Protein 4G1I (pdb70)

CATH classification: 3.30.70.1780 (+2 more: 3.30.300.170, 3.30.70.1770)

Structure (mmCIF, N/CA/C/O backbone):
data_4G1I
#
_entry.id   4G1I
#
_cell.length_a   264.432
_cell.length_b   33.380
_cell.length_c   48.530
_cell.angle_alpha   90.00
_cell.angle_beta   91.60
_cell.angle_gamma   90.00
#
_symmetry.space_group_name_H-M   'C 1 2 1'
#
loop_
_entity.id
_entity.type
_entity.pdbx_description
1 polymer 'Protein prgH'
2 non-polymer 'PENTAETHYLENE GLYCOL'
3 non-polymer 'PHOSPHATE ION'
4 water water
#
loop_
_atom_site.group_PDB
_atom_site.id
_atom_site.type_symbol
_atom_site.label_atom_id
_atom_site.label_alt_id
_atom_site.label_comp_id
_atom_site.label_asym_id
_atom_site.label_entity_id
_atom_site.label_seq_id
_atom_site.pdbx_PDB_ins_code
_atom_site.Cartn_x
_atom_site.Cartn_y
_atom_site.Cartn_z
_atom_site.occupancy
_atom_site.B_iso_or_equiv
_atom_site.auth_seq_id
_atom_site.auth_comp_id
_atom_site.auth_asym_id
_atom_site.auth_atom_id
_atom_site.pdbx_PDB_model_num
ATOM 1 N N . GLU A 1 7 ? -49.847 -6.027 32.848 1.00 42.47 172 GLU A N 1
ATOM 2 C CA . GLU A 1 7 ? -50.553 -4.786 32.493 1.00 56.33 172 GLU A CA 1
ATOM 3 C C . GLU A 1 7 ? -49.853 -3.635 33.213 1.00 51.50 172 GLU A C 1
ATOM 4 O O . GLU A 1 7 ? -49.035 -2.930 32.621 1.00 49.32 172 GLU A O 1
ATOM 10 N N . LEU A 1 8 ? -50.118 -3.488 34.506 1.00 81.91 173 LEU A N 1
ATOM 11 C CA . LEU A 1 8 ? -49.147 -2.827 35.364 1.00 72.60 173 LEU A CA 1
ATOM 12 C C . LEU A 1 8 ? -47.895 -3.726 35.431 1.00 64.44 173 LEU A C 1
ATOM 13 O O . LEU A 1 8 ? -46.797 -3.216 35.599 1.00 58.42 173 LEU A O 1
ATOM 18 N N . ASP A 1 9 ? -48.060 -5.051 35.266 1.00 59.88 174 ASP A N 1
ATOM 19 C CA . ASP A 1 9 ? -46.910 -5.979 35.190 1.00 55.93 174 ASP A CA 1
ATOM 20 C C . ASP A 1 9 ? -45.930 -5.539 34.077 1.00 63.48 174 ASP A C 1
ATOM 21 O O . ASP A 1 9 ? -44.726 -5.389 34.308 1.00 62.84 174 ASP A O 1
ATOM 26 N N . SER A 1 10 ? -46.461 -5.338 32.868 1.00 56.94 175 SER A N 1
ATOM 27 C CA . SER A 1 10 ? -45.652 -4.964 31.700 1.00 55.00 175 SER A CA 1
ATOM 28 C C . SER A 1 10 ? -44.986 -3.613 31.930 1.00 56.22 175 SER A C 1
ATOM 29 O O . SER A 1 10 ? -43.787 -3.445 31.662 1.00 53.47 175 SER A O 1
ATOM 32 N N . LEU A 1 11 ? -45.769 -2.663 32.445 1.00 53.03 176 LEU A N 1
ATOM 33 C CA . LEU A 1 11 ? -45.247 -1.378 32.914 1.00 58.91 176 LEU A CA 1
ATOM 34 C C . LEU A 1 11 ? -43.944 -1.507 33.720 1.00 62.97 176 LEU A C 1
ATOM 35 O O . LEU A 1 11 ? -42.949 -0.839 33.417 1.00 62.07 176 LEU A O 1
ATOM 40 N N . LEU A 1 12 ? -43.947 -2.380 34.732 1.00 66.37 177 LEU A N 1
ATOM 41 C CA . LEU A 1 12 ? -42.775 -2.554 35.594 1.00 66.56 177 LEU A CA 1
ATOM 42 C C . LEU A 1 12 ? -41.587 -3.075 34.799 1.00 58.23 177 LEU A C 1
ATOM 43 O O . LEU A 1 12 ? -40.450 -2.726 35.091 1.00 58.98 177 LEU A O 1
ATOM 48 N N . GLY A 1 13 ? -41.868 -3.908 33.795 1.00 56.51 178 GLY A N 1
ATOM 49 C CA . GLY A 1 13 ? -40.845 -4.430 32.894 1.00 56.96 178 GLY A CA 1
ATOM 50 C C . GLY A 1 13 ? -39.897 -3.377 32.344 1.00 53.25 178 GLY A C 1
ATOM 51 O O . GLY A 1 13 ? -38.686 -3.595 32.262 1.00 50.83 178 GLY A O 1
ATOM 52 N N . GLN A 1 14 ? -40.440 -2.216 31.984 1.00 51.67 179 GLN A N 1
ATOM 53 C CA . GLN A 1 14 ? -39.641 -1.156 31.386 1.00 46.37 179 GLN A CA 1
ATOM 54 C C . GLN A 1 14 ? -38.863 -0.323 32.411 1.00 45.91 179 GLN A C 1
ATOM 60 N N . ARG A 1 18 ? -41.706 6.758 29.305 1.00 37.81 183 ARG A N 1
ATOM 61 C CA . ARG A 1 18 ? -41.788 7.095 27.882 1.00 39.60 183 ARG A CA 1
ATOM 62 C C . ARG A 1 18 ? -42.675 6.113 27.127 1.00 44.05 183 ARG A C 1
ATOM 63 O O . ARG A 1 18 ? -42.695 6.131 25.887 1.00 44.22 183 ARG A O 1
ATOM 71 N N . PHE A 1 19 ? -43.374 5.241 27.852 1.00 40.43 184 PHE A N 1
ATOM 72 C CA . PHE A 1 19 ? -44.208 4.215 27.179 1.00 44.52 184 PHE A CA 1
ATOM 73 C C . PHE A 1 19 ? -45.601 4.340 27.707 1.00 49.01 184 PHE A C 1
ATOM 74 O O . PHE A 1 19 ? -45.800 4.891 28.782 1.00 47.04 184 PHE A O 1
ATOM 82 N N . GLN A 1 20 ? -46.582 3.830 26.967 1.00 37.95 185 GLN A N 1
ATOM 83 C CA . GLN A 1 20 ? -47.914 3.683 27.539 1.00 34.03 185 GLN A CA 1
ATOM 84 C C . GLN A 1 20 ? -48.362 2.291 27.208 1.00 37.64 185 GLN A C 1
ATOM 85 O O . GLN A 1 20 ? -48.422 1.938 26.039 1.00 36.52 185 GLN A O 1
ATOM 91 N N . VAL A 1 21 ? -48.684 1.493 28.220 1.00 36.56 186 VAL A N 1
ATOM 92 C CA . VAL A 1 21 ? -49.138 0.128 27.970 1.00 42.41 186 VAL A CA 1
ATOM 93 C C . VAL A 1 21 ? -50.644 0.104 27.901 1.00 43.33 186 VAL A C 1
ATOM 94 O O . VAL A 1 21 ? -51.317 0.612 28.807 1.00 42.97 186 VAL A O 1
ATOM 98 N N . LEU A 1 22 ? -51.191 -0.465 26.825 1.00 38.30 187 LEU A N 1
ATOM 99 C CA . LEU A 1 22 ? -52.618 -0.312 26.581 1.00 41.65 187 LEU A CA 1
ATOM 100 C C . LEU A 1 22 ? -53.187 -1.671 26.356 1.00 46.97 187 LEU A C 1
ATOM 101 O O . LEU A 1 22 ? -52.585 -2.463 25.629 1.00 44.48 187 LEU A O 1
ATOM 106 N N . PRO A 1 23 ? -54.351 -1.937 26.974 1.00 55.99 188 PRO A N 1
ATOM 107 C CA . PRO A 1 23 ? -55.068 -3.202 26.827 1.00 57.44 188 PRO A CA 1
ATOM 108 C C . PRO A 1 23 ? -55.769 -3.193 25.480 1.00 50.35 188 PRO A C 1
ATOM 109 O O . PRO A 1 23 ? -56.355 -2.167 25.091 1.00 49.25 188 PRO A O 1
ATOM 113 N N . GLY A 1 24 ? -55.697 -4.311 24.774 1.00 48.08 189 GLY A N 1
ATOM 114 C CA . GLY A 1 24 ? -56.423 -4.447 23.524 1.00 44.64 189 GLY A CA 1
ATOM 115 C C . GLY A 1 24 ? -57.609 -5.394 23.637 1.00 51.04 189 GLY A C 1
ATOM 116 O O . GLY A 1 24 ? -57.569 -6.397 24.377 1.00 46.15 189 GLY A O 1
ATOM 117 N N . ARG A 1 25 ? -58.657 -5.074 22.885 1.00 47.95 190 ARG A N 1
ATOM 118 C CA . ARG A 1 25 ? -59.830 -5.926 22.742 1.00 50.94 190 ARG A CA 1
ATOM 119 C C . ARG A 1 25 ? -59.539 -7.324 22.193 1.00 56.56 190 ARG A C 1
ATOM 120 O O . ARG A 1 25 ? -60.416 -8.184 22.230 1.00 58.96 190 ARG A O 1
ATOM 128 N N . ASP A 1 26 ? -58.337 -7.536 21.659 1.00 56.51 191 ASP A N 1
ATOM 129 C CA . ASP A 1 26 ? -57.931 -8.849 21.161 1.00 53.94 191 ASP A CA 1
ATOM 130 C C . ASP A 1 26 ? -57.162 -9.609 22.241 1.00 58.85 191 ASP A C 1
ATOM 131 O O . ASP A 1 26 ? -56.422 -10.549 21.947 1.00 60.16 191 ASP A O 1
ATOM 136 N N . LYS A 1 27 ? -57.305 -9.156 23.485 1.00 60.32 192 LYS A N 1
ATOM 137 C CA . LYS A 1 27 ? -56.511 -9.665 24.600 1.00 66.78 192 LYS A CA 1
ATOM 138 C C . LYS A 1 27 ? -54.980 -9.483 24.489 1.00 69.40 192 LYS A C 1
ATOM 139 O O . LYS A 1 27 ? -54.239 -10.061 25.290 1.00 77.54 192 LYS A O 1
ATOM 145 N N . MET A 1 28 ? -54.496 -8.701 23.520 1.00 55.10 193 MET A N 1
ATOM 146 C CA . MET A 1 28 ? -53.066 -8.367 23.490 1.00 51.80 193 MET A CA 1
ATOM 147 C C . MET A 1 28 ? -52.781 -7.150 24.371 1.00 47.09 193 MET A C 1
ATOM 148 O O . MET A 1 28 ? -53.685 -6.374 24.710 1.00 50.43 193 MET A O 1
ATOM 153 N N . LEU A 1 29 ? -51.527 -7.015 24.773 1.00 49.37 194 LEU A N 1
ATOM 154 C CA . LEU A 1 29 ? -51.067 -5.796 25.434 1.00 50.58 194 LEU A CA 1
ATOM 155 C C . LEU A 1 29 ? -50.272 -5.025 24.406 1.00 45.77 194 LEU A C 1
ATOM 156 O O . LEU A 1 29 ? -49.377 -5.585 23.752 1.00 43.24 194 LEU A O 1
ATOM 161 N N . TYR A 1 30 ? -50.586 -3.737 24.280 1.00 43.80 195 TYR A N 1
ATOM 162 C CA . TYR A 1 30 ? -49.959 -2.894 23.293 1.00 37.52 195 TYR A CA 1
ATOM 163 C C . TYR A 1 30 ? -49.076 -1.886 24.007 1.00 41.77 195 TYR A C 1
ATOM 164 O O . TYR A 1 30 ? -49.552 -1.129 24.844 1.00 40.84 195 TYR A O 1
ATOM 173 N N . VAL A 1 31 ? -47.798 -1.896 23.672 1.00 36.40 196 VAL A N 1
ATOM 174 C CA . VAL A 1 31 ? -46.869 -0.944 24.263 1.00 37.87 196 VAL A CA 1
ATOM 175 C C . VAL A 1 31 ? -46.627 0.206 23.267 1.00 34.34 196 VAL A C 1
ATOM 176 O O . VAL A 1 31 ? -45.954 0.008 22.272 1.00 31.01 196 VAL A O 1
ATOM 180 N N . ALA A 1 32 ? -47.130 1.404 23.549 1.00 34.80 197 ALA A N 1
ATOM 181 C CA . ALA A 1 32 ? -46.906 2.555 22.643 1.00 31.45 197 ALA A CA 1
ATOM 182 C C . ALA A 1 32 ? -45.596 3.264 22.955 1.00 37.88 197 ALA A C 1
ATOM 183 O O . ALA A 1 32 ? -45.410 3.750 24.074 1.00 32.65 197 ALA A O 1
ATOM 185 N N . ALA A 1 33 ? -44.684 3.316 21.981 1.00 32.92 198 ALA A N 1
ATOM 186 C CA . ALA A 1 33 ? -43.397 3.977 22.174 1.00 34.59 198 ALA A CA 1
ATOM 187 C C . ALA A 1 33 ? -43.384 5.270 21.338 1.00 36.00 198 ALA A C 1
ATOM 188 O O . ALA A 1 33 ? -44.166 5.439 20.375 1.00 33.24 198 ALA A O 1
ATOM 190 N N . GLN A 1 34 ? -42.482 6.163 21.675 1.00 38.12 199 GLN A N 1
ATOM 191 C CA . GLN A 1 34 ? -42.462 7.483 21.085 1.00 37.84 199 GLN A CA 1
ATOM 192 C C . GLN A 1 34 ? -41.595 7.554 19.837 1.00 43.29 199 GLN A C 1
ATOM 193 O O . GLN A 1 34 ? -41.634 8.550 19.092 1.00 38.93 199 GLN A O 1
ATOM 199 N N . ASN A 1 35 ? -40.766 6.538 19.628 1.00 36.78 200 ASN A N 1
ATOM 200 C CA . ASN A 1 35 ? -39.820 6.578 18.512 1.00 36.71 200 ASN A CA 1
ATOM 201 C C . ASN A 1 35 ? -39.162 5.221 18.252 1.00 40.60 200 ASN A C 1
ATOM 202 O O . ASN A 1 35 ? -39.369 4.250 18.996 1.00 38.80 200 ASN A O 1
ATOM 207 N N . GLU A 1 36 ? -38.332 5.183 17.214 1.00 44.17 201 GLU A N 1
ATOM 208 C CA . GLU A 1 36 ? -37.710 3.940 16.775 1.00 45.66 201 GLU A CA 1
ATOM 209 C C . GLU A 1 36 ? -36.786 3.315 17.812 1.00 41.02 201 GLU A C 1
ATOM 210 O O . GLU A 1 36 ? -36.874 2.135 18.085 1.00 39.52 201 GLU A O 1
ATOM 216 N N . ARG A 1 37 ? -35.884 4.108 18.375 1.00 45.57 202 ARG A N 1
ATOM 217 C CA . ARG A 1 37 ? -34.917 3.588 19.340 1.00 39.82 202 ARG A CA 1
ATOM 218 C C . ARG A 1 37 ? -35.631 2.892 20.478 1.00 50.66 202 ARG A C 1
ATOM 219 O O . ARG A 1 37 ? -35.236 1.787 20.875 1.00 49.37 202 ARG A O 1
ATOM 227 N N . ASP A 1 38 ? -36.695 3.512 20.998 1.00 44.98 203 ASP A N 1
ATOM 228 C CA . ASP A 1 38 ? -37.414 2.917 22.130 1.00 42.06 203 ASP A CA 1
ATOM 229 C C . ASP A 1 38 ? -38.194 1.693 21.740 1.00 38.78 203 ASP A C 1
ATOM 230 O O . ASP A 1 38 ? -38.398 0.790 22.575 1.00 41.08 203 ASP A O 1
ATOM 235 N N . THR A 1 39 ? -38.694 1.687 20.499 1.00 40.67 204 THR A N 1
ATOM 236 C CA . THR A 1 39 ? -39.472 0.552 19.999 1.00 36.38 204 THR A CA 1
ATOM 237 C C . THR A 1 39 ? -38.601 -0.693 19.958 1.00 38.81 204 THR A C 1
ATOM 238 O O . THR A 1 39 ? -38.996 -1.731 20.452 1.00 40.28 204 THR A O 1
ATOM 242 N N . LEU A 1 40 ? -37.414 -0.572 19.368 1.00 45.34 205 LEU A N 1
ATOM 243 C CA . LEU A 1 40 ? -36.455 -1.688 19.285 1.00 42.27 205 LEU A CA 1
ATOM 244 C C . LEU A 1 40 ? -36.011 -2.129 20.684 1.00 40.42 205 LEU A C 1
ATOM 245 O O . LEU A 1 40 ? -35.921 -3.337 20.985 1.00 40.43 205 LEU A O 1
ATOM 250 N N . TRP A 1 41 ? -35.759 -1.159 21.555 1.00 38.54 206 TRP A N 1
ATOM 251 C CA . TRP A 1 41 ? -35.348 -1.490 22.918 1.00 48.18 206 TRP A CA 1
ATOM 252 C C . TRP A 1 41 ? -36.419 -2.316 23.633 1.00 46.76 206 TRP A C 1
ATOM 253 O O . TRP A 1 41 ? -36.111 -3.351 24.233 1.00 44.07 206 TRP A O 1
ATOM 264 N N . ALA A 1 42 ? -37.680 -1.887 23.547 1.00 40.63 207 ALA A N 1
ATOM 265 C CA . ALA A 1 42 ? -38.736 -2.578 24.280 1.00 43.44 207 ALA A CA 1
ATOM 266 C C . ALA A 1 42 ? -38.958 -3.936 23.674 1.00 46.73 207 ALA A C 1
ATOM 267 O O . ALA A 1 42 ? -39.313 -4.911 24.372 1.00 46.67 207 ALA A O 1
ATOM 269 N N . ARG A 1 43 ? -38.766 -4.011 22.362 1.00 35.38 208 ARG A N 1
ATOM 270 C CA . ARG A 1 43 ? -38.852 -5.335 21.715 1.00 38.65 208 ARG A CA 1
ATOM 271 C C . ARG A 1 43 ? -37.748 -6.304 22.205 1.00 44.12 208 ARG A C 1
ATOM 272 O O . ARG A 1 43 ? -38.049 -7.470 22.491 1.00 50.66 208 ARG A O 1
ATOM 280 N N . GLN A 1 44 ? -36.506 -5.826 22.233 1.00 47.34 209 GLN A N 1
ATOM 281 C CA . GLN A 1 44 ? -35.350 -6.558 22.788 1.00 44.56 209 GLN A CA 1
ATOM 282 C C . GLN A 1 44 ? -35.694 -7.055 24.182 1.00 49.29 209 GLN A C 1
ATOM 283 O O . GLN A 1 44 ? -35.630 -8.267 24.457 1.00 45.21 209 GLN A O 1
ATOM 289 N N . VAL A 1 45 ? -36.065 -6.122 25.063 1.00 42.78 210 VAL A N 1
ATOM 290 C CA . VAL A 1 45 ? -36.502 -6.467 26.423 1.00 46.59 210 VAL A CA 1
ATOM 291 C C . VAL A 1 45 ? -37.634 -7.499 26.536 1.00 43.68 210 VAL A C 1
ATOM 292 O O . VAL A 1 45 ? -37.484 -8.514 27.244 1.00 41.04 210 VAL A O 1
ATOM 296 N N . LEU A 1 46 ? -38.749 -7.281 25.841 1.00 44.10 211 LEU A N 1
ATOM 297 C CA . LEU A 1 46 ? -39.887 -8.208 25.925 1.00 43.53 211 LEU A CA 1
ATOM 298 C C . LEU A 1 46 ? -39.559 -9.606 25.401 1.00 46.42 211 LEU A C 1
ATOM 299 O O . LEU A 1 46 ? -40.192 -10.580 25.787 1.00 44.96 211 LEU A O 1
ATOM 304 N N . ALA A 1 47 ? -38.607 -9.678 24.478 1.00 40.44 212 ALA A N 1
ATOM 305 C CA . ALA A 1 47 ? -38.290 -10.958 23.800 1.00 41.93 212 ALA A CA 1
ATOM 306 C C . ALA A 1 47 ? -37.463 -11.861 24.713 1.00 43.66 212 ALA A C 1
ATOM 307 O O . ALA A 1 47 ? -37.313 -13.058 24.456 1.00 42.46 212 ALA A O 1
ATOM 309 N N . ARG A 1 48 ? -36.886 -11.266 25.749 1.00 47.82 213 ARG A N 1
ATOM 310 C CA . ARG A 1 48 ? -35.971 -11.998 26.646 1.00 48.31 213 ARG A CA 1
ATOM 311 C C . ARG A 1 48 ? -36.723 -12.685 27.771 1.00 52.48 213 ARG A C 1
ATOM 312 O O . ARG A 1 48 ? -36.117 -13.38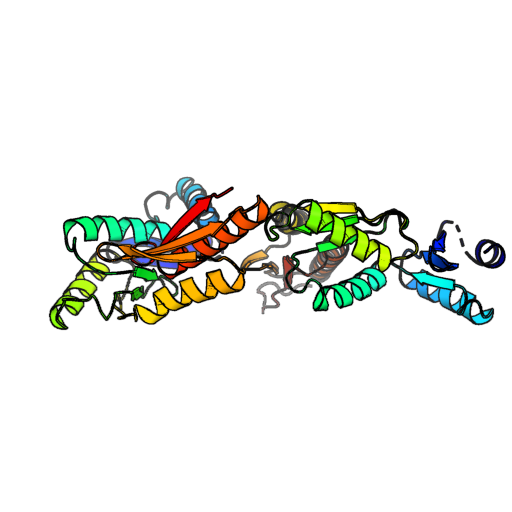5 28.575 1.00 54.36 213 ARG A O 1
ATOM 320 N N . GLY A 1 49 ? -38.029 -12.463 27.850 1.00 46.03 214 GLY A N 1
ATOM 321 C CA . GLY A 1 49 ? -38.813 -12.930 28.972 1.00 47.69 214 GLY A CA 1
ATOM 322 C C . GLY A 1 49 ? -40.160 -13.498 28.570 1.00 48.40 214 GLY A C 1
ATOM 323 O O . GLY A 1 49 ? -40.396 -13.769 27.392 1.00 49.34 214 GLY A O 1
ATOM 324 N N . ASP A 1 50 ? -41.056 -13.623 29.552 1.00 56.31 215 ASP A N 1
ATOM 325 C CA . ASP A 1 50 ? -42.335 -14.334 29.428 1.00 55.35 215 ASP A CA 1
ATOM 326 C C . ASP A 1 50 ? -43.484 -13.565 28.778 1.00 56.59 215 ASP A C 1
ATOM 327 O O . ASP A 1 50 ? -44.556 -14.138 28.493 1.00 54.12 215 ASP A O 1
ATOM 332 N N . TYR A 1 51 ? -43.276 -12.272 28.564 1.00 49.90 216 TYR A N 1
ATOM 333 C CA . TYR A 1 51 ? -44.270 -11.447 27.881 1.00 62.05 216 TYR A CA 1
ATOM 334 C C . TYR A 1 51 ? -44.021 -11.477 26.366 1.00 66.38 216 TYR A C 1
ATOM 335 O O . TYR A 1 51 ? -44.810 -10.931 25.588 1.00 73.11 216 TYR A O 1
ATOM 344 N N . ASP A 1 52 ? -42.942 -12.170 25.972 1.00 64.11 217 ASP A N 1
ATOM 345 C CA . ASP A 1 52 ? -42.410 -12.178 24.598 1.00 57.46 217 ASP A CA 1
ATOM 346 C C . ASP A 1 52 ? -43.408 -12.432 23.494 1.00 64.65 217 ASP A C 1
ATOM 347 O O . ASP A 1 52 ? -43.096 -12.213 22.326 1.00 67.60 217 ASP A O 1
ATOM 352 N N . LYS A 1 53 ? -44.595 -12.892 23.868 1.00 71.48 218 LYS A N 1
ATOM 353 C CA . LYS A 1 53 ? -45.665 -13.110 22.914 1.00 81.54 218 LYS A CA 1
ATOM 354 C C . LYS A 1 53 ? -46.994 -12.696 23.521 1.00 76.42 218 LYS A C 1
ATOM 355 O O . LYS A 1 53 ? -48.061 -13.064 23.032 1.00 73.38 218 LYS A O 1
ATOM 361 N N . ASN A 1 54 ? -46.926 -11.919 24.596 1.00 69.10 219 ASN A N 1
ATOM 362 C CA . ASN A 1 54 ? -48.138 -11.325 25.137 1.00 62.38 219 ASN A CA 1
ATOM 363 C C . ASN A 1 54 ? -48.258 -9.850 24.755 1.00 48.80 219 ASN A C 1
ATOM 364 O O . ASN A 1 54 ? -49.315 -9.243 24.908 1.00 45.94 219 ASN A O 1
ATOM 369 N N . ALA A 1 55 ? -47.167 -9.275 24.274 1.00 40.98 220 ALA A N 1
ATOM 370 C CA . ALA A 1 55 ? -47.188 -7.836 24.033 1.00 44.09 220 ALA A CA 1
ATOM 371 C C . ALA A 1 55 ? -46.754 -7.508 22.616 1.00 47.87 220 ALA A C 1
ATOM 372 O O . ALA A 1 55 ? -46.031 -8.273 22.003 1.00 46.68 220 ALA A O 1
ATOM 374 N N . ARG A 1 56 ? -47.197 -6.365 22.089 1.00 42.49 221 ARG A N 1
ATOM 375 C CA . ARG A 1 56 ? -46.729 -5.921 20.779 1.00 42.16 221 ARG A CA 1
ATOM 376 C C . ARG A 1 56 ? -46.339 -4.450 20.956 1.00 35.89 221 ARG A C 1
ATOM 377 O O . ARG A 1 56 ? -47.077 -3.732 21.575 1.00 37.17 221 ARG A O 1
ATOM 385 N N . VAL A 1 57 ? -45.181 -4.056 20.445 1.00 36.73 222 VAL A N 1
ATOM 386 C CA . VAL A 1 57 ? -44.730 -2.681 20.641 1.00 34.02 222 VAL A CA 1
ATOM 387 C C . VAL A 1 57 ? -45.159 -1.930 19.367 1.00 38.14 222 VAL A C 1
ATOM 388 O O . VAL A 1 57 ? -44.934 -2.414 18.226 1.00 33.26 222 VAL A O 1
ATOM 392 N N . ILE A 1 58 ? -45.812 -0.789 19.557 1.00 30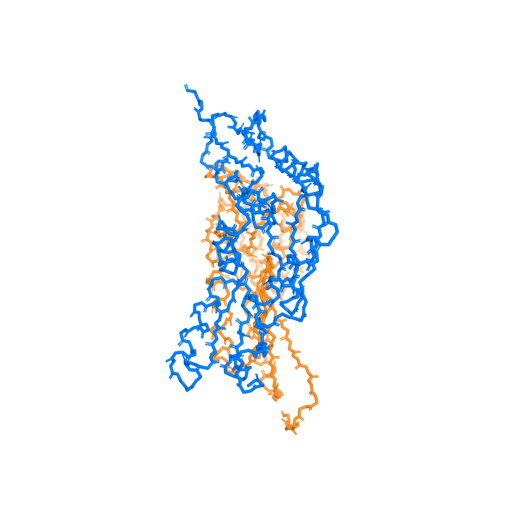.94 223 ILE A N 1
ATOM 393 C CA . ILE A 1 58 ? -46.262 -0.013 18.372 1.00 29.71 223 ILE A CA 1
ATOM 394 C C . ILE A 1 58 ? -45.706 1.389 18.447 1.00 30.42 223 ILE A C 1
ATOM 395 O O . ILE A 1 58 ? -45.330 1.844 19.522 1.00 30.55 223 ILE A O 1
ATOM 400 N N . ASN A 1 59 ? -45.642 2.065 17.306 1.00 26.53 224 ASN A N 1
ATOM 401 C CA . ASN A 1 59 ? -45.330 3.507 17.330 1.00 30.04 224 ASN A CA 1
ATOM 402 C C . ASN A 1 59 ? -46.055 4.120 16.152 1.00 28.67 224 ASN A C 1
ATOM 403 O O . ASN A 1 59 ? -46.642 3.400 15.323 1.00 27.42 224 ASN A O 1
ATOM 408 N N . GLU A 1 60 ? -46.039 5.445 16.089 1.00 25.87 225 GLU A N 1
ATOM 409 C CA . GLU A 1 60 ? -46.870 6.155 15.110 1.00 23.68 225 GLU A CA 1
ATOM 410 C C . GLU A 1 60 ? -46.418 5.846 13.682 1.00 23.72 225 GLU A C 1
ATOM 411 O O . GLU A 1 60 ? -47.238 5.798 12.763 1.00 23.48 225 GLU A O 1
ATOM 417 N N . ASN A 1 61 ? -45.116 5.658 13.474 1.00 22.61 226 ASN A N 1
ATOM 418 C CA . ASN A 1 61 ? -44.632 5.458 12.118 1.00 22.25 226 ASN A CA 1
ATOM 419 C C . ASN A 1 61 ? -45.109 4.098 11.610 1.00 23.75 226 ASN A C 1
ATOM 420 O O . ASN A 1 61 ? -45.632 3.985 10.488 1.00 22.93 226 ASN A O 1
ATOM 425 N N . GLU A 1 62 ? -44.929 3.054 12.430 1.00 24.09 227 GLU A N 1
ATOM 426 C CA . GLU A 1 62 ? -45.362 1.718 11.998 1.00 22.33 227 GLU A CA 1
ATOM 427 C C . GLU A 1 62 ? -46.872 1.622 11.832 1.00 27.82 227 GLU A C 1
ATOM 428 O O . GLU A 1 62 ? -47.379 0.909 10.942 1.00 20.79 227 GLU A O 1
ATOM 434 N N . GLU A 1 63 ? -47.621 2.249 12.733 1.00 22.64 228 GLU A N 1
ATOM 435 C CA . GLU A 1 63 ? -49.062 2.055 12.658 1.00 25.51 228 GLU A CA 1
ATOM 436 C C . GLU A 1 63 ? -49.615 2.792 11.421 1.00 26.14 228 GLU A C 1
ATOM 437 O O . GLU A 1 63 ? -50.518 2.285 10.722 1.00 21.22 228 GLU A O 1
ATOM 443 N N . ASN A 1 64 ? -49.072 3.981 11.143 1.00 20.99 229 ASN A N 1
ATOM 444 C CA . ASN A 1 64 ? -49.431 4.633 9.862 1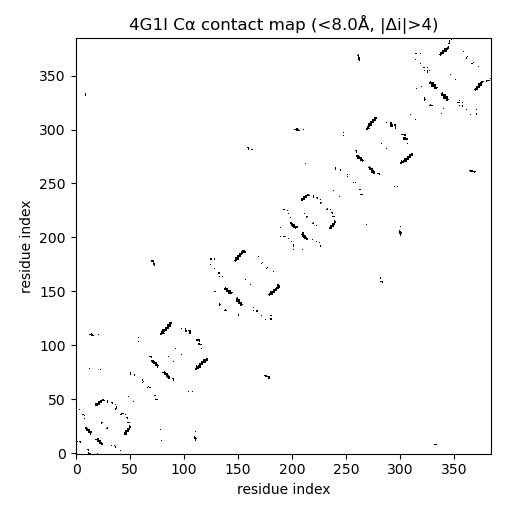.00 22.30 229 ASN A CA 1
ATOM 445 C C . ASN A 1 64 ? -49.164 3.748 8.653 1.00 21.57 229 ASN A C 1
ATOM 446 O O . ASN A 1 64 ? -49.992 3.692 7.748 1.00 21.31 229 ASN A O 1
ATOM 451 N N . LYS A 1 65 ? -47.991 3.112 8.619 1.00 22.17 230 LYS A N 1
ATOM 452 C CA . LYS A 1 65 ? -47.656 2.187 7.519 1.00 23.75 230 LYS A CA 1
ATOM 453 C C . LYS A 1 65 ? -48.671 1.065 7.430 1.00 21.79 230 LYS A C 1
ATOM 454 O O . LYS A 1 65 ? -49.113 0.731 6.318 1.00 21.29 230 LYS A O 1
ATOM 460 N N . ARG A 1 66 ? -49.079 0.526 8.595 1.00 20.86 231 ARG A N 1
ATOM 461 C CA . ARG A 1 66 ? -49.975 -0.682 8.622 1.00 20.76 231 ARG A CA 1
ATOM 462 C C . ARG A 1 66 ? -51.358 -0.298 8.127 1.00 22.90 231 ARG A C 1
ATOM 463 O O . ARG A 1 66 ? -51.922 -0.980 7.264 1.00 20.27 231 ARG A O 1
ATOM 471 N N . ILE A 1 67 ? -51.848 0.876 8.569 1.00 21.60 232 ILE A N 1
ATOM 472 C CA . ILE A 1 67 ? -53.199 1.316 8.204 1.00 19.32 232 ILE A CA 1
ATOM 473 C C . ILE A 1 67 ? -53.135 1.726 6.735 1.00 22.30 232 ILE A C 1
ATOM 474 O O . ILE A 1 67 ? -54.092 1.483 5.997 1.00 18.96 232 ILE A O 1
ATOM 479 N N . SER A 1 68 ? -52.040 2.393 6.304 1.00 19.69 233 SER A N 1
ATOM 480 C CA . SER A 1 68 ? -51.951 2.792 4.874 1.00 20.60 233 SER A CA 1
ATOM 481 C C . SER A 1 68 ? -52.012 1.598 3.964 1.00 21.20 233 SER A C 1
ATOM 482 O O . SER A 1 68 ? -52.614 1.648 2.914 1.00 19.69 233 SER A O 1
ATOM 485 N N . ILE A 1 69 ? -51.406 0.487 4.348 1.00 17.84 234 ILE A N 1
ATOM 486 C CA . ILE A 1 69 ? -51.531 -0.707 3.490 1.00 15.91 234 ILE A CA 1
ATOM 487 C C . ILE A 1 69 ? -52.967 -1.201 3.378 1.00 20.34 234 ILE A C 1
ATOM 488 O O . ILE A 1 69 ? -53.427 -1.594 2.312 1.00 20.32 234 ILE A O 1
ATOM 493 N N . TRP A 1 70 ? -53.688 -1.188 4.489 1.00 21.48 235 TRP A N 1
ATOM 494 C CA . TRP A 1 70 ? -55.087 -1.601 4.461 1.00 21.60 235 TRP A CA 1
ATOM 495 C C . TRP A 1 70 ? -55.905 -0.630 3.551 1.00 21.14 235 TRP A C 1
ATOM 496 O O . TRP A 1 70 ? -56.673 -1.000 2.650 1.00 21.36 235 TRP A O 1
ATOM 507 N N . LEU A 1 71 ? -55.700 0.649 3.744 1.00 18.01 236 LEU A N 1
ATOM 508 C CA . LEU A 1 71 ? -56.458 1.592 2.946 1.00 17.83 236 LEU A CA 1
ATOM 509 C C . LEU A 1 71 ? -56.118 1.537 1.464 1.00 20.38 236 LEU A C 1
ATOM 510 O O . LEU A 1 71 ? -56.988 1.868 0.617 1.00 21.97 236 LEU A O 1
ATOM 515 N N . ASP A 1 72 ? -54.888 1.166 1.137 1.00 18.50 237 ASP A N 1
ATOM 516 C CA . ASP A 1 72 ? -54.438 1.035 -0.286 1.00 21.67 237 ASP A CA 1
ATOM 517 C C . ASP A 1 72 ? -55.405 0.130 -1.039 1.00 26.35 237 ASP A C 1
ATOM 518 O O . ASP A 1 72 ? -55.629 0.296 -2.231 1.00 24.61 237 ASP A O 1
ATOM 523 N N . THR A 1 73 ? -55.882 -0.920 -0.362 1.00 22.16 238 THR A N 1
ATOM 524 C CA . THR A 1 73 ? -56.846 -1.847 -1.013 1.00 20.47 238 THR A CA 1
ATOM 525 C C . THR A 1 73 ? -58.314 -1.431 -0.790 1.00 21.32 238 THR A C 1
ATOM 526 O O . THR A 1 73 ? -59.110 -1.460 -1.733 1.00 23.47 238 THR A O 1
ATOM 530 N N . TYR A 1 74 ? -58.700 -1.007 0.412 1.00 17.81 239 TYR A N 1
ATOM 531 C CA . TYR A 1 74 ? -60.136 -0.878 0.700 1.00 19.06 239 TYR A CA 1
ATOM 532 C C . TYR A 1 74 ? -60.675 0.509 0.444 1.00 25.98 239 TYR A C 1
ATOM 533 O O . TYR A 1 74 ? -61.877 0.664 0.243 1.00 24.13 239 TYR A O 1
ATOM 542 N N . TYR A 1 75 ? -59.799 1.506 0.540 1.00 22.35 240 TYR A N 1
ATOM 543 C CA . TYR A 1 75 ? -60.194 2.924 0.227 1.00 19.41 240 TYR A CA 1
ATOM 544 C C . TYR A 1 75 ? -59.112 3.534 -0.636 1.00 19.61 240 TYR A C 1
ATOM 545 O O . TYR A 1 75 ? -58.384 4.444 -0.182 1.00 22.47 240 TYR A O 1
ATOM 554 N N . PRO A 1 76 ? -58.900 3.000 -1.835 1.00 19.73 241 PRO A N 1
ATOM 555 C CA . PRO A 1 76 ? -57.709 3.287 -2.659 1.00 19.91 241 PRO A CA 1
ATOM 556 C C . PRO A 1 76 ? -57.657 4.731 -3.180 1.00 30.56 241 PRO A C 1
ATOM 557 O O . PRO A 1 76 ? -56.607 5.169 -3.639 1.00 30.89 241 PRO A O 1
ATOM 561 N N . GLN A 1 77 ? -58.780 5.415 -3.172 1.00 24.96 242 GLN A N 1
ATOM 562 C CA . GLN A 1 77 ? -58.778 6.797 -3.688 1.00 28.60 242 GLN A CA 1
ATOM 563 C C . GLN A 1 77 ? -58.877 7.813 -2.574 1.00 30.55 242 GLN A C 1
ATOM 564 O O . GLN A 1 77 ? -59.073 9.002 -2.853 1.00 27.49 242 GLN A O 1
ATOM 570 N N . LEU A 1 78 ? -58.759 7.375 -1.322 1.00 22.15 243 LEU A N 1
ATOM 571 C CA . LEU A 1 78 ? -58.965 8.247 -0.169 1.00 23.19 243 LEU A CA 1
ATOM 572 C C . LEU A 1 78 ? -57.886 9.333 -0.088 1.00 23.45 243 LEU A C 1
ATOM 573 O O . LEU A 1 78 ? -56.681 9.048 -0.201 1.00 25.91 243 LEU A O 1
ATOM 578 N N . ALA A 1 79 ? -58.317 10.593 0.090 1.00 22.21 244 ALA A N 1
ATOM 579 C CA . ALA A 1 79 ? -57.382 11.701 0.197 1.00 19.30 244 ALA A CA 1
ATOM 580 C C . ALA A 1 79 ? -57.159 11.954 1.676 1.00 22.22 244 ALA A C 1
ATOM 581 O O . ALA A 1 79 ? -57.978 12.589 2.329 1.00 23.73 244 ALA A O 1
ATOM 583 N N . TYR A 1 80 ? -56.049 11.466 2.215 1.00 20.95 245 TYR A N 1
ATOM 584 C CA . TYR A 1 80 ? -55.797 11.611 3.639 1.00 26.37 245 TYR A CA 1
ATOM 585 C C . TYR A 1 80 ? -54.379 12.079 3.865 1.00 21.03 245 TYR A C 1
ATOM 586 O O . TYR A 1 80 ? -53.533 12.059 2.931 1.00 20.91 245 TYR A O 1
ATOM 595 N N . TYR A 1 81 ? -54.103 12.448 5.103 1.00 17.49 246 TYR A N 1
ATOM 596 C CA . TYR A 1 81 ? -52.775 12.891 5.444 1.00 15.29 246 TYR A CA 1
ATOM 597 C C . TYR A 1 81 ? -52.065 11.803 6.284 1.00 19.69 246 TYR A C 1
ATOM 598 O O . TYR A 1 81 ? -51.194 11.106 5.775 1.00 20.32 246 TYR A O 1
ATOM 607 N N . ARG A 1 82 ? -52.485 11.649 7.521 1.00 18.77 247 ARG A N 1
ATOM 608 C CA . ARG A 1 82 ? -51.708 10.846 8.464 1.00 23.42 247 ARG A CA 1
ATOM 609 C C . ARG A 1 82 ? -52.565 10.606 9.688 1.00 23.61 247 ARG A C 1
ATOM 610 O O . ARG A 1 82 ? -53.438 11.397 9.962 1.00 23.50 247 ARG A O 1
ATOM 618 N N . ILE A 1 83 ? -52.260 9.557 10.474 1.00 19.79 248 ILE A N 1
ATOM 619 C CA . ILE A 1 83 ? -52.950 9.370 11.732 1.00 16.60 248 ILE A CA 1
ATOM 620 C C . ILE A 1 83 ? -52.001 9.763 12.832 1.00 19.89 248 ILE A C 1
ATOM 621 O O . ILE A 1 83 ? -50.821 9.456 12.765 1.00 24.26 248 ILE A O 1
ATOM 626 N N . HIS A 1 84 ? -52.509 10.459 13.839 1.00 21.86 249 HIS A N 1
ATOM 627 C CA . HIS A 1 84 ? -51.696 10.961 14.941 1.00 21.52 249 HIS A CA 1
ATOM 628 C C . HIS A 1 84 ? -52.076 10.284 16.249 1.00 25.05 249 HIS A C 1
ATOM 629 O O . HIS A 1 84 ? -53.246 10.028 16.500 1.00 27.32 249 HIS A O 1
ATOM 636 N N . PHE A 1 85 ? -51.075 9.965 17.053 1.00 27.57 250 PHE A N 1
ATOM 637 C CA . PHE A 1 85 ? -51.253 9.110 18.231 1.00 24.73 250 PHE A CA 1
ATOM 638 C C . PHE A 1 85 ? -50.898 9.774 19.559 1.00 32.85 250 PHE A C 1
ATOM 639 O O . PHE A 1 85 ? -50.613 9.076 20.532 1.00 38.51 250 PHE A O 1
ATOM 647 N N . ASP A 1 86 ? -50.921 11.110 19.586 1.00 33.27 251 ASP A N 1
ATOM 648 C CA . ASP A 1 86 ? -50.727 11.874 20.815 1.00 43.25 251 ASP A CA 1
ATOM 649 C C . ASP A 1 86 ? -51.438 11.229 22.006 1.00 45.19 251 ASP A C 1
ATOM 650 O O . ASP A 1 86 ? -50.846 11.018 23.068 1.00 37.91 251 ASP A O 1
ATOM 655 N N . GLU A 1 87 ? -52.707 10.903 21.830 1.00 42.08 252 GLU A N 1
ATOM 656 C CA . GLU A 1 87 ? -53.353 10.017 22.771 1.00 41.30 252 GLU A CA 1
ATOM 657 C C . GLU A 1 87 ? -53.631 8.673 22.078 1.00 36.62 252 GLU A C 1
ATOM 658 O O . GLU A 1 87 ? -54.591 8.561 21.323 1.00 33.35 252 GLU A O 1
ATOM 664 N N . PRO A 1 88 ? -52.783 7.659 22.348 1.00 38.22 253 PRO A N 1
ATOM 665 C CA . PRO A 1 88 ? -52.869 6.375 21.631 1.00 35.36 253 PRO A CA 1
ATOM 666 C C . PRO A 1 88 ? -54.185 5.671 21.844 1.00 33.61 253 PRO A C 1
ATOM 667 O O . PRO A 1 88 ? -54.580 4.951 20.940 1.00 33.61 253 PRO A O 1
ATOM 671 N N . ARG A 1 89 ? -54.876 5.884 22.963 1.00 32.37 254 ARG A N 1
ATOM 672 C CA . ARG A 1 89 ? -56.280 5.378 23.077 1.00 35.88 254 ARG A CA 1
ATOM 673 C C . ARG A 1 89 ? -57.273 6.060 22.162 1.00 32.53 254 ARG A C 1
ATOM 674 O O . ARG A 1 89 ? -58.386 5.561 21.975 1.00 37.96 254 ARG A O 1
ATOM 682 N N . LYS A 1 90 ? -56.923 7.240 21.651 1.00 34.04 255 LYS A N 1
ATOM 683 C CA . LYS A 1 90 ? -57.842 7.994 20.806 1.00 35.31 255 LYS A CA 1
ATOM 684 C C . LYS A 1 90 ? -57.103 8.606 19.604 1.00 27.87 255 LYS A C 1
ATOM 685 O O . LYS A 1 90 ? -56.944 9.870 19.499 1.00 30.61 255 LYS A O 1
ATOM 691 N N . PRO A 1 91 ? -56.647 7.736 18.692 1.00 29.58 256 PRO A N 1
ATOM 692 C CA . PRO A 1 91 ? -55.938 8.202 17.500 1.00 30.18 256 PRO A CA 1
ATOM 693 C C . PRO A 1 91 ? -56.838 9.182 16.734 1.00 28.94 256 PRO A C 1
ATOM 694 O O . PRO A 1 91 ? -58.086 9.080 16.762 1.00 28.62 256 PRO A O 1
ATOM 698 N N . VAL A 1 92 ? -56.206 10.168 16.103 1.00 25.10 257 VAL A N 1
ATOM 699 C CA . VAL A 1 92 ? -56.910 11.145 15.248 1.00 24.24 257 VAL A CA 1
ATOM 700 C C . VAL A 1 92 ? -56.429 11.017 13.807 1.00 26.68 257 VAL A C 1
ATOM 701 O O . VAL A 1 92 ? -55.214 11.086 13.548 1.00 22.23 257 VAL A O 1
ATOM 705 N N . PHE A 1 93 ? -57.364 10.751 12.903 1.00 22.46 258 PHE A N 1
ATOM 706 C CA . PHE A 1 93 ? -57.047 10.487 11.512 1.00 21.65 258 PHE A CA 1
ATOM 707 C C . PHE A 1 93 ? -57.306 11.787 10.759 1.00 25.43 258 PHE A C 1
ATOM 708 O O . PHE A 1 93 ? -58.439 12.217 10.703 1.00 24.42 258 PHE A O 1
ATOM 716 N N . TRP A 1 94 ? -56.267 12.397 10.191 1.00 23.15 259 TRP A N 1
ATOM 717 C CA . TRP A 1 94 ? -56.460 13.595 9.377 1.00 22.24 259 TRP A CA 1
ATOM 718 C C . TRP A 1 94 ? -56.793 13.274 7.939 1.00 20.69 259 TRP A C 1
ATOM 719 O O . TRP A 1 94 ? -55.985 12.671 7.253 1.00 20.66 259 TRP A O 1
ATOM 730 N N . LEU A 1 95 ? -57.963 13.744 7.483 1.00 19.47 260 LEU A N 1
ATOM 731 C CA A LEU A 1 95 ? -58.438 13.566 6.123 0.37 22.47 260 LEU A CA 1
ATOM 732 C CA B LEU A 1 95 ? -58.411 13.563 6.130 0.63 21.00 260 LEU A CA 1
ATOM 733 C C . LEU A 1 95 ? -58.478 14.962 5.530 1.00 25.35 260 LEU A C 1
ATOM 734 O O . LEU A 1 95 ? -58.539 15.915 6.255 1.00 28.10 260 LEU A O 1
ATOM 743 N N . SER A 1 96 ? -58.473 15.041 4.212 1.00 21.12 261 SER A N 1
ATOM 744 C CA . SER A 1 96 ? -58.589 16.322 3.503 1.00 20.65 261 SER A CA 1
ATOM 745 C C . SER A 1 96 ? -60.028 16.759 3.454 1.00 25.56 261 SER A C 1
ATOM 746 O O . SER A 1 96 ? -60.881 15.991 3.042 1.00 24.87 261 SER A O 1
ATOM 749 N N . ARG A 1 97 ? -60.327 17.986 3.887 1.00 23.82 262 ARG A N 1
ATOM 750 C CA . ARG A 1 97 ? -61.673 18.530 3.745 1.00 27.64 262 ARG A CA 1
ATOM 751 C C . ARG A 1 97 ? -62.019 18.695 2.277 1.00 28.13 262 ARG A C 1
ATOM 752 O O . ARG A 1 97 ? -63.096 18.268 1.826 1.00 28.47 262 ARG A O 1
ATOM 760 N N . GLN A 1 98 ? -61.134 19.344 1.506 1.00 24.45 263 GLN A N 1
ATOM 761 C CA . GLN A 1 98 ? -61.454 19.665 0.097 1.00 27.88 263 GLN A CA 1
ATOM 762 C C . GLN A 1 98 ? -61.599 18.437 -0.770 1.00 32.59 263 GLN A C 1
ATOM 763 O O . GLN A 1 98 ? -62.406 18.403 -1.699 1.00 26.67 263 GLN A O 1
ATOM 769 N N . ARG A 1 99 ? -60.742 17.444 -0.538 1.00 26.46 264 ARG A N 1
ATOM 770 C CA . ARG A 1 99 ? -60.727 16.291 -1.433 1.00 28.86 264 ARG A CA 1
ATOM 771 C C . ARG A 1 99 ? -61.478 15.062 -0.903 1.00 29.15 264 ARG A C 1
ATOM 772 O O . ARG A 1 99 ? -61.459 14.042 -1.558 1.00 25.56 264 ARG A O 1
ATOM 780 N N . ASN A 1 100 ? -62.096 15.171 0.270 1.00 29.97 265 ASN A N 1
ATOM 781 C CA . ASN A 1 100 ? -63.078 14.187 0.771 1.00 36.13 265 ASN A CA 1
ATOM 782 C C . ASN A 1 100 ? -64.297 14.040 -0.176 1.00 37.38 265 ASN A C 1
ATOM 783 O O . ASN A 1 100 ? -64.901 15.022 -0.615 1.00 31.79 265 ASN A O 1
ATOM 788 N N . THR A 1 101 ? -64.679 12.796 -0.457 1.00 28.35 266 THR A N 1
ATOM 789 C CA . THR A 1 101 ? -65.809 12.549 -1.330 1.00 26.87 266 THR A CA 1
ATOM 790 C C . THR A 1 101 ? -66.885 11.795 -0.537 1.00 33.03 266 THR A C 1
ATOM 791 O O . THR A 1 101 ? -67.871 11.369 -1.109 1.00 29.81 266 THR A O 1
ATOM 795 N N . MET A 1 102 ? -66.631 11.560 0.749 1.00 34.88 267 MET A N 1
ATOM 796 C CA . MET A 1 102 ? -67.499 10.747 1.596 1.00 33.87 267 MET A CA 1
ATOM 797 C C . MET A 1 102 ? -68.582 11.529 2.321 1.00 40.23 267 MET A C 1
ATOM 798 O O . MET A 1 102 ? -68.346 12.633 2.818 1.00 35.81 267 MET A O 1
ATOM 803 N N . SER A 1 103 ? -69.750 10.912 2.449 1.00 32.18 268 SER A N 1
ATOM 804 C CA . SER A 1 103 ? -70.851 11.485 3.223 1.00 31.25 268 SER A CA 1
ATOM 805 C C . SER A 1 103 ? -70.537 11.317 4.679 1.00 34.93 268 SER A C 1
ATOM 806 O O . SER A 1 103 ? -69.611 10.614 5.046 1.00 28.04 268 SER A O 1
ATOM 809 N N . LYS A 1 104 ? -71.338 11.935 5.537 1.00 36.99 269 LYS A N 1
ATOM 810 C CA . LYS A 1 104 ? -71.120 11.814 6.981 1.00 39.01 269 LYS A CA 1
ATOM 811 C C . LYS A 1 104 ? -71.178 10.350 7.440 1.00 30.50 269 LYS A C 1
ATOM 812 O O . LYS A 1 104 ? -70.431 9.918 8.306 1.00 33.41 269 LYS A O 1
ATOM 818 N N . LYS A 1 105 ? -72.105 9.601 6.856 1.00 33.82 270 LYS A N 1
ATOM 819 C CA . LYS A 1 105 ? -72.293 8.200 7.199 1.00 32.99 270 LYS A CA 1
ATOM 820 C C . LYS A 1 105 ? -71.064 7.383 6.755 1.00 25.98 270 LYS A C 1
ATOM 821 O O . LYS A 1 105 ? -70.613 6.487 7.465 1.00 29.02 270 LYS A O 1
ATOM 827 N N . GLU A 1 106 ? -70.545 7.649 5.562 1.00 27.83 271 GLU A N 1
ATOM 828 C CA . GLU A 1 106 ? -69.331 6.952 5.151 1.00 27.63 271 GLU A CA 1
ATOM 829 C C . GLU A 1 106 ? -68.151 7.229 6.091 1.00 26.48 271 GLU A C 1
ATOM 830 O O . GLU A 1 106 ? -67.364 6.337 6.361 1.00 25.54 271 GLU A O 1
ATOM 836 N N . LEU A 1 107 ? -67.980 8.468 6.523 1.00 26.55 272 LEU A N 1
ATOM 837 C CA . LEU A 1 107 ? -66.880 8.782 7.466 1.00 22.60 272 LEU A CA 1
ATOM 838 C C . LEU A 1 107 ? -67.084 8.048 8.779 1.00 24.96 272 LEU A C 1
ATOM 839 O O . LEU A 1 107 ? -66.137 7.576 9.387 1.00 24.38 272 LEU A O 1
ATOM 844 N N . GLU A 1 108 ? -68.330 7.879 9.205 1.00 27.86 273 GLU A N 1
ATOM 845 C CA . GLU A 1 108 ? -68.583 7.160 10.454 1.00 28.08 273 GLU A CA 1
ATOM 846 C C . GLU A 1 108 ? -68.198 5.685 10.276 1.00 28.97 273 GLU A C 1
ATOM 847 O O . GLU A 1 108 ? -67.629 5.070 11.186 1.00 30.03 273 GLU A O 1
ATOM 853 N N . VAL A 1 109 ? -68.500 5.120 9.109 1.00 25.65 274 VAL A N 1
ATOM 854 C CA . VAL A 1 109 ? -68.170 3.733 8.836 1.00 22.39 274 VAL A CA 1
ATOM 855 C C . VAL A 1 109 ? -66.650 3.582 8.829 1.00 26.20 274 VAL A C 1
ATOM 856 O O . VAL A 1 109 ? -66.121 2.700 9.465 1.00 26.44 274 VAL A O 1
ATOM 860 N N . LEU A 1 110 ? -65.973 4.488 8.147 1.00 24.57 275 LEU A N 1
ATOM 861 C CA . LEU A 1 110 ? -64.515 4.514 8.159 1.00 26.02 275 LEU A CA 1
ATOM 862 C C . LEU A 1 110 ? -63.941 4.543 9.566 1.00 26.40 275 LEU A C 1
ATOM 863 O O . LEU A 1 110 ? -63.027 3.777 9.870 1.00 25.62 275 LEU A O 1
ATOM 868 N N . SER A 1 111 ? -64.456 5.410 10.436 1.00 26.64 276 SER A N 1
ATOM 869 C CA . SER A 1 111 ? -63.970 5.492 11.815 1.00 23.87 276 SER A CA 1
ATOM 870 C C . SER A 1 111 ? -64.127 4.163 12.519 1.00 27.58 276 SER A C 1
ATOM 871 O O . SER A 1 111 ? -63.248 3.717 13.283 1.00 25.73 276 SER A O 1
ATOM 874 N N . GLN A 1 112 ? -65.236 3.477 12.245 1.00 28.27 277 GLN A N 1
ATOM 875 C CA . GLN A 1 112 ? -65.448 2.187 12.898 1.00 26.51 277 GLN A CA 1
ATOM 876 C C . GLN A 1 112 ? -64.521 1.129 12.350 1.00 28.28 277 GLN A C 1
ATOM 877 O O . GLN A 1 112 ? -64.069 0.251 13.086 1.00 28.60 277 GLN A O 1
ATOM 883 N N . LYS A 1 113 ? -64.250 1.138 11.051 1.00 26.08 278 LYS A N 1
ATOM 884 C CA . LYS A 1 113 ? -63.296 0.164 10.554 1.00 26.14 278 LYS A CA 1
ATOM 885 C C . LYS A 1 113 ? -61.917 0.407 11.130 1.00 29.35 278 LYS A C 1
ATOM 886 O O . LYS A 1 113 ? -61.196 -0.531 11.408 1.00 26.05 278 LYS A O 1
ATOM 892 N N . LEU A 1 114 ? -61.532 1.682 11.273 1.00 24.96 279 LEU A N 1
ATOM 893 C CA . LEU A 1 114 ? -60.193 1.993 11.809 1.00 22.57 279 LEU A CA 1
ATOM 894 C C . LEU A 1 114 ? -60.082 1.534 13.264 1.00 24.41 279 LEU A C 1
ATOM 895 O O . LEU A 1 114 ? -59.071 0.966 13.704 1.00 25.21 279 LEU A O 1
ATOM 900 N N . ARG A 1 115 ? -61.151 1.751 14.004 1.00 24.51 280 ARG A N 1
ATOM 901 C CA . ARG A 1 115 ? -61.196 1.300 15.377 1.00 26.28 280 ARG A CA 1
ATOM 902 C C . ARG A 1 115 ? -61.074 -0.200 15.454 1.00 31.11 280 ARG A C 1
ATOM 903 O O . ARG A 1 115 ? -60.343 -0.726 16.276 1.00 30.70 280 ARG A O 1
ATOM 911 N N . ALA A 1 116 ? -61.774 -0.915 14.574 1.00 33.81 281 ALA A N 1
ATOM 912 C CA . ALA A 1 116 ? -61.577 -2.356 14.546 1.00 33.19 281 ALA A CA 1
ATOM 913 C C . ALA A 1 116 ? -60.160 -2.766 14.211 1.00 32.24 281 ALA A C 1
ATOM 914 O O . ALA A 1 116 ? -59.683 -3.809 14.680 1.00 32.51 281 ALA A O 1
ATOM 916 N N . LEU A 1 117 ? -59.469 -1.992 13.392 1.00 27.01 282 LEU A N 1
ATOM 917 C CA . LEU A 1 117 ? -58.068 -2.293 13.074 1.00 26.82 282 LEU A CA 1
ATOM 918 C C . LEU A 1 117 ? -57.050 -1.980 14.198 1.00 26.59 282 LEU A C 1
ATOM 919 O O . LEU A 1 117 ? -55.889 -2.411 14.115 1.00 29.29 282 LEU A O 1
ATOM 924 N N . MET A 1 118 ? -57.477 -1.264 15.230 1.00 27.17 283 MET A N 1
ATOM 925 C CA . MET A 1 118 ? -56.547 -0.815 16.289 1.00 26.39 283 MET A CA 1
ATOM 926 C C . MET A 1 118 ? -57.208 -1.195 17.580 1.00 26.71 283 MET A C 1
ATOM 927 O O . MET A 1 118 ? -57.943 -0.419 18.140 1.00 34.72 283 MET A O 1
ATOM 932 N N . PRO A 1 119 ? -56.986 -2.434 18.025 1.00 30.21 284 PRO A N 1
ATOM 933 C CA . PRO A 1 119 ? -57.729 -2.999 19.155 1.00 34.16 284 PRO A CA 1
ATOM 934 C C . PRO A 1 119 ? -57.522 -2.237 20.458 1.00 36.67 284 PRO A C 1
ATOM 935 O O . PRO A 1 119 ? -58.391 -2.374 21.331 1.00 38.36 284 PRO A O 1
ATOM 939 N N . TYR A 1 120 ? -56.450 -1.434 20.569 1.00 27.12 285 TYR A N 1
ATOM 940 C CA . TYR A 1 120 ? -56.158 -0.628 21.763 1.00 31.82 285 TYR A CA 1
ATOM 941 C C . TYR A 1 120 ? -56.866 0.709 21.748 1.00 35.20 285 TYR A C 1
ATOM 942 O O . TYR A 1 120 ? -56.823 1.475 22.724 1.00 35.71 285 TYR A O 1
ATOM 951 N N . ALA A 1 121 ? -57.501 1.036 20.627 1.00 33.59 286 ALA A N 1
ATOM 952 C CA . ALA A 1 121 ? -58.142 2.343 20.526 1.00 29.69 286 ALA A CA 1
ATOM 953 C C . ALA A 1 121 ? -59.616 2.369 20.948 1.00 33.78 286 ALA A C 1
ATOM 954 O O . ALA A 1 121 ? -60.415 1.599 20.420 1.00 36.16 286 ALA A O 1
ATOM 956 N N . ASP A 1 122 ? -59.978 3.283 21.859 1.00 31.53 287 ASP A N 1
ATOM 957 C CA . ASP A 1 122 ? -61.385 3.445 22.247 1.00 34.89 287 ASP A CA 1
ATOM 958 C C . ASP A 1 122 ? -62.205 3.998 21.112 1.00 41.82 287 ASP A C 1
ATOM 959 O O . ASP A 1 122 ? -63.358 3.611 20.916 1.00 40.15 287 ASP A O 1
ATOM 964 N N . SER A 1 123 ? -61.625 4.936 20.370 1.00 39.27 288 SER A N 1
ATOM 965 C CA . SER A 1 123 ? -62.347 5.534 19.255 1.00 41.40 288 SER A CA 1
ATOM 966 C C . SER A 1 123 ? -61.331 6.085 18.288 1.00 31.21 288 SER A C 1
ATOM 967 O O . SER A 1 123 ? -60.158 6.248 18.641 1.00 30.87 288 SER A O 1
ATOM 970 N N . VAL A 1 124 ? -61.755 6.322 17.054 1.00 30.81 289 VAL A N 1
ATOM 971 C CA . VAL A 1 124 ? -60.830 6.947 16.101 1.00 30.75 289 VAL A CA 1
ATOM 972 C C . VAL A 1 124 ? -61.578 8.146 15.554 1.00 30.63 289 VAL A C 1
ATOM 973 O O . VAL A 1 124 ? -62.605 8.037 14.892 1.00 32.04 289 VAL A O 1
ATOM 977 N N . ASN A 1 125 ? -61.068 9.321 15.862 1.00 27.94 290 ASN A N 1
ATOM 978 C CA . ASN A 1 125 ? -61.724 10.547 15.449 1.00 31.27 290 ASN A CA 1
ATOM 979 C C . ASN A 1 125 ? -61.198 10.925 14.056 1.00 27.68 290 ASN A C 1
ATOM 980 O O . ASN A 1 125 ? -60.000 10.804 13.779 1.00 37.06 290 ASN A O 1
ATOM 985 N N . ILE A 1 126 ? -62.091 11.303 13.151 1.00 26.68 291 ILE A N 1
ATOM 986 C CA . ILE A 1 126 ? -61.655 11.698 11.838 1.00 24.62 291 ILE A CA 1
ATOM 987 C C . ILE A 1 126 ? -61.749 13.235 11.808 1.00 31.16 291 ILE A C 1
ATOM 988 O O . ILE A 1 126 ? -62.817 13.784 12.055 1.00 29.94 291 ILE A O 1
ATOM 993 N N . THR A 1 127 ? -60.656 13.915 11.491 1.00 27.78 292 THR A N 1
ATOM 994 C CA . THR A 1 127 ? -60.675 15.384 11.455 1.00 27.75 292 THR A CA 1
ATOM 995 C C . THR A 1 127 ? -60.456 15.847 10.040 1.00 28.52 292 THR A C 1
ATOM 996 O O . THR A 1 127 ? -59.499 15.426 9.407 1.00 28.43 292 THR A O 1
ATOM 1000 N N . LEU A 1 128 ? -61.282 16.774 9.545 1.00 25.20 293 LEU A N 1
ATOM 1001 C CA . LEU A 1 128 ? -61.151 17.196 8.152 1.00 25.90 293 LEU A CA 1
ATOM 1002 C C . LEU A 1 128 ? -60.193 18.366 8.141 1.00 31.54 293 LEU A C 1
ATOM 1003 O O . LEU A 1 128 ? -60.529 19.425 8.656 1.00 29.98 293 LEU A O 1
ATOM 1008 N N . MET A 1 129 ? -59.013 18.182 7.548 1.00 26.83 294 MET A N 1
ATOM 1009 C CA . MET A 1 129 ? -57.995 19.238 7.542 1.00 23.06 294 MET A CA 1
ATOM 1010 C C . MET A 1 129 ? -58.026 20.050 6.255 1.00 21.75 294 MET A C 1
ATOM 1011 O O . MET A 1 129 ? -58.380 19.557 5.176 1.00 23.44 294 MET A O 1
ATOM 1016 N N . ASP A 1 130 ? -57.592 21.299 6.370 1.00 20.75 295 ASP A N 1
ATOM 1017 C CA . ASP A 1 130 ? -57.686 22.216 5.234 1.00 20.65 295 ASP A CA 1
ATOM 1018 C C . ASP A 1 130 ? -56.400 22.109 4.418 1.00 18.32 295 ASP A C 1
ATOM 1019 O O . ASP A 1 130 ? -55.312 22.286 4.974 1.00 21.70 295 ASP A O 1
ATOM 1024 N N . ASP A 1 131 ? -56.531 21.829 3.119 1.00 20.95 296 ASP A N 1
ATOM 1025 C CA . ASP A 1 131 ? -55.391 21.689 2.205 1.00 20.84 296 ASP A CA 1
ATOM 1026 C C . ASP A 1 131 ? -54.563 22.980 2.197 1.00 20.16 296 ASP A C 1
ATOM 1027 O O . ASP A 1 131 ? -53.351 22.962 1.905 1.00 20.00 296 ASP A O 1
ATOM 1032 N N . VAL A 1 132 ? -55.245 24.099 2.422 1.00 18.97 297 VAL A N 1
ATOM 1033 C CA . VAL A 1 132 ? -54.577 25.406 2.398 1.00 21.76 297 VAL A CA 1
ATOM 1034 C C . VAL A 1 132 ? -53.560 25.492 3.528 1.00 20.04 297 VAL A C 1
ATOM 1035 O O . VAL A 1 132 ? -52.456 26.041 3.354 1.00 22.40 297 VAL A O 1
ATOM 1039 N N . THR A 1 133 ? -53.891 24.909 4.672 1.00 21.51 298 THR A N 1
ATOM 1040 C CA . THR A 1 133 ? -52.952 24.841 5.765 1.00 22.39 298 THR A CA 1
ATOM 1041 C C . THR A 1 133 ? -51.767 23.936 5.435 1.00 21.27 298 THR A C 1
ATOM 1042 O O . THR A 1 133 ? -50.602 24.267 5.738 1.00 19.72 298 THR A O 1
ATOM 1046 N N . ALA A 1 134 ? -52.052 22.744 4.911 1.00 20.22 299 ALA A N 1
ATOM 1047 C CA . ALA A 1 134 ? -50.946 21.843 4.586 1.00 21.58 299 ALA A CA 1
ATOM 1048 C C . ALA A 1 134 ? -49.975 22.452 3.588 1.00 20.05 299 ALA A C 1
ATOM 1049 O O . ALA A 1 134 ? -48.752 22.369 3.758 1.00 20.47 299 ALA A O 1
ATOM 1051 N N . ALA A 1 135 ? -50.507 23.066 2.521 1.00 21.20 300 ALA A N 1
ATOM 1052 C CA . ALA A 1 135 ? -49.613 23.624 1.534 1.00 20.98 300 ALA A CA 1
ATOM 1053 C C . ALA A 1 135 ? -48.983 24.876 2.098 1.00 20.12 300 ALA A C 1
ATOM 1054 O O . ALA A 1 135 ? -47.818 25.156 1.799 1.00 22.15 300 ALA A O 1
ATOM 1056 N N . GLY A 1 136 ? -49.725 25.636 2.908 1.00 21.13 301 GLY A N 1
ATOM 1057 C CA . GLY A 1 136 ? -49.176 26.880 3.476 1.00 19.78 301 GLY A CA 1
ATOM 1058 C C . GLY A 1 136 ? -48.014 26.643 4.442 1.00 20.23 301 GLY A C 1
ATOM 1059 O O . GLY A 1 136 ? -47.040 27.425 4.512 1.00 22.46 301 GLY A O 1
ATOM 1060 N N . GLN A 1 137 ? -48.072 25.537 5.193 1.00 20.27 302 GLN A N 1
ATOM 1061 C CA . GLN A 1 137 ? -46.919 25.201 6.027 1.00 18.38 302 GLN A CA 1
ATOM 1062 C C . GLN A 1 137 ? -45.704 24.796 5.208 1.00 22.44 302 GLN A C 1
ATOM 1063 O O . GLN A 1 137 ? -44.591 25.053 5.649 1.00 24.74 302 GLN A O 1
ATOM 1069 N N . ALA A 1 138 ? -45.886 24.161 4.050 1.00 17.63 303 ALA A N 1
ATOM 1070 C CA . ALA A 1 138 ? -44.764 23.908 3.145 1.00 21.69 303 ALA A CA 1
ATOM 1071 C C . ALA A 1 138 ? -44.133 25.189 2.599 1.00 25.85 303 ALA A C 1
ATOM 1072 O O . ALA A 1 138 ? -42.913 25.374 2.659 1.00 27.05 303 ALA A O 1
ATOM 1074 N N . GLU A 1 139 ? -44.982 26.050 2.043 1.00 20.98 304 GLU A N 1
ATOM 1075 C CA . GLU A 1 139 ? -44.592 27.378 1.568 1.00 26.77 304 GLU A CA 1
ATOM 1076 C C . GLU A 1 139 ? -43.853 28.136 2.657 1.00 28.84 304 GLU A C 1
ATOM 1077 O O . GLU A 1 139 ? -42.707 28.567 2.478 1.00 24.95 304 GLU A O 1
ATOM 1083 N N . ALA A 1 140 ? -44.441 28.230 3.834 1.00 23.98 305 ALA A N 1
ATOM 1084 C CA . ALA A 1 140 ? -43.766 28.968 4.887 1.00 29.46 305 ALA A CA 1
ATOM 1085 C C . ALA A 1 140 ? -42.451 28.374 5.323 1.00 30.85 305 ALA A C 1
ATOM 1086 O O . ALA A 1 140 ? -41.500 29.104 5.619 1.00 30.10 305 ALA A O 1
ATOM 1088 N N . GLY A 1 141 ? -42.354 27.055 5.378 1.00 25.03 306 GLY A N 1
ATOM 1089 C CA . GLY A 1 141 ? -41.119 26.490 5.848 1.00 28.13 306 GLY A CA 1
ATOM 1090 C C . GLY A 1 141 ? -40.007 26.712 4.860 1.00 28.58 306 GLY A C 1
ATOM 1091 O O . GLY A 1 141 ? -38.835 26.885 5.239 1.00 33.29 306 GLY A O 1
ATOM 1092 N N . LEU A 1 142 ? -40.348 26.701 3.586 1.00 22.18 307 LEU A N 1
ATOM 1093 C CA . LEU A 1 142 ? -39.299 26.829 2.595 1.00 24.69 307 LEU A CA 1
ATOM 1094 C C . LEU A 1 142 ? -38.858 28.290 2.589 1.00 33.36 307 LEU A C 1
ATOM 1095 O O . LEU A 1 142 ? -37.674 28.600 2.464 1.00 32.82 307 LEU A O 1
ATOM 1100 N N . LYS A 1 143 ? -39.828 29.191 2.683 1.00 31.55 308 LYS A N 1
ATOM 1101 C CA . LYS A 1 143 ? -39.462 30.622 2.672 1.00 29.64 308 LYS A CA 1
ATOM 1102 C C . LYS A 1 143 ? -38.594 30.947 3.851 1.00 34.73 308 LYS A C 1
ATOM 1103 O O . LYS A 1 143 ? -37.681 31.795 3.751 1.00 36.39 308 LYS A O 1
ATOM 1109 N N . GLN A 1 144 ? -38.848 30.289 4.971 1.00 35.33 309 GLN A N 1
ATOM 1110 C CA . GLN A 1 144 ? -38.070 30.530 6.173 1.00 36.00 309 GLN A CA 1
ATOM 1111 C C . GLN A 1 144 ? -36.591 30.231 5.938 1.00 46.08 309 GLN A C 1
ATOM 1112 O O . GLN A 1 144 ? -35.722 30.840 6.584 1.00 43.21 309 GLN A O 1
ATOM 1118 N N . GLN A 1 145 ? -36.289 29.336 4.995 1.00 40.81 310 GLN A N 1
ATOM 1119 C CA . GLN A 1 145 ? -34.877 29.098 4.617 1.00 39.78 310 GLN A CA 1
ATOM 1120 C C . GLN A 1 145 ? -34.378 29.775 3.334 1.00 43.57 310 GLN A C 1
ATOM 1121 O O . GLN A 1 145 ? -33.366 29.367 2.773 1.00 47.09 310 GLN A O 1
ATOM 1127 N N . ALA A 1 146 ? -35.070 30.803 2.862 1.00 41.41 311 ALA A N 1
ATOM 1128 C CA . ALA A 1 146 ? -34.715 31.449 1.594 1.00 49.96 311 ALA A CA 1
ATOM 1129 C C . ALA A 1 146 ? -34.561 30.450 0.462 1.00 51.25 311 ALA A C 1
ATOM 1130 O O . ALA A 1 146 ? -33.752 30.644 -0.444 1.00 59.17 311 ALA A O 1
ATOM 1132 N N . LEU A 1 147 ? -35.338 29.378 0.507 1.00 44.26 312 LEU A N 1
ATOM 1133 C CA . LEU A 1 147 ? -35.288 28.415 -0.559 1.00 40.49 312 LEU A CA 1
ATOM 1134 C C . LEU A 1 147 ? -36.266 28.830 -1.599 1.00 45.96 312 LEU A C 1
ATOM 1135 O O . LEU A 1 147 ? -37.470 28.861 -1.364 1.00 43.51 312 LEU A O 1
ATOM 1140 N N . PRO A 1 148 ? -35.744 29.171 -2.768 1.00 47.09 313 PRO A N 1
ATOM 1141 C CA . PRO A 1 148 ? -36.614 29.470 -3.887 1.00 52.02 313 PRO A CA 1
ATOM 1142 C C . PRO A 1 148 ? -37.219 28.167 -4.296 1.00 45.64 313 PRO A C 1
ATOM 1143 O O . PRO A 1 148 ? -36.602 27.114 -4.082 1.00 42.57 313 PRO A O 1
ATOM 1147 N N . TYR A 1 149 ? -38.410 28.220 -4.865 1.00 41.48 314 TYR A N 1
ATOM 1148 C CA . TYR A 1 149 ? -39.024 26.998 -5.293 1.00 36.13 314 TYR A CA 1
ATOM 1149 C C . TYR A 1 149 ? -40.061 27.324 -6.306 1.00 40.03 314 TYR A C 1
ATOM 1150 O O . TYR A 1 149 ? -40.487 28.464 -6.395 1.00 46.02 314 TYR A O 1
ATOM 1159 N N . SER A 1 150 ? -40.449 26.350 -7.106 1.00 40.63 315 SER A N 1
ATOM 1160 C CA . SER A 1 150 ? -41.640 26.490 -7.885 1.00 44.02 315 SER A CA 1
ATOM 1161 C C . SER A 1 150 ? -42.589 25.432 -7.384 1.00 40.73 315 SER A C 1
ATOM 1162 O O . SER A 1 150 ? -42.212 24.282 -7.131 1.00 41.84 315 SER A O 1
ATOM 1165 N N . ARG A 1 151 ? -43.829 25.831 -7.218 1.00 37.74 316 ARG A N 1
ATOM 1166 C CA . ARG A 1 151 ? -44.863 24.895 -6.875 1.00 37.05 316 ARG A CA 1
ATOM 1167 C C . ARG A 1 151 ? -45.403 24.393 -8.179 1.00 42.28 316 ARG A C 1
ATOM 1168 O O . ARG A 1 151 ? -45.748 25.183 -9.086 1.00 43.51 316 ARG A O 1
ATOM 1176 N N . ARG A 1 152 ? -45.464 23.078 -8.286 1.00 36.65 317 ARG A N 1
ATOM 1177 C CA . ARG A 1 152 ? -45.971 22.377 -9.470 1.00 45.47 317 ARG A CA 1
ATOM 1178 C C . ARG A 1 152 ? -47.041 21.381 -9.097 1.00 50.84 317 ARG A C 1
ATOM 1179 O O . ARG A 1 152 ? -46.763 20.413 -8.407 1.00 49.60 317 ARG A O 1
ATOM 1187 N N . ASN A 1 153 ? -48.272 21.611 -9.528 1.00 49.06 318 ASN A N 1
ATOM 1188 C CA . ASN A 1 153 ? -49.328 20.670 -9.184 1.00 50.31 318 ASN A CA 1
ATOM 1189 C C . ASN A 1 153 ? -49.080 19.390 -9.932 1.00 59.35 318 ASN A C 1
ATOM 1190 O O . ASN A 1 153 ? -48.506 19.423 -11.001 1.00 63.34 318 ASN A O 1
ATOM 1195 N N . HIS A 1 154 ? -49.442 18.262 -9.332 1.00 63.90 319 HIS A N 1
ATOM 1196 C CA . HIS A 1 154 ? -49.456 16.979 -10.026 1.00 66.07 319 HIS A CA 1
ATOM 1197 C C . HIS A 1 154 ? -50.804 16.324 -9.756 1.00 73.38 319 HIS A C 1
ATOM 1198 O O . HIS A 1 154 ? -51.676 16.949 -9.147 1.00 79.91 319 HIS A O 1
ATOM 1205 N N . LYS A 1 155 ? -51.015 15.108 -10.243 1.00 76.41 320 LYS A N 1
ATOM 1206 C CA . LYS A 1 155 ? -52.327 14.487 -10.091 1.00 78.59 320 LYS A CA 1
ATOM 1207 C C . LYS A 1 155 ? -52.592 14.219 -8.621 1.00 72.17 320 LYS A C 1
ATOM 1208 O O . LYS A 1 155 ? -51.937 13.368 -8.020 1.00 68.58 320 LYS A O 1
ATOM 1214 N N . GLY A 1 156 ? -53.538 14.964 -8.047 1.00 64.77 321 GLY A N 1
ATOM 1215 C CA . GLY A 1 156 ? -53.913 14.801 -6.648 1.00 61.15 321 GLY A CA 1
ATOM 1216 C C . GLY A 1 156 ? -52.830 15.192 -5.645 1.00 50.15 321 GLY A C 1
ATOM 1217 O O . GLY A 1 156 ? -52.826 14.724 -4.489 1.00 44.70 321 GLY A O 1
ATOM 1218 N N . GLY A 1 157 ? -51.913 16.057 -6.083 1.00 44.46 322 GLY A N 1
ATOM 1219 C CA . GLY A 1 157 ? -50.835 16.506 -5.232 1.00 40.53 322 GLY A CA 1
ATOM 1220 C C . GLY A 1 157 ? -50.197 17.781 -5.691 1.00 41.77 322 GLY A C 1
ATOM 1221 O O . GLY A 1 157 ? -50.541 18.359 -6.732 1.00 34.43 322 GLY A O 1
ATOM 1222 N N . VAL A 1 158 ? -49.264 18.252 -4.875 1.00 30.87 323 VAL A N 1
ATOM 1223 C CA . VAL A 1 158 ? -48.511 19.428 -5.198 1.00 29.11 323 VAL A CA 1
ATOM 1224 C C . VAL A 1 158 ? -47.073 19.056 -4.887 1.00 31.54 323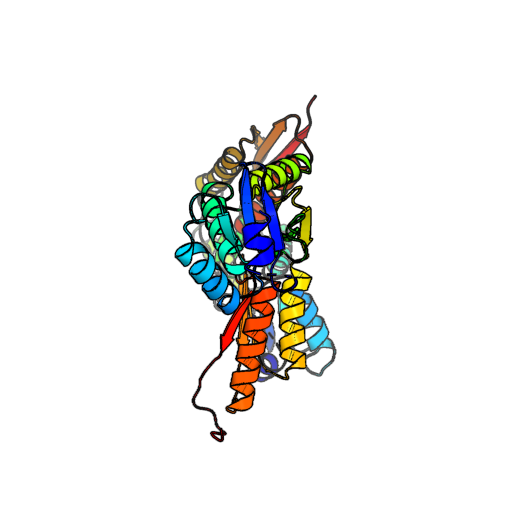 VAL A C 1
ATOM 1225 O O . VAL A 1 158 ? -46.815 18.434 -3.856 1.00 28.00 323 VAL A O 1
ATOM 1229 N N . THR A 1 159 ? -46.145 19.440 -5.759 1.00 28.71 324 THR A N 1
ATOM 1230 C CA . THR A 1 159 ? -44.723 19.295 -5.482 1.00 34.31 324 THR A CA 1
ATOM 1231 C C . THR A 1 159 ? -44.133 20.659 -5.357 1.00 34.31 324 THR A C 1
ATOM 1232 O O . THR A 1 159 ? -44.304 21.505 -6.271 1.00 35.41 324 THR A O 1
ATOM 1236 N N . PHE A 1 160 ? -43.465 20.922 -4.231 1.00 25.09 325 PHE A N 1
ATOM 1237 C CA . PHE A 1 160 ? -42.692 22.155 -4.088 1.00 28.55 325 PHE A CA 1
ATOM 1238 C C . PHE A 1 160 ? -41.319 21.778 -4.570 1.00 32.73 325 PHE A C 1
ATOM 1239 O O . PHE A 1 160 ? -40.634 21.002 -3.911 1.00 31.07 325 PHE A O 1
ATOM 1247 N N . VAL A 1 161 ? -40.904 22.329 -5.708 1.00 32.24 326 VAL A N 1
ATOM 1248 C CA . VAL A 1 161 ? -39.564 22.046 -6.241 1.00 30.17 326 VAL A CA 1
ATOM 1249 C C . VAL A 1 161 ? -38.584 23.116 -5.854 1.00 36.27 326 VAL A C 1
ATOM 1250 O O . VAL A 1 161 ? -38.654 24.253 -6.359 1.00 36.18 326 VAL A O 1
ATOM 1254 N N . ILE A 1 162 ? -37.661 22.766 -4.945 1.00 31.78 327 ILE A N 1
ATOM 1255 C CA . ILE A 1 162 ? -36.650 23.664 -4.491 1.00 32.81 327 ILE A CA 1
ATOM 1256 C C . ILE A 1 162 ? -35.658 23.756 -5.633 1.00 41.31 327 ILE A C 1
ATOM 1257 O O . ILE A 1 162 ? -35.402 22.763 -6.319 1.00 42.56 327 ILE A O 1
ATOM 1262 N N . GLN A 1 163 ? -35.113 24.949 -5.846 1.00 39.29 328 GLN A N 1
ATOM 1263 C CA . GLN A 1 163 ? -34.336 25.220 -7.043 1.00 47.45 328 GLN A CA 1
ATOM 1264 C C . GLN A 1 163 ? -33.108 25.981 -6.682 1.00 52.95 328 GLN A C 1
ATOM 1265 O O . GLN A 1 163 ? -33.183 26.945 -5.943 1.00 48.37 328 GLN A O 1
ATOM 1271 N N . GLY A 1 164 ? -31.961 25.574 -7.205 1.00 48.69 329 GLY A N 1
ATOM 1272 C CA . GLY A 1 164 ? -30.806 26.434 -7.056 1.00 47.19 329 GLY A CA 1
ATOM 1273 C C . GLY A 1 164 ? -29.538 25.644 -6.978 1.00 41.46 329 GLY A C 1
ATOM 1274 O O . GLY A 1 164 ? -29.561 24.402 -7.028 1.00 42.48 329 GLY A O 1
ATOM 1275 N N . ALA A 1 165 ? -28.426 26.351 -6.828 1.00 41.48 330 ALA A N 1
ATOM 1276 C CA . ALA A 1 165 ? -27.129 25.699 -6.786 1.00 45.34 330 ALA A CA 1
ATOM 1277 C C . ALA A 1 165 ? -26.805 25.473 -5.320 1.00 58.86 330 ALA A C 1
ATOM 1278 O O . ALA A 1 165 ? -25.890 26.092 -4.764 1.00 73.59 330 ALA A O 1
ATOM 1280 N N . LEU A 1 166 ? -27.569 24.585 -4.691 1.00 48.14 331 LEU A N 1
ATOM 1281 C CA . LEU A 1 166 ? -27.471 24.385 -3.242 1.00 47.44 331 LEU A CA 1
ATOM 1282 C C . LEU A 1 166 ? -26.126 23.771 -2.825 1.00 46.09 331 LEU A C 1
ATOM 1283 O O . LEU A 1 166 ? -25.612 22.857 -3.471 1.00 49.43 331 LEU A O 1
ATOM 1288 N N . ASP A 1 167 ? -25.566 24.241 -1.719 1.00 33.40 332 ASP A N 1
ATOM 1289 C CA . ASP A 1 167 ? -24.367 23.583 -1.216 1.00 40.35 332 ASP A CA 1
ATOM 1290 C C . ASP A 1 167 ? -24.733 22.489 -0.228 1.00 34.76 332 ASP A C 1
ATOM 1291 O O . ASP A 1 167 ? -25.910 22.207 0.005 1.00 32.97 332 ASP A O 1
ATOM 1296 N N . ASP A 1 168 ? -23.717 21.909 0.389 1.00 31.62 333 ASP A N 1
ATOM 1297 C CA . ASP A 1 168 ? -23.890 20.785 1.295 1.00 36.03 333 ASP A CA 1
ATOM 1298 C C . ASP A 1 168 ? -24.912 21.081 2.393 1.00 35.50 333 ASP A C 1
ATOM 1299 O O . ASP A 1 168 ? -25.907 20.329 2.577 1.00 31.65 333 ASP A O 1
ATOM 1304 N N . VAL A 1 169 ? -24.658 22.167 3.127 1.00 33.58 334 VAL A N 1
ATOM 1305 C CA . VAL A 1 169 ? -25.467 22.476 4.308 1.00 38.58 334 VAL A CA 1
ATOM 1306 C C . VAL A 1 169 ? -26.920 22.827 3.944 1.00 35.98 334 VAL A C 1
ATOM 1307 O O . VAL A 1 169 ? -27.854 22.459 4.657 1.00 31.31 334 VAL A O 1
ATOM 1311 N N . GLU A 1 170 ? -27.108 23.510 2.823 1.00 32.32 335 GLU A N 1
ATOM 1312 C CA . GLU A 1 170 ? -28.433 23.924 2.385 1.00 31.04 335 GLU A CA 1
ATOM 1313 C C . GLU A 1 170 ? -29.310 22.760 2.013 1.00 30.27 335 GLU A C 1
ATOM 1314 O O . GLU A 1 170 ? -30.528 22.760 2.300 1.00 28.87 335 GLU A O 1
ATOM 1320 N N . ILE A 1 171 ? -28.719 21.775 1.349 1.00 29.43 336 ILE A N 1
ATOM 1321 C CA . ILE A 1 171 ? -29.410 20.511 1.084 1.00 35.22 336 ILE A CA 1
ATOM 1322 C C . ILE A 1 171 ? -29.809 19.784 2.357 1.00 29.79 336 ILE A C 1
ATOM 1323 O O . ILE A 1 171 ? -30.933 19.254 2.482 1.00 27.07 336 ILE A O 1
ATOM 1328 N N . LEU A 1 172 ? -28.896 19.720 3.320 1.00 26.05 337 LEU A N 1
ATOM 1329 C CA . LEU A 1 172 ? -29.233 19.015 4.561 1.00 26.33 337 LEU A CA 1
ATOM 1330 C C . LEU A 1 172 ? -30.351 19.772 5.301 1.00 29.52 337 LEU A C 1
ATOM 1331 O O . LEU A 1 172 ? -31.297 19.148 5.819 1.00 27.90 337 LEU A O 1
ATOM 1336 N N . ARG A 1 173 ? -30.265 21.102 5.352 1.00 29.32 338 ARG A N 1
ATOM 1337 C CA . ARG A 1 173 ? -31.298 21.865 6.014 1.00 30.52 338 ARG A CA 1
ATOM 1338 C C . ARG A 1 173 ? -32.622 21.677 5.280 1.00 31.17 338 ARG A C 1
ATOM 1339 O O . ARG A 1 173 ? -33.643 21.509 5.927 1.00 28.69 338 ARG A O 1
ATOM 1347 N N . ALA A 1 174 ? -32.607 21.680 3.948 1.00 31.37 339 ALA A N 1
ATOM 1348 C CA . ALA A 1 174 ? -33.858 21.473 3.174 1.00 28.78 339 ALA A CA 1
ATOM 1349 C C . ALA A 1 174 ? -34.438 20.117 3.500 1.00 28.93 339 ALA A C 1
ATOM 1350 O O . ALA A 1 174 ? -35.633 19.987 3.781 1.00 30.89 339 ALA A O 1
ATOM 1352 N N . ARG A 1 175 ? -33.605 19.081 3.487 1.00 26.53 340 ARG A N 1
ATOM 1353 C CA . ARG A 1 175 ? -34.125 17.756 3.694 1.00 26.83 340 ARG A CA 1
ATOM 1354 C C . ARG A 1 175 ? -34.606 17.537 5.146 1.00 25.10 340 ARG A C 1
ATOM 1355 O O . ARG A 1 175 ? -35.513 16.745 5.408 1.00 28.33 340 ARG A O 1
ATOM 1363 N N . GLN A 1 176 ? -33.955 18.179 6.100 1.00 26.24 341 GLN A N 1
ATOM 1364 C CA . GLN A 1 176 ? -34.374 18.117 7.493 1.00 23.36 341 GLN A CA 1
ATOM 1365 C C . GLN A 1 176 ? -35.737 18.788 7.684 1.00 25.18 341 GLN A C 1
ATOM 1366 O O . GLN A 1 176 ? -36.562 18.314 8.485 1.00 21.68 341 GLN A O 1
ATOM 1372 N N . PHE A 1 177 ? -35.949 19.927 7.019 1.00 22.30 342 PHE A N 1
ATOM 1373 C CA . PHE A 1 177 ? -37.283 20.550 7.027 1.00 21.79 342 PHE A CA 1
ATOM 137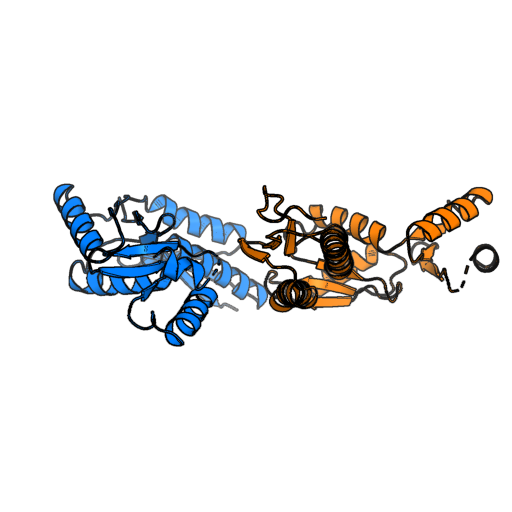4 C C . PHE A 1 177 ? -38.334 19.580 6.433 1.00 23.70 342 PHE A C 1
ATOM 1375 O O . PHE A 1 177 ? -39.436 19.386 6.991 1.00 23.17 342 PHE A O 1
ATOM 1383 N N . VAL A 1 178 ? -38.000 18.941 5.319 1.00 19.51 343 VAL A N 1
ATOM 1384 C CA . VAL A 1 178 ? -38.975 18.104 4.628 1.00 18.56 343 VAL A CA 1
ATOM 1385 C C . VAL A 1 178 ? -39.307 16.955 5.546 1.00 19.28 343 VAL A C 1
ATOM 1386 O O . VAL A 1 178 ? -40.461 16.531 5.708 1.00 21.63 343 VAL A O 1
ATOM 1390 N N . ASP A 1 179 ? -38.297 16.403 6.197 1.00 20.86 344 ASP A N 1
ATOM 1391 C CA . ASP A 1 179 ? -38.609 15.258 7.049 1.00 23.24 344 ASP A CA 1
ATOM 1392 C C . ASP A 1 179 ? -39.531 15.679 8.202 1.00 23.93 344 ASP A C 1
ATOM 1393 O O . ASP A 1 179 ? -40.407 14.917 8.613 1.00 22.82 344 ASP A O 1
ATOM 1398 N N . SER A 1 180 ? -39.295 16.849 8.760 1.00 24.53 345 SER A N 1
ATOM 1399 C CA . SER A 1 180 ? -40.129 17.349 9.849 1.00 21.58 345 SER A CA 1
ATOM 1400 C C . SER A 1 180 ? -41.556 17.648 9.339 1.00 21.01 345 SER A C 1
ATOM 1401 O O . SER A 1 180 ? -42.567 17.419 10.043 1.00 20.07 345 SER A O 1
ATOM 1404 N N . TYR A 1 181 ? -41.641 18.155 8.110 1.00 20.14 346 TYR A N 1
ATOM 1405 C CA . TYR A 1 181 ? -42.953 18.368 7.492 1.00 19.46 346 TYR A CA 1
ATOM 1406 C C . TYR A 1 181 ? -43.769 17.051 7.383 1.00 19.96 346 TYR A C 1
ATOM 1407 O O . TYR A 1 181 ? -44.957 16.971 7.751 1.00 18.92 346 TYR A O 1
ATOM 1416 N N . TYR A 1 182 ? -43.145 16.017 6.837 1.00 20.45 347 TYR A N 1
ATOM 1417 C CA . TYR A 1 182 ? -43.809 14.733 6.649 1.00 23.03 347 TYR A CA 1
ATOM 1418 C C . TYR A 1 182 ? -44.155 14.064 7.977 1.00 25.01 347 TYR A C 1
ATOM 1419 O O . TYR A 1 182 ? -45.095 13.274 8.043 1.00 24.30 347 TYR A O 1
ATOM 1428 N N . ARG A 1 183 ? -43.388 14.307 9.032 1.00 21.22 348 ARG A N 1
ATOM 1429 C CA . ARG A 1 183 ? -43.804 13.773 10.357 1.00 23.83 348 ARG A CA 1
ATOM 1430 C C . ARG A 1 183 ? -45.185 14.322 10.781 1.00 27.78 348 ARG A C 1
ATOM 1431 O O . ARG A 1 183 ? -46.015 13.632 11.381 1.00 25.81 348 ARG A O 1
ATOM 1439 N N . THR A 1 184 ? -45.478 15.578 10.430 1.00 24.70 349 THR A N 1
ATOM 1440 C CA . THR A 1 184 ? -46.793 16.115 10.730 1.00 22.38 349 THR A CA 1
ATOM 1441 C C . THR A 1 184 ? -47.859 15.774 9.721 1.00 20.24 349 THR A C 1
ATOM 1442 O O . THR A 1 184 ? -48.957 15.348 10.098 1.00 22.09 349 THR A O 1
ATOM 1446 N N . TRP A 1 185 ? -47.558 15.894 8.424 1.00 17.74 350 TRP A N 1
ATOM 1447 C CA . TRP A 1 185 ? -48.632 15.833 7.426 1.00 18.93 350 TRP A CA 1
ATOM 1448 C C . TRP A 1 185 ? -48.662 14.562 6.632 1.00 20.86 350 TRP A C 1
ATOM 1449 O O . TRP A 1 185 ? -49.611 14.323 5.885 1.00 18.67 350 TRP A O 1
ATOM 1460 N N . GLY A 1 186 ? -47.572 13.799 6.702 1.00 20.99 351 GLY A N 1
ATOM 1461 C CA . GLY A 1 186 ? -47.430 12.614 5.853 1.00 23.93 351 GLY A CA 1
ATOM 1462 C C . GLY A 1 186 ? -46.963 13.091 4.483 1.00 20.79 351 GLY A C 1
ATOM 1463 O O . GLY A 1 186 ? -46.882 14.320 4.253 1.00 22.86 351 GLY A O 1
ATOM 1464 N N . GLY A 1 187 ? -46.757 12.175 3.529 1.00 21.27 352 GLY A N 1
ATOM 1465 C CA . GLY A 1 187 ? -46.232 12.569 2.213 1.00 19.86 352 GLY A CA 1
ATOM 1466 C C . GLY A 1 187 ? -47.187 12.370 1.035 1.00 22.19 352 GLY A C 1
ATOM 1467 O O . GLY A 1 187 ? -46.740 12.227 -0.085 1.00 25.44 352 GLY A O 1
ATOM 1468 N N . ARG A 1 188 ? -48.483 12.383 1.290 1.00 20.95 353 ARG A N 1
ATOM 1469 C CA . ARG A 1 188 ? -49.464 12.017 0.269 1.00 23.64 353 ARG A CA 1
ATOM 1470 C C . ARG A 1 188 ? -50.082 13.188 -0.468 1.00 25.44 353 ARG A C 1
ATOM 1471 O O . ARG A 1 188 ? -50.817 12.978 -1.396 1.00 24.42 353 ARG A O 1
ATOM 1479 N N . TYR A 1 189 ? -49.811 14.421 -0.059 1.00 21.26 354 TYR A N 1
ATOM 1480 C CA . TYR A 1 189 ? -50.444 15.553 -0.750 1.00 23.29 354 TYR A CA 1
ATOM 1481 C C . TYR A 1 189 ? -49.281 16.422 -1.188 1.00 23.92 354 TYR A C 1
ATOM 1482 O O . TYR A 1 189 ? -48.842 16.349 -2.343 1.00 23.92 354 TYR A O 1
ATOM 1491 N N . VAL A 1 190 ? -48.732 17.238 -0.291 1.00 20.67 355 VAL A N 1
ATOM 1492 C CA . VAL A 1 190 ? -47.506 17.961 -0.666 1.00 21.01 355 VAL A CA 1
ATOM 1493 C C . VAL A 1 190 ? -46.308 17.036 -0.705 1.00 21.87 355 VAL A C 1
ATOM 1494 O O . VAL A 1 190 ? -46.076 16.287 0.245 1.00 23.03 355 VAL A O 1
ATOM 1498 N N . GLN A 1 191 ? -45.503 17.120 -1.783 1.00 22.89 356 GLN A N 1
ATOM 1499 C CA . GLN A 1 191 ? -44.228 16.429 -1.844 1.00 22.67 356 GLN A CA 1
ATOM 1500 C C . GLN A 1 191 ? -43.174 17.415 -2.232 1.00 25.89 356 GLN A C 1
ATOM 1501 O O . GLN A 1 191 ? -43.491 18.589 -2.491 1.00 26.00 356 GLN A O 1
ATOM 1507 N N . PHE A 1 192 ? -41.895 17.013 -2.113 1.00 20.02 357 PHE A N 1
ATOM 1508 C CA . PHE A 1 192 ? -40.819 17.961 -2.343 1.00 20.22 357 PHE A CA 1
ATOM 1509 C C . PHE A 1 192 ? -39.785 17.373 -3.289 1.00 25.23 357 PHE A C 1
ATOM 1510 O O . PHE A 1 192 ? -39.610 16.149 -3.379 1.00 25.19 357 PHE A O 1
ATOM 1518 N N . ALA A 1 193 ? -39.057 18.261 -3.950 1.00 26.45 358 ALA A N 1
ATOM 1519 C CA . ALA A 1 193 ? -37.932 17.851 -4.790 1.00 32.10 358 ALA A CA 1
ATOM 1520 C C . ALA A 1 193 ? -36.923 18.950 -4.835 1.00 32.42 358 ALA A C 1
ATOM 1521 O O . ALA A 1 193 ? -37.263 20.114 -4.589 1.00 30.27 358 ALA A O 1
ATOM 1523 N N . ILE A 1 194 ? -35.664 18.590 -5.120 1.00 30.26 359 ILE A N 1
ATOM 1524 C CA . ILE A 1 194 ? -34.602 19.602 -5.271 1.00 28.47 359 ILE A CA 1
ATOM 1525 C C . ILE A 1 194 ? -34.072 19.542 -6.695 1.00 35.24 359 ILE A C 1
ATOM 1526 O O . ILE A 1 194 ? -33.651 18.482 -7.147 1.00 32.27 359 ILE A O 1
ATOM 1531 N N . GLU A 1 195 ? -34.140 20.652 -7.420 1.00 30.94 360 GLU A N 1
ATOM 1532 C CA . GLU A 1 195 ? -33.525 20.697 -8.739 1.00 34.64 360 GLU A CA 1
ATOM 1533 C C . GLU A 1 195 ? -32.154 21.356 -8.581 1.00 35.13 360 GLU A C 1
ATOM 1534 O O . GLU A 1 195 ? -32.047 22.496 -8.180 1.00 37.48 360 GLU A O 1
ATOM 1540 N N . LEU A 1 196 ? -31.104 20.610 -8.889 1.00 28.53 361 LEU A N 1
ATOM 1541 C CA . LEU A 1 196 ? -29.734 21.108 -8.799 1.00 27.78 361 LEU A CA 1
ATOM 1542 C C . LEU A 1 196 ? -29.309 21.779 -10.103 1.00 34.79 361 LEU A C 1
ATOM 1543 O O . LEU A 1 196 ? -29.357 21.190 -11.191 1.00 35.23 361 LEU A O 1
ATOM 1548 N N . LYS A 1 197 ? -28.910 23.038 -9.989 1.00 37.91 362 LYS A N 1
ATOM 1549 C CA . LYS A 1 197 ? -28.585 23.846 -11.139 1.00 39.71 362 LYS A CA 1
ATOM 1550 C C . LYS A 1 197 ? -27.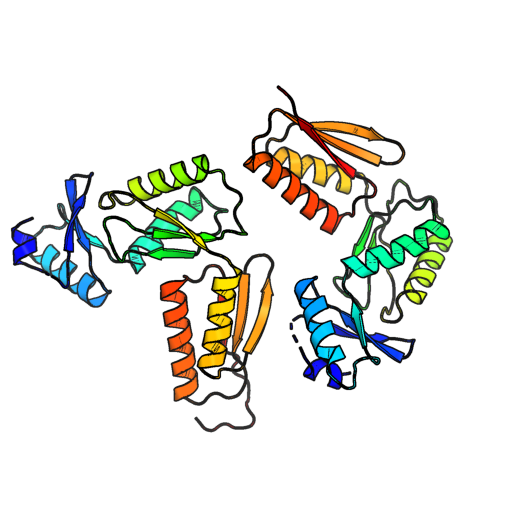118 24.280 -11.071 1.00 39.62 362 LYS A C 1
ATOM 1551 O O . LYS A 1 197 ? -26.512 24.265 -9.990 1.00 43.68 362 LYS A O 1
ATOM 1557 N N . ASP A 1 198 ? -26.584 24.608 -12.247 1.00 37.31 363 ASP A N 1
ATOM 1558 C CA . ASP A 1 198 ? -25.384 25.408 -12.488 1.00 53.13 363 ASP A CA 1
ATOM 1559 C C . ASP A 1 198 ? -24.236 24.651 -13.125 1.00 53.48 363 ASP A C 1
ATOM 1560 O O . ASP A 1 198 ? -23.758 25.059 -14.189 1.00 60.55 363 ASP A O 1
ATOM 1565 N N . GLU B 1 7 ? 2.731 44.236 33.948 1.00 64.24 172 GLU B N 1
ATOM 1566 C CA . GLU B 1 7 ? 2.841 42.855 33.487 1.00 75.37 172 GLU B CA 1
ATOM 1567 C C . GLU B 1 7 ? 3.752 42.117 34.444 1.00 75.04 172 GLU B C 1
ATOM 1568 O O . GLU B 1 7 ? 3.487 40.987 34.868 1.00 78.76 172 GLU B O 1
ATOM 1574 N N . LEU B 1 8 ? 4.850 42.783 34.760 1.00 74.29 173 LEU B N 1
ATOM 1575 C CA . LEU B 1 8 ? 5.834 42.286 35.701 1.00 75.40 173 LEU B CA 1
ATOM 1576 C C . LEU B 1 8 ? 5.352 42.459 37.147 1.00 64.43 173 LEU B C 1
ATOM 1577 O O . LEU B 1 8 ? 5.491 41.549 37.968 1.00 57.68 173 LEU B O 1
ATOM 1582 N N . ASP B 1 9 ? 4.792 43.629 37.442 1.00 67.05 174 ASP B N 1
ATOM 1583 C CA . ASP B 1 9 ? 4.119 43.888 38.711 1.00 68.61 174 ASP B CA 1
ATOM 1584 C C . ASP B 1 9 ? 3.184 42.732 39.066 1.00 63.84 174 ASP B C 1
ATOM 1585 O O . ASP B 1 9 ? 3.337 42.087 40.109 1.00 58.11 174 ASP B O 1
ATOM 1590 N N . SER B 1 10 ? 2.218 42.451 38.189 1.00 62.07 175 SER B N 1
ATOM 1591 C CA . SER B 1 10 ? 1.190 41.461 38.530 1.00 60.95 175 SER B CA 1
ATOM 1592 C C . SER B 1 10 ? 1.788 40.075 38.599 1.00 54.96 175 SER B C 1
ATOM 1593 O O . SER B 1 10 ? 1.357 39.252 39.414 1.00 54.94 175 SER B O 1
ATOM 1596 N N . LEU B 1 11 ? 2.792 39.825 37.755 1.00 59.88 176 LEU B N 1
ATOM 1597 C CA . LEU B 1 11 ? 3.535 38.563 37.827 1.00 71.33 176 LEU B CA 1
ATOM 1598 C C . LEU B 1 11 ? 4.347 38.402 39.129 1.00 72.12 176 LEU B C 1
ATOM 1599 O O . LEU B 1 11 ? 4.668 37.286 39.511 1.00 74.27 176 LEU B O 1
ATOM 1604 N N . LEU B 1 12 ? 4.702 39.498 39.800 1.00 68.00 177 LEU B N 1
ATOM 1605 C CA . LEU B 1 12 ? 5.251 39.363 41.155 1.00 71.13 177 LEU B CA 1
ATOM 1606 C C . LEU B 1 12 ? 4.113 39.298 42.179 1.00 67.02 177 LEU B C 1
ATOM 1607 O O . LEU B 1 12 ? 4.142 38.498 43.124 1.00 61.49 177 LEU B O 1
ATOM 1612 N N . GLY B 1 13 ? 3.091 40.121 41.947 1.00 65.87 178 GLY B N 1
ATOM 1613 C CA . GLY B 1 13 ? 1.952 40.236 42.841 1.00 64.77 178 GLY B CA 1
ATOM 1614 C C . GLY B 1 13 ? 1.148 38.965 43.024 1.00 60.40 178 GLY B C 1
ATOM 1615 O O . GLY B 1 13 ? 0.752 38.637 44.139 1.00 60.87 178 GLY B O 1
ATOM 1616 N N . GLN B 1 14 ? 0.906 38.254 41.930 1.00 59.40 179 GLN B N 1
ATOM 1617 C CA . GLN B 1 14 ? 0.095 37.040 41.959 1.00 69.83 179 GLN B CA 1
ATOM 1618 C C . GLN B 1 14 ? 0.713 35.992 42.906 1.00 76.10 179 GLN B C 1
ATOM 1619 O O . GLN B 1 14 ? 0.402 34.795 42.858 1.00 80.33 179 GLN B O 1
ATOM 1625 N N . GLU B 1 17 ? 1.503 29.998 39.520 1.00 86.40 182 GLU B N 1
ATOM 1626 C CA . GLU B 1 17 ? 0.938 28.885 38.763 1.00 83.11 182 GLU B CA 1
ATOM 1627 C C . GLU B 1 17 ? -0.557 28.721 39.065 1.00 73.25 182 GLU B C 1
ATOM 1628 O O . GLU B 1 17 ? -1.295 28.099 38.302 1.00 78.06 182 GLU B O 1
ATOM 1634 N N . ARG B 1 18 ? -0.991 29.303 40.180 1.00 86.61 183 ARG B N 1
ATOM 1635 C CA . ARG B 1 18 ? -2.408 29.478 40.483 1.00 74.89 183 ARG B CA 1
ATOM 1636 C C . ARG B 1 18 ? -3.041 30.387 39.429 1.00 64.92 183 ARG B C 1
ATOM 1637 O O . ARG B 1 18 ? -4.214 30.235 39.090 1.00 66.19 183 ARG B O 1
ATOM 1645 N N . PHE B 1 19 ? -2.259 31.348 38.939 1.00 53.41 184 PHE B N 1
ATOM 1646 C CA . PHE B 1 19 ? -2.736 32.361 38.007 1.00 50.37 184 PHE B CA 1
ATOM 1647 C C . PHE B 1 19 ? -1.875 32.379 36.750 1.00 52.15 184 PHE B C 1
ATOM 1648 O O . PHE B 1 19 ? -0.705 32.018 36.805 1.00 48.80 184 PHE B O 1
ATOM 1656 N N . GLN B 1 20 ? -2.445 32.805 35.623 1.00 42.76 185 GLN B N 1
ATOM 1657 C CA . GLN B 1 20 ? -1.650 33.054 34.433 1.00 41.59 185 GLN B CA 1
ATOM 1658 C C . GLN B 1 20 ? -1.926 34.479 33.975 1.00 47.78 185 GLN B C 1
ATOM 1659 O O . GLN B 1 20 ? -3.086 34.883 33.892 1.00 51.51 185 GLN B O 1
ATOM 1665 N N . VAL B 1 21 ? -0.871 35.241 33.699 1.00 38.21 186 VAL B N 1
ATOM 1666 C CA . VAL B 1 21 ? -1.012 36.587 33.185 1.00 42.51 186 VAL B CA 1
ATOM 1667 C C . VAL B 1 21 ? -0.812 36.601 31.673 1.00 49.14 186 VAL B C 1
ATOM 1668 O O . VAL B 1 21 ? 0.309 36.397 31.203 1.00 52.96 186 VAL B O 1
ATOM 1672 N N . LEU B 1 22 ? -1.893 36.858 30.924 1.00 40.63 187 LEU B N 1
ATOM 1673 C CA . LEU B 1 22 ? -1.949 36.684 29.463 1.00 35.64 187 LEU B CA 1
ATOM 1674 C C . LEU B 1 22 ? -2.269 38.008 28.769 1.00 40.66 187 LEU B C 1
ATOM 1675 O O . LEU B 1 22 ? -3.393 38.493 28.866 1.00 40.46 187 LEU B O 1
ATOM 1680 N N . PRO B 1 23 ? -1.292 38.612 28.065 1.00 36.75 188 PRO B N 1
ATOM 1681 C CA . PRO B 1 23 ? -1.661 39.863 27.364 1.00 38.05 188 PRO B CA 1
ATOM 1682 C C . PRO B 1 23 ? -2.558 39.514 26.200 1.00 36.24 188 PRO B C 1
ATOM 1683 O O . PRO B 1 23 ? -2.303 38.487 25.565 1.00 34.69 188 PRO B O 1
ATOM 1687 N N . GLY B 1 24 ? -3.562 40.344 25.934 1.00 33.69 189 GLY B N 1
ATOM 1688 C CA . GLY B 1 24 ? -4.520 40.128 24.856 1.00 33.27 189 GLY B CA 1
ATOM 1689 C C . GLY B 1 24 ? -4.352 41.069 23.677 1.00 35.52 189 GLY B C 1
ATOM 1690 O O . GLY B 1 24 ? -3.580 42.048 23.731 1.00 34.37 189 GLY B O 1
ATOM 1691 N N . ARG B 1 25 ? -5.057 40.774 22.591 1.00 39.39 190 ARG B N 1
ATOM 1692 C CA . ARG B 1 25 ? -4.938 41.586 21.366 1.00 40.09 190 ARG B CA 1
ATOM 1693 C C . ARG B 1 25 ? -5.468 43.013 21.544 1.00 44.64 190 ARG B C 1
ATOM 1694 O O . ARG B 1 25 ? -5.227 43.869 20.704 1.00 50.15 190 ARG B O 1
ATOM 1702 N N . ASP B 1 26 ? -6.190 43.248 22.630 1.00 44.36 191 ASP B N 1
ATOM 1703 C CA . ASP B 1 26 ? -6.742 44.557 22.942 1.00 40.85 191 ASP B CA 1
ATOM 1704 C C . ASP B 1 26 ? -5.788 45.348 23.837 1.00 47.15 191 ASP B C 1
ATOM 1705 O O . ASP B 1 26 ? -6.165 46.412 24.355 1.00 50.17 191 ASP B O 1
ATOM 1710 N N . LYS B 1 27 ? -4.579 44.800 24.051 1.00 47.58 192 LYS B N 1
ATOM 1711 C CA . LYS B 1 27 ? -3.517 45.415 24.868 1.00 48.60 192 LYS B CA 1
ATOM 1712 C C . LYS B 1 27 ? -3.813 45.377 26.358 1.00 48.14 192 LYS B C 1
ATOM 1713 O O . LYS B 1 27 ? -3.097 45.986 27.179 1.00 51.67 192 LYS B O 1
ATOM 1719 N N . MET B 1 28 ? -4.846 44.629 26.717 1.00 37.66 193 MET B N 1
ATOM 1720 C CA . MET B 1 28 ? -5.180 44.434 28.124 1.00 40.42 193 MET B CA 1
ATOM 1721 C C . MET B 1 28 ? -4.449 43.227 28.668 1.00 39.08 193 MET B C 1
ATOM 1722 O O . MET B 1 28 ? -4.052 42.373 27.903 1.00 40.92 193 MET B O 1
ATOM 1727 N N . LEU B 1 29 ? -4.278 43.159 29.986 1.00 42.43 194 LEU B N 1
ATOM 1728 C CA . LEU B 1 29 ? -3.741 41.966 30.617 1.00 42.71 194 LEU B CA 1
ATOM 1729 C C . LEU B 1 29 ? -4.813 41.125 31.279 1.00 43.60 194 LEU B C 1
ATOM 1730 O O . LEU B 1 29 ? -5.511 41.597 32.181 1.00 46.62 194 LEU B O 1
ATOM 1735 N N . TYR B 1 30 ? -4.915 39.857 30.871 1.00 36.66 195 TYR B N 1
ATOM 1736 C CA . TYR B 1 30 ? -5.893 38.965 31.467 1.00 36.97 195 TYR B CA 1
ATOM 1737 C C . TYR B 1 30 ? -5.292 38.049 32.519 1.00 36.90 195 TYR B C 1
ATOM 1738 O O . TYR B 1 30 ? -4.266 37.425 32.278 1.00 42.31 195 TYR B O 1
ATOM 1747 N N . VAL B 1 31 ? -5.956 37.937 33.665 1.00 34.22 196 VAL B N 1
ATOM 1748 C CA . VAL B 1 31 ? -5.460 37.071 34.704 1.00 41.38 196 VAL B CA 1
ATOM 1749 C C . VAL B 1 31 ? -6.398 35.901 34.839 1.00 39.20 196 VAL B C 1
ATOM 1750 O O . VAL B 1 31 ? -7.534 36.044 35.292 1.00 38.46 196 VAL B O 1
ATOM 1754 N N . ALA B 1 32 ? -5.931 34.734 34.422 1.00 39.68 197 ALA B N 1
ATOM 1755 C CA . ALA B 1 32 ? -6.786 33.554 34.398 1.00 38.87 197 ALA B CA 1
ATOM 1756 C C . ALA B 1 32 ? -6.745 32.875 35.748 1.00 44.68 197 ALA B C 1
ATOM 1757 O O . ALA B 1 32 ? -5.669 32.506 36.244 1.00 43.79 197 ALA B O 1
ATOM 1759 N N . ALA B 1 33 ? -7.924 32.710 36.335 1.00 37.22 198 ALA B N 1
ATOM 1760 C CA . ALA B 1 33 ? -8.058 32.147 37.662 1.00 35.96 198 ALA B CA 1
ATOM 1761 C C . ALA B 1 33 ? -8.805 30.845 37.538 1.00 42.08 198 ALA B C 1
ATOM 1762 O O . ALA B 1 33 ? -9.625 30.670 36.607 1.00 42.62 198 ALA B O 1
ATOM 1764 N N . GLN B 1 34 ? -8.580 29.923 38.471 1.00 39.70 199 GLN B N 1
ATOM 1765 C CA . GLN B 1 34 ? -9.156 28.594 38.336 1.00 47.99 199 GLN B CA 1
ATOM 1766 C C . GLN B 1 34 ? -10.510 28.434 39.016 1.00 43.77 199 GLN B C 1
ATOM 1767 O O . GLN B 1 34 ? -11.241 27.505 38.716 1.00 47.98 199 GLN B O 1
ATOM 1773 N N . ASN B 1 35 ? -10.815 29.308 39.969 1.00 46.71 200 ASN B N 1
ATOM 1774 C CA . ASN B 1 35 ? -12.097 29.261 40.675 1.00 50.01 200 ASN B CA 1
ATOM 1775 C C . ASN B 1 35 ? -12.496 30.624 41.228 1.00 53.67 200 ASN B C 1
ATOM 1776 O O . ASN B 1 35 ? -11.779 31.613 41.038 1.00 48.74 200 ASN B O 1
ATOM 1781 N N . GLU B 1 36 ? -13.640 30.677 41.906 1.00 57.92 201 GLU B N 1
ATOM 1782 C CA . GLU B 1 36 ? -14.223 31.956 42.294 1.00 61.18 201 GLU B CA 1
ATOM 1783 C C . GLU B 1 36 ? -13.403 32.586 43.423 1.00 56.10 201 GLU B C 1
ATOM 1784 O O . GLU B 1 36 ? -13.202 33.806 43.442 1.00 52.48 201 GLU B O 1
ATOM 1790 N N . ARG B 1 37 ? -12.923 31.732 44.332 1.00 57.29 202 ARG B N 1
ATOM 1791 C CA . ARG B 1 37 ? -12.068 32.135 45.445 1.00 63.71 202 ARG B CA 1
ATOM 1792 C C . ARG B 1 37 ? -10.877 32.929 44.930 1.00 59.31 202 ARG B C 1
ATOM 1793 O O . ARG B 1 37 ? -10.671 34.077 45.312 1.00 53.84 202 ARG B O 1
ATOM 1801 N N . ASP B 1 38 ? -10.099 32.306 44.049 1.00 54.85 203 ASP B N 1
ATOM 1802 C CA . ASP B 1 38 ? -8.897 32.930 43.508 1.00 48.18 203 ASP B CA 1
ATOM 1803 C C . ASP B 1 38 ? -9.238 34.158 42.694 1.00 43.56 203 ASP B C 1
ATOM 1804 O O . ASP B 1 38 ? -8.526 35.154 42.740 1.00 38.21 203 ASP B O 1
ATOM 1809 N N . THR B 1 39 ? -10.356 34.099 41.968 1.00 39.30 204 THR B N 1
ATOM 1810 C CA . THR B 1 39 ? -10.804 35.264 41.224 1.00 39.35 204 THR B CA 1
ATOM 1811 C C . THR B 1 39 ? -11.071 36.448 42.162 1.00 44.61 204 THR B C 1
ATOM 1812 O O . THR B 1 39 ? -10.687 37.583 41.880 1.00 38.15 204 THR B O 1
ATOM 1816 N N . LEU B 1 40 ? -11.783 36.198 43.254 1.00 48.18 205 LEU B N 1
ATOM 1817 C CA . LEU B 1 40 ? -12.035 37.277 44.209 1.00 53.06 205 LEU B CA 1
ATOM 1818 C C . LEU B 1 40 ? -10.687 37.840 44.750 1.00 50.47 205 LEU B C 1
ATOM 1819 O O . LEU B 1 40 ? -10.432 39.049 44.717 1.00 52.63 205 LEU B O 1
ATOM 1824 N N . TRP B 1 41 ? -9.824 36.934 45.208 1.00 47.43 206 TRP B N 1
ATOM 1825 C CA . TRP B 1 41 ? -8.496 37.294 45.682 1.00 47.75 206 TRP B CA 1
ATOM 1826 C C . TRP B 1 41 ? -7.725 38.181 44.680 1.00 51.54 206 TRP B C 1
ATOM 1827 O O . TRP B 1 41 ? -7.290 39.292 45.013 1.00 44.76 206 TRP B O 1
ATOM 1838 N N . ALA B 1 42 ? -7.566 37.711 43.444 1.00 50.03 207 ALA B N 1
ATOM 1839 C CA . ALA B 1 42 ? -6.835 38.497 42.444 1.00 49.75 207 ALA B CA 1
ATOM 1840 C C . ALA B 1 42 ? -7.462 39.879 42.203 1.00 46.85 207 ALA B C 1
ATOM 1841 O O . ALA B 1 42 ? -6.746 40.911 42.068 1.00 44.71 207 ALA B O 1
ATOM 1843 N N . ARG B 1 43 ? -8.796 39.925 42.178 1.00 40.44 208 ARG B N 1
ATOM 1844 C CA . ARG B 1 43 ? -9.458 41.206 41.949 1.00 41.35 208 ARG B CA 1
ATOM 1845 C C . ARG B 1 43 ? -9.200 42.205 43.087 1.00 49.81 208 ARG B C 1
ATOM 1846 O O . ARG B 1 43 ? -8.970 43.391 42.834 1.00 50.46 208 ARG B O 1
ATOM 1854 N N . GLN B 1 44 ? -9.257 41.719 44.327 1.00 51.96 209 GLN B N 1
ATOM 1855 C CA . GLN B 1 44 ? -8.851 42.508 45.503 1.00 55.12 209 GLN B CA 1
ATOM 1856 C C . GLN B 1 44 ? -7.429 43.053 45.346 1.00 56.80 209 GLN B C 1
ATOM 1857 O O . GLN B 1 44 ? -7.193 44.268 45.439 1.00 56.04 209 GLN B O 1
ATOM 1863 N N . VAL B 1 45 ? -6.490 42.142 45.093 1.00 55.85 210 VAL B N 1
ATOM 1864 C CA . VAL B 1 45 ? -5.110 42.527 44.821 1.00 56.71 210 VAL B CA 1
ATOM 1865 C C . VAL B 1 45 ? -5.009 43.613 43.740 1.00 57.50 210 VAL B C 1
ATOM 1866 O O . VAL B 1 45 ? -4.410 44.660 43.964 1.00 56.38 210 VAL B O 1
ATOM 1870 N N . LEU B 1 46 ? -5.630 43.380 42.586 1.00 62.71 211 LEU B N 1
ATOM 1871 C CA . LEU B 1 46 ? -5.611 44.338 41.480 1.00 61.52 211 LEU B CA 1
ATOM 1872 C C . LEU B 1 46 ? -6.227 45.674 41.884 1.00 64.05 211 LEU B C 1
ATOM 1873 O O . LEU B 1 46 ? -5.836 46.733 41.391 1.00 67.18 211 LEU B O 1
ATOM 1878 N N . ALA B 1 47 ? -7.215 45.609 42.769 1.00 61.94 212 ALA B N 1
ATOM 1879 C CA . ALA B 1 47 ? -7.964 46.798 43.159 1.00 68.04 212 ALA B CA 1
ATOM 1880 C C . ALA B 1 47 ? -7.112 47.687 44.076 1.00 81.38 212 ALA B C 1
ATOM 1881 O O . ALA B 1 47 ? -7.078 48.909 43.924 1.00 87.56 212 ALA B O 1
ATOM 1883 N N . ARG B 1 48 ? -6.409 47.054 45.009 1.00 83.07 213 ARG B N 1
ATOM 1884 C CA . ARG B 1 48 ? -5.524 47.744 45.940 1.00 87.63 213 ARG B CA 1
ATOM 1885 C C . ARG B 1 48 ? -4.402 48.490 45.228 1.00 91.23 213 ARG B C 1
ATOM 1886 O O . ARG B 1 48 ? -3.717 49.299 45.843 1.00 94.95 213 ARG B O 1
ATOM 1894 N N . GLY B 1 49 ? -4.201 48.215 43.941 1.00 91.63 214 GLY B N 1
ATOM 1895 C CA . GLY B 1 49 ? -3.088 48.808 43.218 1.00 90.42 214 GLY B CA 1
ATOM 1896 C C . GLY B 1 49 ? -3.424 49.483 41.900 1.00 87.14 214 GLY B C 1
ATOM 1897 O O . GLY B 1 49 ? -2.544 49.611 41.050 1.00 82.87 214 GLY B O 1
ATOM 1898 N N . ASP B 1 50 ? -4.669 49.950 41.763 1.00 87.67 215 ASP B N 1
ATOM 1899 C CA . ASP B 1 50 ? -5.269 50.379 40.479 1.00 92.21 215 ASP B CA 1
ATOM 1900 C C . ASP B 1 50 ? -4.661 49.786 39.185 1.00 91.88 215 ASP B C 1
ATOM 1901 O O . ASP B 1 50 ? -3.959 50.463 38.430 1.00 93.49 215 ASP B O 1
ATOM 1906 N N . TYR B 1 51 ? -4.935 48.505 38.951 1.00 86.46 216 TYR B N 1
ATOM 1907 C CA . TYR B 1 51 ? -4.527 47.851 37.717 1.00 79.27 216 TYR B CA 1
ATOM 1908 C C . TYR B 1 51 ? -5.761 47.672 36.852 1.00 80.17 216 TYR B C 1
ATOM 1909 O O . TYR B 1 51 ? -5.672 47.349 35.663 1.00 77.25 216 TYR B O 1
ATOM 1918 N N . ASP B 1 52 ? -6.913 47.933 37.466 1.00 86.71 217 ASP B N 1
ATOM 1919 C CA . ASP B 1 52 ? -8.225 47.625 36.895 1.00 89.88 217 ASP B CA 1
ATOM 1920 C C . ASP B 1 52 ? -8.543 48.346 35.582 1.00 81.60 217 ASP B C 1
ATOM 1921 O O . ASP B 1 52 ? -9.566 48.086 34.944 1.00 78.04 217 ASP B O 1
ATOM 1926 N N . LYS B 1 53 ? -7.651 49.238 35.177 1.00 69.07 218 LYS B N 1
ATOM 1927 C CA . LYS B 1 53 ? -7.758 49.896 33.888 1.00 71.06 218 LYS B CA 1
ATOM 1928 C C . LYS B 1 53 ? -6.853 49.201 32.868 1.00 65.17 218 LYS B C 1
ATOM 1929 O O . LYS B 1 53 ? -6.956 49.426 31.661 1.00 59.24 218 LYS B O 1
ATOM 1935 N N . ASN B 1 54 ? -5.961 48.347 33.351 1.00 60.47 219 ASN B N 1
ATOM 1936 C CA . ASN B 1 54 ? -5.024 47.709 32.451 1.00 61.23 219 ASN B CA 1
ATOM 1937 C C . ASN B 1 54 ? -5.149 46.186 32.478 1.00 57.48 219 ASN B C 1
ATOM 1938 O O . ASN B 1 54 ? -4.624 45.492 31.605 1.00 57.40 219 ASN B O 1
ATOM 1943 N N . ALA B 1 55 ? -5.877 45.672 33.462 1.00 46.00 220 ALA B N 1
ATOM 1944 C CA . ALA B 1 55 ? -5.888 44.244 33.708 1.00 45.26 220 ALA B CA 1
ATOM 1945 C C . ALA B 1 55 ? -7.277 43.767 34.134 1.00 51.05 220 ALA B C 1
ATOM 1946 O O . ALA B 1 55 ? -8.020 44.507 34.784 1.00 55.45 220 ALA B O 1
ATOM 1948 N N . ARG B 1 56 ? -7.607 42.524 33.784 1.00 44.91 221 ARG B N 1
ATOM 1949 C CA . ARG B 1 56 ? -8.900 41.927 34.132 1.00 40.82 221 ARG B CA 1
ATOM 1950 C C . ARG B 1 56 ? -8.705 40.492 34.564 1.00 42.78 221 ARG B C 1
ATOM 1951 O O . ARG B 1 56 ? -7.847 39.797 34.036 1.00 43.91 221 ARG B O 1
ATOM 1959 N N . VAL B 1 57 ? -9.530 40.030 35.487 1.00 34.60 222 VAL B N 1
ATOM 1960 C CA . VAL B 1 57 ? -9.433 38.666 35.933 1.00 35.04 222 VAL B CA 1
ATOM 1961 C C . VAL B 1 57 ? -10.578 37.902 35.235 1.00 40.46 222 VAL B C 1
ATOM 1962 O O . VAL B 1 57 ? -11.672 38.430 35.068 1.00 37.98 222 VAL B O 1
ATOM 1966 N N . ILE B 1 58 ? -10.317 36.669 34.818 1.00 34.93 223 ILE B N 1
ATOM 1967 C CA . ILE B 1 58 ? -11.359 35.894 34.132 1.00 35.47 223 ILE B CA 1
ATOM 1968 C C . ILE B 1 58 ? -11.309 34.515 34.700 1.00 39.52 223 ILE B C 1
ATOM 1969 O O . ILE B 1 58 ? -10.261 34.097 35.221 1.00 40.13 223 ILE B O 1
ATOM 1974 N N . ASN B 1 59 ? -12.439 33.815 34.649 1.00 32.84 224 ASN B N 1
ATOM 1975 C CA . ASN B 1 59 ? -12.462 32.398 34.971 1.00 31.01 224 ASN B CA 1
ATOM 1976 C C . ASN B 1 59 ? -13.478 31.726 34.064 1.00 30.76 224 ASN B C 1
ATOM 1977 O O . ASN B 1 59 ? -14.238 32.398 33.367 1.00 30.69 224 ASN B O 1
ATOM 1982 N N . GLU B 1 60 ? -13.480 30.403 34.069 1.00 30.47 225 GLU B N 1
ATOM 1983 C CA . GLU B 1 60 ? -14.297 29.647 33.118 1.00 31.29 225 GLU B CA 1
ATOM 1984 C C . GLU B 1 60 ? -15.807 29.834 33.291 1.00 32.22 225 GLU B C 1
ATOM 1985 O O . GLU B 1 60 ? -16.529 29.878 32.293 1.00 32.13 225 GLU B O 1
ATOM 1991 N N . ASN B 1 61 ? -16.296 29.935 34.529 1.00 33.06 226 ASN B N 1
ATOM 1992 C CA . ASN B 1 61 ? -17.728 30.152 34.757 1.00 37.48 226 ASN B CA 1
ATOM 1993 C C . ASN B 1 61 ? -18.198 31.486 34.178 1.00 29.76 226 ASN B C 1
ATOM 1994 O O . ASN B 1 61 ? -19.169 31.547 33.415 1.00 28.81 226 ASN B O 1
ATOM 1999 N N . GLU B 1 62 ? -17.558 32.572 34.579 1.00 31.06 227 GLU B N 1
ATOM 2000 C CA . GLU B 1 62 ? -17.942 33.873 34.061 1.00 30.32 227 GLU B CA 1
ATOM 2001 C C . GLU B 1 62 ? -17.812 34.043 32.547 1.00 34.68 227 GLU B C 1
ATOM 2002 O O . GLU B 1 62 ? -18.624 34.751 31.916 1.00 30.08 227 GLU B O 1
ATOM 2008 N N . GLU B 1 63 ? -16.754 33.471 31.964 1.00 28.58 228 GLU B N 1
ATOM 2009 C CA . GLU B 1 63 ? -16.553 33.611 30.523 1.00 31.06 228 GLU B CA 1
ATOM 2010 C C . GLU B 1 63 ? -17.665 32.851 29.804 1.00 25.25 228 GLU B C 1
ATOM 2011 O O . GLU B 1 63 ? -18.180 33.332 28.805 1.00 24.35 228 GLU B O 1
ATOM 2017 N N . ASN B 1 64 ? -18.065 31.698 30.328 1.00 28.82 229 ASN B N 1
ATOM 2018 C CA . ASN B 1 64 ? -19.191 30.989 29.668 1.00 28.98 229 ASN B CA 1
ATOM 2019 C C . ASN B 1 64 ? -20.445 31.799 29.689 1.00 28.01 229 ASN B C 1
ATOM 2020 O O . ASN B 1 64 ? -21.184 31.804 28.713 1.00 26.56 229 ASN B O 1
ATOM 2025 N N . LYS B 1 65 ? -20.693 32.481 30.806 1.00 28.59 230 LYS B N 1
ATOM 2026 C CA . LYS B 1 65 ? -21.894 33.286 30.933 1.00 27.61 230 LYS B CA 1
ATOM 2027 C C . LYS B 1 65 ? -21.900 34.441 29.982 1.00 30.36 230 LYS B C 1
ATOM 2028 O O . LYS B 1 65 ? -22.917 34.723 29.321 1.00 28.35 230 LYS B O 1
ATOM 2034 N N . ARG B 1 66 ? -20.779 35.128 29.911 1.00 27.62 231 ARG B N 1
ATOM 2035 C CA . ARG B 1 66 ? -20.640 36.284 29.049 1.00 32.35 231 ARG B CA 1
ATOM 2036 C C . ARG B 1 66 ? -20.824 35.906 27.595 1.00 31.67 231 ARG B C 1
ATOM 2037 O O . ARG B 1 66 ? -21.507 36.597 26.841 1.00 29.39 231 ARG B O 1
ATOM 2045 N N . ILE B 1 67 ? -20.194 34.815 27.178 1.00 30.69 232 ILE B N 1
ATOM 2046 C CA . ILE B 1 67 ? -20.297 34.419 25.783 1.00 32.61 232 ILE B CA 1
ATOM 2047 C C . ILE B 1 67 ? -21.685 33.910 25.490 1.00 24.56 232 ILE B C 1
ATOM 2048 O O . ILE B 1 67 ? -22.231 34.222 24.416 1.00 24.52 232 ILE B O 1
ATOM 2053 N N . SER B 1 68 ? -22.301 33.167 26.420 1.00 24.78 233 SER B N 1
ATOM 2054 C CA . SER B 1 68 ? -23.678 32.679 26.170 1.00 26.43 233 SER B CA 1
ATOM 2055 C C . SER B 1 68 ? -24.625 33.858 26.024 1.00 25.39 233 SER B C 1
ATOM 2056 O O . SER B 1 68 ? -25.573 33.784 25.271 1.00 24.71 233 SER B O 1
ATOM 2059 N N . ILE B 1 69 ? -24.391 34.955 26.753 1.00 21.60 234 ILE B N 1
ATOM 2060 C CA . ILE B 1 69 ? -25.257 36.127 26.484 1.00 21.64 234 ILE B CA 1
ATOM 2061 C C . ILE B 1 69 ? -25.075 36.647 25.070 1.00 22.98 234 ILE B C 1
ATOM 2062 O O . ILE B 1 69 ? -26.068 36.998 24.373 1.00 25.89 234 ILE B O 1
ATOM 2067 N N . TRP B 1 70 ? -23.836 36.692 24.592 1.00 23.09 235 TRP B N 1
ATOM 2068 C CA . TRP B 1 70 ? -23.600 37.133 23.225 1.00 25.38 235 TRP B CA 1
ATOM 2069 C C . TRP B 1 70 ? -24.280 36.220 22.211 1.00 25.51 235 TRP B C 1
ATOM 2070 O O . TRP B 1 70 ? -24.892 36.672 21.245 1.00 24.80 235 TRP B O 1
ATOM 2081 N N . LEU B 1 71 ? -24.178 34.929 22.450 1.00 22.03 236 LEU B N 1
ATOM 2082 C CA . LEU B 1 71 ? -24.736 33.961 21.525 1.00 18.78 236 LEU B CA 1
ATOM 2083 C C . LEU B 1 71 ? -26.246 34.028 21.523 1.00 22.74 236 LEU B C 1
ATOM 2084 O O . LEU B 1 71 ? -26.872 33.747 20.479 1.00 26.25 236 LEU B O 1
ATOM 2089 N N . ASP B 1 72 ? -26.851 34.364 22.662 1.00 24.34 237 ASP B N 1
ATOM 2090 C CA . ASP B 1 72 ? -28.335 34.446 22.699 1.00 22.87 237 ASP B CA 1
ATOM 2091 C C . ASP B 1 72 ? -28.837 35.403 21.616 1.00 29.89 237 ASP B C 1
ATOM 2092 O O . ASP B 1 72 ? -29.941 35.239 21.105 1.00 29.36 237 ASP B O 1
ATOM 2097 N N . THR B 1 73 ? -28.055 36.435 21.313 1.00 25.88 238 THR B N 1
ATOM 2098 C CA . THR B 1 73 ? -28.493 37.392 20.272 1.00 27.14 238 THR B CA 1
ATOM 2099 C C . THR B 1 73 ? -28.023 36.975 18.898 1.00 23.70 238 THR B C 1
ATOM 2100 O O . THR B 1 73 ? -28.825 36.896 17.959 1.00 30.65 238 THR B O 1
ATOM 2104 N N . TYR B 1 74 ? -26.743 36.631 18.760 1.00 21.52 239 TYR B N 1
ATOM 2105 C CA . TYR B 1 74 ? -26.189 36.376 17.424 1.00 26.81 239 TYR B CA 1
ATOM 2106 C C . TYR B 1 74 ? -26.286 34.957 16.873 1.00 30.72 239 TYR B C 1
ATOM 2107 O O . TYR B 1 74 ? -26.188 34.766 15.678 1.00 28.18 239 TYR B O 1
ATOM 2116 N N . TYR B 1 75 ? -26.375 33.976 17.746 1.00 28.91 240 TYR B N 1
ATOM 2117 C CA . TYR B 1 75 ? -26.585 32.585 17.307 1.00 24.69 240 TYR B CA 1
ATOM 2118 C C . TYR B 1 75 ? -27.667 31.982 18.161 1.00 20.63 240 TYR B C 1
ATOM 2119 O O . TYR B 1 75 ? -27.447 30.978 18.882 1.00 24.16 240 TYR B O 1
ATOM 2128 N N . PRO B 1 76 ? -28.889 32.510 18.043 1.00 22.31 241 PRO B N 1
ATOM 2129 C CA . PRO B 1 76 ? -29.982 32.154 18.965 1.00 22.49 241 PRO B CA 1
ATOM 2130 C C . PRO B 1 76 ? -30.456 30.694 18.810 1.00 24.63 241 PRO B C 1
ATOM 2131 O O . PRO B 1 76 ? -31.054 30.158 19.730 1.00 27.78 241 PRO B O 1
ATOM 2135 N N . GLN B 1 77 ? -30.149 30.042 17.696 1.00 23.82 242 GLN B N 1
ATOM 2136 C CA . GLN B 1 77 ? -30.543 28.649 17.591 1.00 27.62 242 GLN B CA 1
ATOM 2137 C C . GLN B 1 77 ? -29.373 27.692 17.690 1.00 27.06 242 GLN B C 1
ATOM 2138 O O . GLN B 1 77 ? -29.518 26.493 17.441 1.00 26.94 242 GLN B O 1
ATOM 2144 N N . LEU B 1 78 ? -28.208 28.173 18.089 1.00 21.91 243 LEU B N 1
ATOM 2145 C CA . LEU B 1 78 ? -27.048 27.283 18.168 1.00 23.11 243 LEU B CA 1
ATOM 2146 C C . LEU B 1 78 ? -27.219 26.255 19.298 1.00 24.23 243 LEU B C 1
ATOM 2147 O O . LEU B 1 78 ? -27.554 26.611 20.428 1.00 24.22 243 LEU B O 1
ATOM 2152 N N . ALA B 1 79 ? -26.971 24.975 19.008 1.00 25.38 244 ALA B N 1
ATOM 2153 C CA . ALA B 1 79 ? -27.103 23.920 20.022 1.00 26.37 244 ALA B CA 1
ATOM 2154 C C . ALA B 1 79 ? -25.704 23.652 20.554 1.00 22.57 244 ALA B C 1
ATOM 2155 O O . ALA B 1 79 ? -24.871 23.108 19.829 1.00 23.77 244 ALA B O 1
ATOM 2157 N N . TYR B 1 80 ? -25.395 24.057 21.770 1.00 21.01 245 TYR B N 1
ATOM 2158 C CA . TYR B 1 80 ? -23.998 23.881 22.233 1.00 19.73 245 TYR B CA 1
ATOM 2159 C C . TYR B 1 80 ? -23.990 23.474 23.691 1.00 22.64 245 TYR B C 1
ATOM 2160 O O . TYR B 1 80 ? -25.073 23.453 24.339 1.00 21.51 245 TYR B O 1
ATOM 2169 N N . TYR B 1 81 ? -22.797 23.143 24.211 1.00 20.17 246 TYR B N 1
ATOM 2170 C CA . TYR B 1 81 ? -22.699 22.625 25.547 1.00 20.77 246 TYR B CA 1
ATOM 2171 C C . TYR B 1 81 ? -22.003 23.664 26.384 1.00 23.87 246 TYR B C 1
ATOM 2172 O O . TYR B 1 81 ? -22.634 24.290 27.212 1.00 24.92 246 TYR B O 1
ATOM 2181 N N . ARG B 1 82 ? -20.708 23.849 26.147 1.00 23.70 247 ARG B N 1
ATOM 2182 C CA . ARG B 1 82 ? -19.870 24.658 27.058 1.00 27.81 247 ARG B CA 1
ATOM 2183 C C . ARG B 1 82 ? -18.547 25.003 26.421 1.00 29.01 247 ARG B C 1
ATOM 2184 O O . ARG B 1 82 ? -18.117 24.313 25.507 1.00 23.62 247 ARG B O 1
ATOM 2192 N N . ILE B 1 83 ? -17.903 26.093 26.888 1.00 22.81 248 ILE B N 1
ATOM 2193 C CA . ILE B 1 83 ? -16.532 26.405 26.439 1.00 20.01 248 ILE B CA 1
ATOM 2194 C C . ILE B 1 83 ? -15.574 26.009 27.540 1.00 23.53 248 ILE B C 1
ATOM 2195 O O . ILE B 1 83 ? -15.856 26.249 28.714 1.00 25.18 248 ILE B O 1
ATOM 2200 N N . HIS B 1 84 ? -14.493 25.317 27.187 1.00 24.57 249 HIS B N 1
ATOM 2201 C CA . HIS B 1 84 ? -13.511 24.888 28.179 1.00 26.53 249 HIS B CA 1
ATOM 2202 C C . HIS B 1 84 ? -12.219 25.655 28.051 1.00 27.82 249 HIS B C 1
ATOM 2203 O O . HIS B 1 84 ? -11.780 25.870 26.924 1.00 31.93 249 HIS B O 1
ATOM 2210 N N . PHE B 1 85 ? -11.618 26.005 29.194 1.00 28.21 250 PHE B N 1
ATOM 2211 C CA . PHE B 1 85 ? -10.466 26.921 29.254 1.00 27.63 250 PHE B CA 1
ATOM 2212 C C . PHE B 1 85 ? -9.211 26.282 29.869 1.00 38.75 250 PHE B C 1
ATOM 2213 O O . PHE B 1 85 ? -8.377 26.987 30.449 1.00 36.22 250 PHE B O 1
ATOM 2221 N N . ASP B 1 86 ? -9.079 24.966 29.706 1.00 33.09 251 ASP B N 1
ATOM 2222 C CA . ASP B 1 86 ? -7.887 24.245 30.156 1.00 42.80 251 ASP B CA 1
ATOM 2223 C C . ASP B 1 86 ? -6.642 24.946 29.671 1.00 43.46 251 ASP B C 1
ATOM 2224 O O . ASP B 1 86 ? -5.683 25.115 30.422 1.00 39.74 251 ASP B O 1
ATOM 2229 N N . GLU B 1 87 ? -6.663 25.354 28.408 1.00 36.24 252 GLU B N 1
ATOM 2230 C CA . GLU B 1 87 ? -5.610 26.191 27.855 1.00 32.31 252 GLU B CA 1
ATOM 2231 C C . GLU B 1 87 ? -6.291 27.484 27.433 1.00 32.87 252 GLU B C 1
ATOM 2232 O O . GLU B 1 87 ? -6.927 27.537 26.401 1.00 32.83 252 GLU B O 1
ATOM 2238 N N . PRO B 1 88 ? -6.153 28.517 28.249 1.00 34.86 253 PRO B N 1
ATOM 2239 C CA . PRO B 1 88 ? -6.812 29.798 28.024 1.00 33.28 253 PRO B CA 1
ATOM 2240 C C . PRO B 1 88 ? -6.449 30.395 26.682 1.00 31.38 253 PRO B C 1
ATOM 2241 O O . PRO B 1 88 ? -7.267 31.098 26.110 1.00 29.37 253 PRO B O 1
ATOM 2245 N N . ARG B 1 89 ? -5.254 30.113 26.162 1.00 32.68 254 ARG B N 1
ATOM 2246 C CA . ARG B 1 89 ? -4.901 30.619 24.836 1.00 26.72 254 ARG B CA 1
ATOM 2247 C C . ARG B 1 89 ? -5.655 29.930 23.703 1.00 27.33 254 ARG B C 1
ATOM 2248 O O . ARG B 1 89 ? -5.647 30.412 22.584 1.00 28.27 254 ARG B O 1
ATOM 2256 N N . LYS B 1 90 ? -6.203 28.747 23.976 1.00 25.96 255 LYS B N 1
ATOM 2257 C CA . LYS B 1 90 ? -6.901 28.011 22.957 1.00 30.72 255 LYS B CA 1
ATOM 2258 C C . LYS B 1 90 ? -8.177 27.368 23.584 1.00 30.08 255 LYS B C 1
ATOM 2259 O O . LYS B 1 90 ? -8.209 26.158 23.835 1.00 29.52 255 LYS B O 1
ATOM 2265 N N . PRO B 1 91 ? -9.191 28.171 23.882 1.00 25.87 256 PRO B N 1
ATOM 2266 C CA . PRO B 1 91 ? -10.446 27.603 24.421 1.00 23.00 256 PRO B CA 1
ATOM 2267 C C . PRO B 1 91 ? -11.064 26.615 23.441 1.00 30.11 256 PRO B C 1
ATOM 2268 O O . PRO B 1 91 ? -10.870 26.722 22.217 1.00 26.27 256 PRO B O 1
ATOM 2272 N N . VAL B 1 92 ? -11.773 25.625 23.980 1.00 23.72 257 VAL B N 1
ATOM 2273 C CA . VAL B 1 92 ? -12.441 24.625 23.145 1.00 21.78 257 VAL B CA 1
ATOM 2274 C C . VAL B 1 92 ? -13.948 24.762 23.360 1.00 28.12 257 VAL B C 1
ATOM 2275 O O . VAL B 1 92 ? -14.425 24.646 24.500 1.00 26.41 257 VAL B O 1
ATOM 2279 N N . PHE B 1 93 ? -14.665 25.045 22.280 1.00 23.43 258 PHE B N 1
ATOM 2280 C CA . PHE B 1 93 ? -16.116 25.223 22.342 1.00 23.37 258 PHE B CA 1
ATOM 2281 C C . PHE B 1 93 ? -16.777 23.903 21.931 1.00 21.40 258 PHE B C 1
ATOM 2282 O O . PHE B 1 93 ? -16.583 23.438 20.803 1.00 26.86 258 PHE B O 1
ATOM 2290 N N . TRP B 1 94 ? -17.546 23.284 22.824 1.00 22.43 259 TRP B N 1
ATOM 2291 C CA . TRP B 1 94 ? -18.188 21.996 22.487 1.00 21.52 259 TRP B CA 1
ATOM 2292 C C . TRP B 1 94 ? -19.563 22.291 21.897 1.00 25.20 259 TRP B C 1
ATOM 2293 O O . TRP B 1 94 ? -20.434 22.854 22.588 1.00 23.65 259 TRP B O 1
ATOM 2304 N N . LEU B 1 95 ? -19.766 21.896 20.643 1.00 22.12 260 LEU B N 1
ATOM 2305 C CA . LEU B 1 95 ? -21.040 22.120 19.938 1.00 21.36 260 LEU B CA 1
ATOM 2306 C C . LEU B 1 95 ? -21.687 20.732 19.783 1.00 22.36 260 LEU B C 1
ATOM 2307 O O . LEU B 1 95 ? -21.001 19.713 19.783 1.00 27.32 260 LEU B O 1
ATOM 2312 N N . SER B 1 96 ? -23.009 20.697 19.654 1.00 21.39 261 SER B N 1
ATOM 2313 C CA . SER B 1 96 ? -23.710 19.411 19.359 1.00 20.45 261 SER B CA 1
ATOM 2314 C C . SER B 1 96 ? -23.526 19.004 17.904 1.00 28.72 261 SER B C 1
ATOM 2315 O O . SER B 1 96 ? -23.717 19.815 16.993 1.00 25.72 261 SER B O 1
ATOM 2318 N N . ARG B 1 97 ? -23.166 17.756 17.665 1.00 26.15 262 ARG B N 1
ATOM 2319 C CA . ARG B 1 97 ? -23.055 17.301 16.288 1.00 25.23 262 ARG B CA 1
ATOM 2320 C C . ARG B 1 97 ? -24.448 17.238 15.710 1.00 25.54 262 ARG B C 1
ATOM 2321 O O . ARG B 1 97 ? -24.700 17.756 14.636 1.00 28.86 262 ARG B O 1
ATOM 2329 N N . GLN B 1 98 ? -25.387 16.622 16.433 1.00 25.10 263 GLN B N 1
ATOM 2330 C CA . GLN B 1 98 ? -26.689 16.321 15.806 1.00 33.11 263 GLN B CA 1
ATOM 2331 C C . GLN B 1 98 ? -27.589 17.522 15.666 1.00 34.52 263 GLN B C 1
ATOM 2332 O O . GLN B 1 98 ? -28.403 17.610 14.728 1.00 29.79 263 GLN B O 1
ATOM 2338 N N . ARG B 1 99 ? -27.503 18.454 16.603 1.00 25.05 264 ARG B N 1
ATOM 2339 C CA . ARG B 1 99 ? -28.505 19.530 16.607 1.00 25.30 264 ARG B CA 1
ATOM 2340 C C . ARG B 1 99 ? -28.091 20.806 15.914 1.00 27.59 264 ARG B C 1
ATOM 2341 O O . ARG B 1 99 ? -28.717 21.848 16.082 1.00 26.67 264 ARG B O 1
ATOM 2349 N N . ASN B 1 100 ? -27.016 20.731 15.129 1.00 26.61 265 ASN B N 1
ATOM 2350 C CA . ASN B 1 100 ? -26.696 21.845 14.255 1.00 29.01 265 ASN B CA 1
ATOM 2351 C C . ASN B 1 100 ? -26.456 21.332 12.849 1.00 30.82 265 ASN B C 1
ATOM 2352 O O . ASN B 1 100 ? -25.986 20.202 12.650 1.00 29.37 265 ASN B O 1
ATOM 2357 N N . THR B 1 101 ? -26.701 22.194 11.901 1.00 27.89 266 THR B N 1
ATOM 2358 C CA . THR B 1 101 ? -26.380 21.852 10.533 1.00 35.78 266 THR B CA 1
ATOM 2359 C C . THR B 1 101 ? -25.637 23.025 9.986 1.00 32.18 266 THR B C 1
ATOM 2360 O O . THR B 1 101 ? -26.257 24.005 9.571 1.00 38.62 266 THR B O 1
ATOM 2364 N N . MET B 1 102 ? -24.300 22.971 10.070 1.00 33.01 267 MET B N 1
ATOM 2365 C CA . MET B 1 102 ? -23.472 24.150 9.727 1.00 37.96 267 MET B CA 1
ATOM 2366 C C . MET B 1 102 ? -22.314 23.772 8.817 1.00 36.22 267 MET B C 1
ATOM 2367 O O . MET B 1 102 ? -21.718 22.721 8.990 1.00 38.82 267 MET B O 1
ATOM 2372 N N . SER B 1 103 ? -22.026 24.621 7.829 1.00 36.69 268 SER B N 1
ATOM 2373 C CA . SER B 1 103 ? -20.894 24.342 6.934 1.00 38.13 268 SER B CA 1
ATOM 2374 C C . SER B 1 103 ? -19.602 24.643 7.638 1.00 43.08 268 SER B C 1
ATOM 2375 O O . SER B 1 103 ? -19.581 25.376 8.651 1.00 40.36 268 SER B O 1
ATOM 2378 N N . LYS B 1 104 ? -18.518 24.080 7.098 1.00 41.16 269 LYS B N 1
ATOM 2379 C CA . LYS B 1 104 ? -17.176 24.322 7.607 1.00 40.91 269 LYS B CA 1
ATOM 2380 C C . LYS B 1 104 ? -16.891 25.828 7.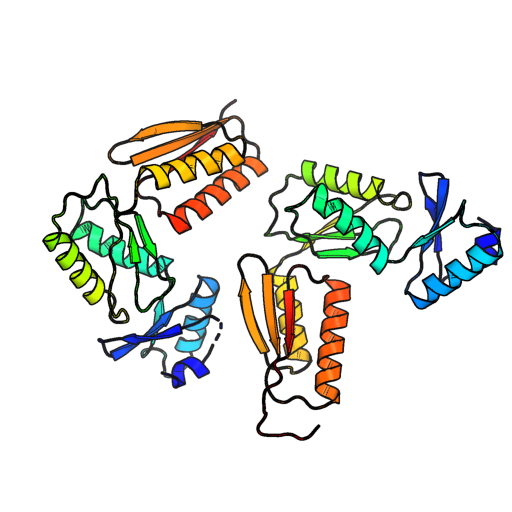654 1.00 43.40 269 LYS B C 1
ATOM 2381 O O . LYS B 1 104 ? -16.317 26.333 8.624 1.00 46.59 269 LYS B O 1
ATOM 2387 N N . LYS B 1 105 ? -17.331 26.559 6.641 1.00 40.72 270 LYS B N 1
ATOM 2388 C CA . LYS B 1 105 ? -17.203 28.004 6.667 1.00 44.39 270 LYS B CA 1
ATOM 2389 C C . LYS B 1 105 ? -17.973 28.670 7.820 1.00 36.06 270 LYS B C 1
ATOM 2390 O O . LYS B 1 105 ? -17.466 29.588 8.474 1.00 37.08 270 LYS B O 1
ATOM 2396 N N . GLU B 1 106 ? -19.231 28.274 8.024 1.00 33.33 271 GLU B N 1
ATOM 2397 C CA . GLU B 1 106 ? -20.013 28.815 9.124 1.00 27.80 271 GLU B CA 1
ATOM 2398 C C . GLU B 1 106 ? -19.317 28.531 10.475 1.00 27.91 271 GLU B C 1
ATOM 2399 O O . GLU B 1 106 ? -19.262 29.396 11.344 1.00 29.18 271 GLU B O 1
ATOM 2405 N N . LEU B 1 107 ? -18.759 27.342 10.624 1.00 26.48 272 LEU B N 1
ATOM 2406 C CA . LEU B 1 107 ? -18.034 27.010 11.850 1.00 28.86 272 LEU B CA 1
ATOM 2407 C C . LEU B 1 107 ? -16.762 27.856 11.993 1.00 34.23 272 LEU B C 1
ATOM 2408 O O . LEU B 1 107 ? -16.379 28.216 13.102 1.00 30.61 272 LEU B O 1
ATOM 2413 N N . GLU B 1 108 ? -16.124 28.180 10.867 1.00 32.96 273 GLU B N 1
ATOM 2414 C CA . GLU B 1 108 ? -14.971 29.081 10.889 1.00 35.37 273 GLU B CA 1
ATOM 2415 C C . GLU B 1 108 ? -15.342 30.480 11.325 1.00 30.46 273 GLU B C 1
ATOM 2416 O O . GLU B 1 108 ? -14.673 31.078 12.189 1.00 33.39 273 GLU B O 1
ATOM 2422 N N . VAL B 1 109 ? -16.404 31.040 10.770 1.00 27.43 274 VAL B N 1
ATOM 2423 C CA . VAL B 1 109 ? -16.850 32.335 11.213 1.00 35.01 274 VAL B CA 1
ATOM 2424 C C . VAL B 1 109 ? -17.178 32.370 12.716 1.00 36.44 274 VAL B C 1
ATOM 2425 O O . VAL B 1 109 ? -16.865 33.350 13.431 1.00 32.18 274 VAL B O 1
ATOM 2429 N N . LEU B 1 110 ? -17.829 31.318 13.197 1.00 31.42 275 LEU B N 1
ATOM 2430 C CA . LEU B 1 110 ? -18.227 31.277 14.616 1.00 25.93 275 LEU B CA 1
ATOM 2431 C C . LEU B 1 110 ? -16.962 31.272 15.472 1.00 28.22 275 LEU B C 1
ATOM 2432 O O . LEU B 1 110 ? -16.898 31.962 16.512 1.00 26.76 275 LEU B O 1
ATOM 2437 N N . SER B 1 111 ? -15.959 30.508 15.026 1.00 24.62 276 SER B N 1
ATOM 2438 C CA . SER B 1 111 ? -14.658 30.471 15.729 1.00 30.69 276 SER B CA 1
ATOM 2439 C C . SER B 1 111 ? -13.997 31.852 15.812 1.00 34.37 276 SER B C 1
ATOM 2440 O O . SER B 1 111 ? -13.462 32.243 16.872 1.00 30.08 276 SER B O 1
ATOM 2443 N N . GLN B 1 112 ? -14.074 32.598 14.717 1.00 33.64 277 GLN B N 1
ATOM 2444 C CA . GLN B 1 112 ? -13.455 33.936 14.646 1.00 34.72 277 GLN B CA 1
ATOM 2445 C C . GLN B 1 112 ? -14.236 34.900 15.484 1.00 32.50 277 GLN B C 1
ATOM 2446 O O . GLN B 1 112 ? -13.692 35.840 16.038 1.00 32.78 277 GLN B O 1
ATOM 2452 N N . LYS B 1 113 ? -15.544 34.700 15.567 1.00 27.95 278 LYS B N 1
ATOM 2453 C CA . LYS B 1 113 ? -16.347 35.565 16.414 1.00 30.55 278 LYS B CA 1
ATOM 2454 C C . LYS B 1 113 ? -16.015 35.332 17.862 1.00 27.30 278 LYS B C 1
ATOM 2455 O O . LYS B 1 113 ? -15.844 36.287 18.595 1.00 29.91 278 LYS B O 1
ATOM 2461 N N . LEU B 1 114 ? -15.931 34.071 18.278 1.00 26.38 279 LEU B N 1
ATOM 2462 C CA . LEU B 1 114 ? -15.600 33.746 19.666 1.00 27.29 279 LEU B CA 1
ATOM 2463 C C . LEU B 1 114 ? -14.202 34.324 20.006 1.00 32.94 279 LEU B C 1
ATOM 2464 O O . LEU B 1 114 ? -13.965 34.912 21.074 1.00 31.59 279 LEU B O 1
ATOM 2469 N N . ARG B 1 115 ? -13.282 34.186 19.073 1.00 27.65 280 ARG B N 1
ATOM 2470 C CA . ARG B 1 115 ? -11.921 34.757 19.278 1.00 32.16 280 ARG B CA 1
ATOM 2471 C C . ARG B 1 115 ? -11.996 36.267 19.464 1.00 33.30 280 ARG B C 1
ATOM 2472 O O . ARG B 1 115 ? -11.243 36.877 20.252 1.00 30.97 280 ARG B O 1
ATOM 2480 N N . ALA B 1 116 ? -12.910 36.918 18.753 1.00 35.25 281 ALA B N 1
ATOM 2481 C CA . ALA B 1 116 ? -12.969 38.370 18.887 1.00 35.38 281 ALA B CA 1
ATOM 2482 C C . ALA B 1 116 ? -13.495 38.738 20.249 1.00 34.80 281 ALA B C 1
ATOM 2483 O O . ALA B 1 116 ? -13.135 39.773 20.797 1.00 32.54 281 ALA B O 1
ATOM 2485 N N . LEU B 1 117 ? -14.367 37.906 20.801 1.00 27.04 282 LEU B N 1
ATOM 2486 C CA . LEU B 1 117 ? -14.912 38.131 22.154 1.00 33.31 282 LEU B CA 1
ATOM 2487 C C . LEU B 1 117 ? -13.910 37.856 23.269 1.00 29.83 282 LEU B C 1
ATOM 2488 O O . LEU B 1 117 ? -14.176 38.194 24.436 1.00 34.27 282 LEU B O 1
ATOM 2493 N N . MET B 1 118 ? -12.826 37.164 22.924 1.00 28.80 283 MET B N 1
ATOM 2494 C CA . MET B 1 118 ? -11.847 36.717 23.951 1.00 29.48 283 MET B CA 1
ATOM 2495 C C . MET B 1 118 ? -10.442 37.106 23.472 1.00 32.30 283 MET B C 1
ATOM 2496 O O . MET B 1 118 ? -9.738 36.289 22.854 1.00 30.25 283 MET B O 1
ATOM 2501 N N . PRO B 1 119 ? -10.062 38.366 23.686 1.00 30.52 284 PRO B N 1
ATOM 2502 C CA . PRO B 1 119 ? -8.828 38.898 23.116 1.00 30.64 284 PRO B CA 1
ATOM 2503 C C . PRO B 1 119 ? -7.560 38.149 23.560 1.00 30.11 284 PRO B C 1
ATOM 2504 O O . PRO B 1 119 ? -6.520 38.271 22.918 1.00 31.49 284 PRO B O 1
ATOM 2508 N N . TYR B 1 120 ? -7.659 37.422 24.658 1.00 28.21 285 TYR B N 1
ATOM 2509 C CA . TYR B 1 120 ? -6.553 36.557 25.147 1.00 32.28 285 TYR B CA 1
ATOM 2510 C C . TYR B 1 120 ? -6.434 35.231 24.422 1.00 33.90 285 TYR B C 1
ATOM 2511 O O . TYR B 1 120 ? -5.427 34.523 24.560 1.00 31.78 285 TYR B O 1
ATOM 2520 N N . ALA B 1 121 ? -7.480 34.840 23.685 1.00 29.48 286 ALA B N 1
ATOM 2521 C CA . ALA B 1 121 ? -7.427 33.571 22.967 1.00 24.61 286 ALA B CA 1
ATOM 2522 C C . ALA B 1 121 ? -6.734 33.781 21.643 1.00 28.58 286 ALA B C 1
ATOM 2523 O O . ALA B 1 121 ? -7.112 34.662 20.876 1.00 33.87 286 ALA B O 1
ATOM 2525 N N . ASP B 1 122 ? -5.731 32.962 21.354 1.00 25.59 287 ASP B N 1
ATOM 2526 C CA . ASP B 1 122 ? -5.026 33.032 20.080 1.00 29.48 287 ASP B CA 1
ATOM 2527 C C . ASP B 1 122 ? -5.866 32.332 19.010 1.00 31.99 287 ASP B C 1
ATOM 2528 O O . ASP B 1 122 ? -5.884 32.732 17.850 1.00 31.51 287 ASP B O 1
ATOM 2533 N N . SER B 1 123 ? -6.555 31.262 19.393 1.00 37.43 288 SER B N 1
ATOM 2534 C CA . SER B 1 123 ? -7.563 30.682 18.496 1.00 36.27 288 SER B CA 1
ATOM 2535 C C . SER B 1 123 ? -8.622 29.976 19.331 1.00 32.94 288 SER B C 1
ATOM 2536 O O . SER B 1 123 ? -8.454 29.800 20.536 1.00 31.13 288 SER B O 1
ATOM 2539 N N . VAL B 1 124 ? -9.738 29.596 18.704 1.00 31.61 289 VAL B N 1
ATOM 2540 C CA . VAL B 1 124 ? -10.796 28.932 19.461 1.00 28.63 289 VAL B CA 1
ATOM 2541 C C . VAL B 1 124 ? -11.171 27.676 18.724 1.00 31.42 289 VAL B C 1
ATOM 2542 O O . VAL B 1 124 ? -11.483 27.739 17.547 1.00 34.66 289 VAL B O 1
ATOM 2546 N N . ASN B 1 125 ? -11.102 26.540 19.399 1.00 27.48 290 ASN B N 1
ATOM 2547 C CA . ASN B 1 125 ? -11.293 25.273 18.698 1.00 26.44 290 ASN B CA 1
ATOM 2548 C C . ASN B 1 125 ? -12.772 24.923 18.803 1.00 26.95 290 ASN B C 1
ATOM 2549 O O . ASN B 1 125 ? -13.358 25.121 19.856 1.00 36.50 290 ASN B O 1
ATOM 2554 N N . ILE B 1 126 ? -13.388 24.412 17.737 1.00 29.17 291 ILE B N 1
ATOM 2555 C CA . ILE B 1 126 ? -14.790 24.014 17.833 1.00 22.15 291 ILE B CA 1
ATOM 2556 C C . ILE B 1 126 ? -14.792 22.480 17.747 1.00 30.37 291 ILE B C 1
ATOM 2557 O O . ILE B 1 126 ? -14.267 21.921 16.805 1.00 32.10 291 ILE B O 1
ATOM 2562 N N . THR B 1 127 ? -15.311 21.805 18.761 1.00 27.81 292 THR B N 1
ATOM 2563 C CA . THR B 1 127 ? -15.355 20.354 18.713 1.00 29.41 292 THR B CA 1
ATOM 2564 C C . THR B 1 127 ? -16.806 19.933 18.672 1.00 30.77 292 THR B C 1
ATOM 2565 O O . THR B 1 127 ? -17.611 20.469 19.437 1.00 31.75 292 THR B O 1
ATOM 2569 N N . LEU B 1 128 ? -17.151 19.015 17.764 1.00 24.30 293 LEU B N 1
ATOM 2570 C CA . LEU B 1 128 ? -18.514 18.523 17.668 1.00 30.48 293 LEU B CA 1
ATOM 2571 C C . LEU B 1 128 ? -18.643 17.368 18.633 1.00 38.62 293 LEU B C 1
ATOM 2572 O O . LEU B 1 128 ? -17.825 16.445 18.610 1.00 39.13 293 LEU B O 1
ATOM 2577 N N . MET B 1 129 ? -19.638 17.416 19.509 1.00 28.16 294 MET B N 1
ATOM 2578 C CA . MET B 1 129 ? -19.789 16.374 20.513 1.00 25.16 294 MET B CA 1
ATOM 2579 C C . MET B 1 129 ? -21.061 15.639 20.205 1.00 24.42 294 MET B C 1
ATOM 2580 O O . MET B 1 129 ? -22.023 16.215 19.768 1.00 25.71 294 MET B O 1
ATOM 2585 N N . ASP B 1 130 ? -21.041 14.342 20.472 1.00 23.95 295 ASP B N 1
ATOM 2586 C CA . ASP B 1 130 ? -22.192 13.512 20.128 1.00 23.48 295 ASP B CA 1
ATOM 2587 C C . ASP B 1 130 ? -23.218 13.606 21.269 1.00 21.59 295 ASP B C 1
ATOM 2588 O O . ASP B 1 130 ? -22.863 13.383 22.429 1.00 22.39 295 ASP B O 1
ATOM 2593 N N . ASP B 1 131 ? -24.468 13.948 20.957 1.00 23.12 296 ASP B N 1
ATOM 2594 C CA . ASP B 1 131 ? -25.467 14.052 22.012 1.00 22.96 296 ASP B CA 1
ATOM 2595 C C . ASP B 1 131 ? -25.628 12.742 22.734 1.00 23.42 296 ASP B C 1
ATOM 2596 O O . ASP B 1 131 ? -25.989 12.704 23.895 1.00 23.60 296 ASP B O 1
ATOM 2601 N N . VAL B 1 132 ? -25.409 11.636 22.032 1.00 20.60 297 VAL B N 1
ATOM 2602 C CA . VAL B 1 132 ? -25.435 10.327 22.715 1.00 24.41 297 VAL B CA 1
ATOM 2603 C C . VAL B 1 132 ? -24.417 10.174 23.825 1.00 26.01 297 VAL B C 1
ATOM 2604 O O . VAL B 1 132 ? -24.670 9.552 24.878 1.00 26.20 297 VAL B O 1
ATOM 2608 N N . THR B 1 133 ? -23.270 10.804 23.638 1.00 23.11 298 THR B N 1
ATOM 2609 C CA . THR B 1 133 ? -22.276 10.820 24.695 1.00 28.81 298 THR B CA 1
ATOM 2610 C C . THR B 1 133 ? -22.712 11.706 25.868 1.00 25.77 298 THR B C 1
ATOM 2611 O O . THR B 1 133 ? -22.553 11.323 27.026 1.00 27.90 298 THR B O 1
ATOM 2615 N N . ALA B 1 134 ? -23.243 12.891 25.573 1.00 26.05 299 ALA B N 1
ATOM 2616 C CA . ALA B 1 134 ? -23.674 13.772 26.659 1.00 25.53 299 ALA B CA 1
ATOM 2617 C C . ALA B 1 134 ? -24.752 13.073 27.489 1.00 26.23 299 ALA B C 1
ATOM 2618 O O . ALA B 1 134 ? -24.680 13.023 28.718 1.00 24.16 299 ALA B O 1
ATOM 2620 N N . ALA B 1 135 ? -25.763 12.492 26.831 1.00 24.56 300 ALA B N 1
ATOM 2621 C CA . ALA B 1 135 ? -26.808 11.852 27.617 1.00 25.56 300 ALA B CA 1
ATOM 2622 C C . ALA B 1 135 ? -26.266 10.569 28.236 1.00 25.65 300 ALA B C 1
ATOM 2623 O O . ALA B 1 135 ? -26.698 10.153 29.314 1.00 23.15 300 ALA B O 1
ATOM 2625 N N . GLY B 1 136 ? -25.324 9.919 27.548 1.00 26.76 301 GLY B N 1
ATOM 2626 C CA . GLY B 1 136 ? -24.860 8.604 28.003 1.00 26.58 301 GLY B CA 1
ATOM 2627 C C . GLY B 1 136 ? -23.980 8.759 29.214 1.00 31.16 301 GLY B C 1
ATOM 2628 O O . GLY B 1 136 ? -24.013 7.892 30.091 1.00 28.45 301 GLY B O 1
ATOM 2629 N N . GLN B 1 137 ? -23.217 9.859 29.295 1.00 26.02 302 GLN B N 1
ATOM 2630 C CA . GLN B 1 137 ? -22.385 10.099 30.490 1.00 30.16 302 GLN B CA 1
ATOM 2631 C C . GLN B 1 137 ? -23.233 10.376 31.696 1.00 29.34 302 GLN B C 1
ATOM 2632 O O . GLN B 1 137 ? -22.887 10.027 32.819 1.00 30.08 302 GLN B O 1
ATOM 2638 N N . ALA B 1 138 ? -24.390 10.979 31.461 1.00 26.96 303 ALA B N 1
ATOM 2639 C CA . ALA B 1 138 ? -25.280 11.257 32.555 1.00 23.51 303 ALA B CA 1
ATOM 2640 C C . ALA B 1 138 ? -25.863 9.993 33.057 1.00 26.61 303 ALA B C 1
ATOM 2641 O O . ALA B 1 138 ? -25.864 9.728 34.266 1.00 34.03 303 ALA B O 1
ATOM 2643 N N . GLU B 1 139 ? -26.356 9.184 32.128 1.00 27.47 304 GLU B N 1
ATOM 2644 C CA . GLU B 1 139 ? -26.929 7.897 32.500 1.00 26.29 304 GLU B CA 1
ATOM 2645 C C . GLU B 1 139 ? -25.893 6.973 33.199 1.00 34.47 304 GLU B C 1
ATOM 2646 O O . GLU B 1 139 ? -26.185 6.350 34.227 1.00 31.37 304 GLU B O 1
ATOM 2652 N N . ALA B 1 140 ? -24.700 6.868 32.636 1.00 33.47 305 ALA B N 1
ATOM 2653 C CA . ALA B 1 140 ? -23.637 6.010 33.229 1.00 34.06 305 ALA B CA 1
ATOM 2654 C C . ALA B 1 140 ? -23.229 6.489 34.622 1.00 36.47 305 ALA B C 1
ATOM 2655 O O . ALA B 1 140 ? -23.077 5.688 35.555 1.00 34.53 305 ALA B O 1
ATOM 2657 N N . GLY B 1 141 ? -23.055 7.800 34.775 1.00 31.90 306 GLY B N 1
ATOM 2658 C CA . GLY B 1 141 ? -22.722 8.381 36.068 1.00 30.70 306 GLY B CA 1
ATOM 2659 C C . GLY B 1 141 ? -23.814 8.118 37.101 1.00 35.07 306 GLY B C 1
ATOM 2660 O O . GLY B 1 141 ? -23.511 7.706 38.202 1.00 41.77 306 GLY B O 1
ATOM 2661 N N . LEU B 1 142 ? -25.087 8.308 36.746 1.00 33.03 307 LEU B N 1
ATOM 2662 C CA . LEU B 1 142 ? -26.165 7.947 37.676 1.00 29.11 307 LEU B CA 1
ATOM 2663 C C . LEU B 1 142 ? -26.074 6.468 38.054 1.00 36.53 307 LEU B C 1
ATOM 2664 O O . LEU B 1 142 ? -26.136 6.125 39.234 1.00 38.07 307 LEU B O 1
ATOM 2669 N N . LYS B 1 143 ? -25.937 5.595 37.059 1.00 30.93 308 LYS B N 1
ATOM 2670 C CA . LYS B 1 143 ? -25.709 4.165 37.345 1.00 36.99 308 LYS B CA 1
ATOM 2671 C C . LYS B 1 143 ? -24.459 3.906 38.216 1.00 32.03 308 LYS B C 1
ATOM 2672 O O . LYS B 1 143 ? -24.507 3.093 39.136 1.00 35.26 308 LYS B O 1
ATOM 2678 N N . GLN B 1 144 ? -23.349 4.584 37.947 1.00 38.83 309 GLN B N 1
ATOM 2679 C CA . GLN B 1 144 ? -22.126 4.369 38.744 1.00 43.53 309 GLN B CA 1
ATOM 2680 C C . GLN B 1 144 ? -22.280 4.855 40.195 1.00 49.06 309 GLN B C 1
ATOM 2681 O O . GLN B 1 144 ? -21.626 4.326 41.093 1.00 40.97 309 GLN B O 1
ATOM 2687 N N . GLN B 1 145 ? -23.118 5.875 40.409 1.00 44.38 310 GLN B N 1
ATOM 2688 C CA . GLN B 1 145 ? -23.408 6.417 41.746 1.00 41.80 310 GLN B CA 1
ATOM 2689 C C . GLN B 1 145 ? -24.581 5.683 42.363 1.00 43.77 310 GLN B C 1
ATOM 2690 O O . GLN B 1 145 ? -25.087 6.095 43.408 1.00 52.50 310 GLN B O 1
ATOM 2696 N N . ALA B 1 146 ? -25.037 4.627 41.691 1.00 35.32 311 ALA B N 1
ATOM 2697 C CA . ALA B 1 146 ? -26.219 3.878 42.138 1.00 40.72 311 ALA B CA 1
ATOM 2698 C C . ALA B 1 146 ? -27.426 4.746 42.512 1.00 48.15 311 ALA B C 1
ATOM 2699 O O . ALA B 1 146 ? -28.024 4.581 43.579 1.00 42.93 311 ALA B O 1
ATOM 2701 N N . LEU B 1 147 ? -27.795 5.661 41.615 1.00 40.12 312 LEU B N 1
ATOM 2702 C CA . LEU B 1 147 ? -28.971 6.522 41.809 1.00 35.98 312 LEU B CA 1
ATOM 2703 C C . LEU B 1 147 ? -30.054 6.141 40.797 1.00 46.39 312 LEU B C 1
ATOM 2704 O O . LEU B 1 147 ? -29.904 6.369 39.580 1.00 45.12 312 LEU B O 1
ATOM 2709 N N . PRO B 1 148 ? -31.148 5.553 41.285 1.00 35.25 313 PRO B N 1
ATOM 2710 C CA . PRO B 1 148 ? -32.220 5.075 40.420 1.00 31.34 313 PRO B CA 1
ATOM 2711 C C . PRO B 1 148 ? -32.817 6.308 39.724 1.00 36.06 313 PRO B C 1
ATOM 2712 O O . PRO B 1 148 ? -32.825 7.365 40.346 1.00 32.48 313 PRO B O 1
ATOM 2716 N N . TYR B 1 149 ? -33.318 6.189 38.505 1.00 32.35 314 TYR B N 1
ATOM 2717 C CA . TYR B 1 149 ? -33.829 7.393 37.801 1.00 40.35 314 TYR B CA 1
ATOM 2718 C C . TYR B 1 149 ? -34.888 7.072 36.756 1.00 38.47 314 TYR B C 1
ATOM 2719 O O . TYR B 1 149 ? -35.021 5.929 36.314 1.00 39.18 314 TYR B O 1
ATOM 2728 N N . SER B 1 150 ? -35.600 8.109 36.323 1.00 31.66 315 SER B N 1
ATOM 2729 C CA . SER B 1 150 ? -36.544 7.997 35.220 1.00 34.98 315 SER B CA 1
ATOM 2730 C C . SER B 1 150 ? -36.087 8.989 34.134 1.00 39.74 315 SER B C 1
ATOM 2731 O O . SER B 1 150 ? -35.906 10.183 34.416 1.00 35.41 315 SER B O 1
ATOM 2734 N N . ARG B 1 151 ? -35.828 8.490 32.924 1.00 33.58 316 ARG B N 1
ATOM 2735 C CA . ARG B 1 151 ? -35.428 9.371 31.819 1.00 37.99 316 ARG B CA 1
ATOM 2736 C C . ARG B 1 151 ? -36.608 9.864 30.988 1.00 38.25 316 ARG B C 1
ATOM 2737 O O . ARG B 1 151 ? -37.448 9.055 30.538 1.00 40.24 316 ARG B O 1
ATOM 2745 N N . ARG B 1 152 ? -36.670 11.183 30.760 1.00 30.76 317 ARG B N 1
ATOM 2746 C CA . ARG B 1 152 ? -37.694 11.753 29.875 1.00 32.38 317 ARG B CA 1
ATOM 2747 C C . ARG B 1 152 ? -37.024 12.464 28.708 1.00 37.33 317 ARG B C 1
ATOM 2748 O O . ARG B 1 152 ? -36.091 13.270 28.914 1.00 34.33 317 ARG B O 1
ATOM 2756 N N . ASN B 1 153 ? -37.475 12.153 27.490 1.00 30.31 318 ASN B N 1
ATOM 2757 C CA . ASN B 1 153 ? -36.912 12.787 26.289 1.00 24.72 318 ASN B CA 1
ATOM 2758 C C . ASN B 1 153 ? -37.777 13.899 25.808 1.00 31.39 318 ASN B C 1
ATOM 2759 O O . ASN B 1 153 ? -38.976 13.736 25.676 1.00 35.40 318 ASN B O 1
ATOM 2764 N N . HIS B 1 154 ? -37.169 15.042 25.544 1.00 32.43 319 HIS B N 1
ATOM 2765 C CA . HIS B 1 154 ? -37.921 16.170 24.979 1.00 28.68 319 HIS B CA 1
ATOM 2766 C C . HIS B 1 154 ? -37.369 16.493 23.579 1.00 32.72 319 HIS B C 1
ATOM 2767 O O . HIS B 1 154 ? -36.324 15.968 23.181 1.00 30.29 319 HIS B O 1
ATOM 2774 N N . LYS B 1 155 ? -38.042 17.358 22.815 1.00 37.66 320 LYS B N 1
ATOM 2775 C CA . LYS B 1 155 ? -37.554 17.643 21.469 1.00 42.43 320 LYS B CA 1
ATOM 2776 C C . LYS B 1 155 ? -36.160 18.232 21.502 1.00 41.63 320 LYS B C 1
ATOM 2777 O O . LYS B 1 155 ? -35.367 17.919 20.617 1.00 43.01 320 LYS B O 1
ATOM 2783 N N . GLY B 1 156 ? -35.848 19.064 22.506 1.00 30.46 321 GLY B N 1
ATOM 2784 C CA . GLY B 1 156 ? -34.517 19.655 22.581 1.00 36.46 321 GLY B CA 1
ATOM 2785 C C . GLY B 1 156 ? -33.674 19.392 23.825 1.00 32.10 321 GLY B C 1
ATOM 2786 O O . GLY B 1 156 ? -32.700 20.103 24.069 1.00 25.81 321 GLY B O 1
ATOM 2787 N N . GLY B 1 157 ? -34.013 18.360 24.609 1.00 24.96 322 GLY B N 1
ATOM 2788 C CA . GLY B 1 157 ? -33.246 18.069 25.814 1.00 23.86 322 GLY B CA 1
ATOM 2789 C C . GLY B 1 157 ? -33.676 16.774 26.428 1.00 22.83 322 GLY B C 1
ATOM 2790 O O . GLY B 1 157 ? -34.531 16.084 25.853 1.00 27.49 322 GLY B O 1
ATOM 2791 N N . VAL B 1 158 ? -33.063 16.427 27.567 1.00 21.12 323 VAL B N 1
ATOM 2792 C CA . VAL B 1 158 ? -33.368 15.177 28.245 1.00 26.58 323 VAL B CA 1
ATOM 2793 C C . VAL B 1 158 ? -33.422 15.517 29.730 1.00 25.52 323 VAL B C 1
ATOM 2794 O O . VAL B 1 158 ? -32.596 16.279 30.183 1.00 28.63 323 VAL B O 1
ATOM 2798 N N . THR B 1 159 ? -34.362 14.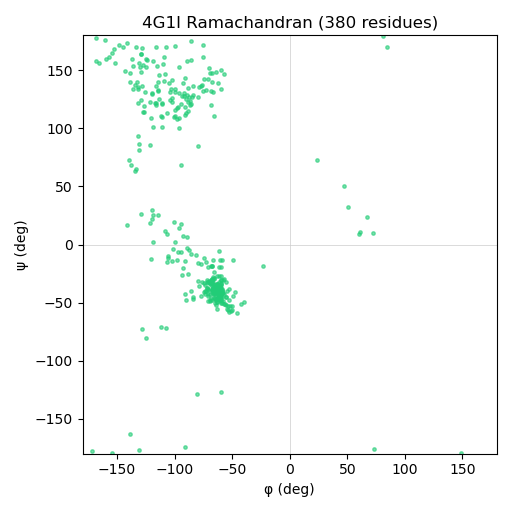951 30.498 1.00 23.93 324 THR B N 1
ATOM 2799 C CA . THR B 1 159 ? -34.369 15.193 31.939 1.00 22.77 324 THR B CA 1
ATOM 2800 C C . THR B 1 159 ? -34.194 13.812 32.559 1.00 24.63 324 THR B C 1
ATOM 2801 O O . THR B 1 159 ? -34.846 12.880 32.145 1.00 27.84 324 THR B O 1
ATOM 2805 N N . PHE B 1 160 ? -33.245 13.685 33.468 1.00 23.57 325 PHE B N 1
ATOM 2806 C CA . PHE B 1 160 ? -33.188 12.478 34.294 1.00 24.69 325 PHE B CA 1
ATOM 2807 C C . PHE B 1 160 ? -33.758 12.869 35.632 1.00 25.79 325 PHE B C 1
ATOM 2808 O O . PHE B 1 160 ? -33.249 13.799 36.265 1.00 23.47 325 PHE B O 1
ATOM 2816 N N . VAL B 1 161 ? -34.767 12.111 36.081 1.00 26.35 326 VAL B N 1
ATOM 2817 C CA . VAL B 1 161 ? -35.400 12.371 37.384 1.00 28.45 326 VAL B CA 1
ATOM 2818 C C . VAL B 1 161 ? -34.947 11.293 38.363 1.00 29.47 326 VAL B C 1
ATOM 2819 O O . VAL B 1 161 ? -35.282 10.119 38.199 1.00 29.17 326 VAL B O 1
ATOM 2823 N N . ILE B 1 162 ? -34.188 11.697 39.366 1.00 26.22 327 ILE B N 1
ATOM 2824 C CA . ILE B 1 162 ? -33.697 10.708 40.335 1.00 28.70 327 ILE B CA 1
ATOM 2825 C C . ILE B 1 162 ? -34.804 10.380 41.299 1.00 35.24 327 ILE B C 1
ATOM 2826 O O . ILE B 1 162 ? -35.440 11.300 41.830 1.00 34.36 327 ILE B O 1
ATOM 2831 N N . GLN B 1 163 ? -34.978 9.078 41.575 1.00 27.88 328 GLN B N 1
ATOM 2832 C CA . GLN B 1 163 ? -36.156 8.566 42.284 1.00 32.26 328 GLN B CA 1
ATOM 2833 C C . GLN B 1 163 ? -35.822 7.648 43.472 1.00 43.77 328 GLN B C 1
ATOM 2834 O O . GLN B 1 163 ? -34.702 7.132 43.580 1.00 41.29 328 GLN B O 1
ATOM 2840 N N . GLY B 1 164 ? -36.815 7.425 44.333 1.00 44.26 329 GLY B N 1
ATOM 2841 C CA . GLY B 1 164 ? -36.682 6.507 45.454 1.00 44.61 329 GLY B CA 1
ATOM 2842 C C . GLY B 1 164 ? -36.036 7.160 46.656 1.00 43.44 329 GLY B C 1
ATOM 2843 O O . GLY B 1 164 ? -35.517 8.283 46.566 1.00 37.77 329 GLY B O 1
ATOM 2844 N N . ALA B 1 165 ? -36.058 6.461 47.792 1.00 39.92 330 ALA B N 1
ATOM 2845 C CA . ALA B 1 165 ? -35.526 7.029 49.021 1.00 44.29 330 ALA B CA 1
ATOM 2846 C C . ALA B 1 165 ? -34.040 7.314 48.882 1.00 41.14 330 ALA B C 1
ATOM 2847 O O . ALA B 1 165 ? -33.305 6.528 48.305 1.00 41.50 330 ALA B O 1
ATOM 2849 N N . LEU B 1 166 ? -33.598 8.456 49.404 1.00 33.77 331 LEU B N 1
ATOM 2850 C CA . LEU B 1 166 ? -32.164 8.719 49.490 1.00 38.75 331 LEU B CA 1
ATOM 2851 C C . LEU B 1 166 ? -31.805 9.209 50.891 1.00 41.70 331 LEU B C 1
ATOM 2852 O O . LEU B 1 166 ? -32.487 10.076 51.467 1.00 35.44 331 LEU B O 1
ATOM 2857 N N . ASP B 1 167 ? -30.724 8.684 51.454 1.00 41.35 332 ASP B N 1
ATOM 2858 C CA . ASP B 1 167 ? -30.319 9.207 52.739 1.00 38.80 332 ASP B CA 1
ATOM 2859 C C . ASP B 1 167 ? -29.454 10.422 52.524 1.00 42.12 332 ASP B C 1
ATOM 2860 O O . ASP B 1 167 ? -29.100 10.784 51.384 1.00 37.62 332 ASP B O 1
ATOM 2865 N N . ASP B 1 168 ? -29.099 11.067 53.617 1.00 34.41 333 ASP B N 1
ATOM 2866 C CA . ASP B 1 168 ? -28.400 12.344 53.501 1.00 41.23 333 ASP B CA 1
ATOM 2867 C C . ASP B 1 168 ? -27.066 12.243 52.736 1.00 46.67 333 ASP B C 1
ATOM 2868 O O . ASP B 1 168 ? -26.676 13.190 52.069 1.00 47.83 333 ASP B O 1
ATOM 2873 N N . VAL B 1 169 ? -26.367 11.113 52.799 1.00 39.03 334 VAL B N 1
ATOM 2874 C CA . VAL B 1 169 ? -25.111 11.069 52.043 1.00 40.54 334 VAL B CA 1
ATOM 2875 C C . VAL B 1 169 ? -25.379 10.801 50.554 1.00 42.89 334 VAL B C 1
ATOM 2876 O O . VAL B 1 169 ? -24.649 11.282 49.689 1.00 43.28 334 VAL B O 1
ATOM 2880 N N . GLU B 1 170 ? -26.442 10.057 50.266 1.00 33.86 335 GLU B N 1
ATOM 2881 C CA . GLU B 1 170 ? -26.768 9.748 48.890 1.00 33.80 335 GLU B CA 1
ATOM 2882 C C . GLU B 1 170 ? -27.273 10.996 48.215 1.00 40.26 335 GLU B C 1
ATOM 2883 O O . GLU B 1 170 ? -26.883 11.274 47.066 1.00 41.50 335 GLU B O 1
ATOM 2889 N N . ILE B 1 171 ? -28.121 11.772 48.907 1.00 34.26 336 ILE B N 1
ATOM 2890 C CA . ILE B 1 171 ? -28.702 12.914 48.229 1.00 36.96 336 ILE B CA 1
ATOM 2891 C C . ILE B 1 171 ? -27.591 13.922 47.945 1.00 39.34 336 ILE B C 1
ATOM 2892 O O . ILE B 1 171 ? -27.613 14.593 46.911 1.00 37.24 336 ILE B O 1
ATOM 2897 N N . LEU B 1 172 ? -26.569 13.956 48.811 1.00 37.27 337 LEU B N 1
ATOM 2898 C CA . LEU B 1 172 ? -25.428 14.824 48.558 1.00 36.75 337 LEU B CA 1
ATOM 2899 C C . LEU B 1 172 ? -24.517 14.306 47.430 1.00 35.38 337 LEU B C 1
ATOM 2900 O O . LEU B 1 172 ? -24.029 15.096 46.613 1.00 36.67 337 LEU B O 1
ATOM 2905 N N . ARG B 1 173 ? -24.286 12.995 47.382 1.00 34.14 338 ARG B N 1
ATOM 2906 C CA . ARG B 1 173 ? -23.494 12.419 46.307 1.00 42.15 338 ARG B CA 1
ATOM 2907 C C . ARG B 1 173 ? -24.210 12.666 44.974 1.00 38.69 338 ARG B C 1
ATOM 2908 O O . ARG B 1 173 ? -23.558 12.911 43.956 1.00 38.55 338 ARG B O 1
ATOM 2916 N N . ALA B 1 174 ? -25.545 12.599 44.995 1.00 32.63 339 ALA B N 1
ATOM 2917 C CA . ALA B 1 174 ? -26.363 12.990 43.837 1.00 34.99 339 ALA B CA 1
ATOM 2918 C C . ALA B 1 174 ? -26.099 14.410 43.412 1.00 37.19 339 ALA B C 1
ATOM 2919 O O . ALA B 1 174 ? -25.839 14.649 42.248 1.00 32.49 339 ALA B O 1
ATOM 2921 N N . ARG B 1 175 ? -26.162 15.364 44.342 1.00 33.85 340 ARG B N 1
ATOM 2922 C CA . ARG B 1 175 ? -25.967 16.759 43.979 1.00 33.34 340 ARG B CA 1
ATOM 2923 C C . ARG B 1 175 ? -24.589 16.951 43.420 1.00 34.91 340 ARG B C 1
ATOM 2924 O O . ARG B 1 175 ? -24.387 17.703 42.473 1.00 35.65 340 ARG B O 1
ATOM 2932 N N . GLN B 1 176 ? -23.628 16.274 44.027 1.00 34.02 341 GLN B N 1
ATOM 2933 C CA . GLN B 1 176 ? -22.239 16.448 43.645 1.00 35.06 341 GLN B CA 1
ATOM 2934 C C . GLN B 1 176 ? -22.004 15.902 42.252 1.00 35.48 341 GLN B C 1
ATOM 2935 O O . GLN B 1 176 ? -21.268 16.496 41.457 1.00 36.23 341 GLN B O 1
ATOM 2941 N N . PHE B 1 177 ? -22.609 14.760 41.960 1.00 28.07 342 PHE B N 1
ATOM 2942 C CA . PHE B 1 177 ? -22.499 14.249 40.602 1.00 30.07 342 PHE B CA 1
ATOM 2943 C C . PHE B 1 177 ? -23.105 15.255 39.603 1.00 26.88 342 PHE B C 1
ATOM 2944 O O . PHE B 1 177 ? -22.500 15.567 38.557 1.00 26.94 342 PHE B O 1
ATOM 2952 N N . VAL B 1 178 ? -24.283 15.788 39.916 1.00 24.65 343 VAL B N 1
ATOM 2953 C CA . VAL B 1 178 ? -24.930 16.741 38.988 1.00 29.66 343 VAL B CA 1
ATOM 2954 C C . VAL B 1 178 ? -24.076 17.986 38.818 1.00 32.98 343 VAL B C 1
ATOM 2955 O O . VAL B 1 178 ? -23.866 18.486 37.696 1.00 29.44 343 VAL B O 1
ATOM 2959 N N . ASP B 1 179 ? -23.497 18.449 39.922 1.00 30.02 344 ASP B N 1
ATOM 2960 C CA . ASP B 1 179 ? -22.617 19.595 39.840 1.00 31.70 344 ASP B CA 1
ATOM 2961 C C . ASP B 1 179 ? -21.452 19.316 38.911 1.00 31.96 344 ASP B C 1
ATOM 2962 O O . ASP B 1 179 ? -21.157 20.106 38.039 1.00 33.73 344 ASP B O 1
ATOM 2967 N N . SER B 1 180 ? -20.792 18.177 39.087 1.00 30.79 345 SER B N 1
ATOM 2968 C CA . SER B 1 180 ? -19.645 17.874 38.252 1.00 33.46 345 SER B CA 1
ATOM 2969 C C . SER B 1 180 ? -20.035 17.643 36.798 1.00 30.18 345 SER B C 1
ATOM 2970 O O . SER B 1 180 ? -19.285 18.008 35.895 1.00 29.86 345 SER B O 1
ATOM 2973 N N . TYR B 1 181 ? -21.205 17.038 36.560 1.00 28.92 346 TYR B N 1
ATOM 2974 C CA . TYR B 1 181 ? -21.707 16.861 35.186 1.00 29.05 346 TYR B CA 1
ATOM 2975 C C . TYR B 1 181 ? -21.884 18.208 34.532 1.00 28.60 346 TYR B C 1
ATOM 2976 O O . TYR B 1 181 ? -21.461 18.392 33.391 1.00 26.56 346 TYR B O 1
ATOM 2985 N N . TYR B 1 182 ? -22.491 19.161 35.252 1.00 25.72 347 TYR B N 1
ATOM 2986 C CA . TYR B 1 182 ? -22.767 20.481 34.654 1.00 28.76 347 TYR B CA 1
ATOM 2987 C C . TYR B 1 182 ? -21.484 21.266 34.385 1.00 33.56 347 TYR B C 1
ATOM 2988 O O . TYR B 1 182 ? -21.434 22.082 33.453 1.00 28.44 347 TYR B O 1
ATOM 2997 N N . ARG B 1 183 ? -20.447 21.056 35.204 1.00 30.93 348 ARG B N 1
ATOM 2998 C CA . ARG B 1 183 ? -19.153 21.727 35.002 1.00 33.63 348 ARG B CA 1
ATOM 2999 C C . ARG B 1 183 ? -18.476 21.238 33.732 1.00 32.98 348 ARG B C 1
ATOM 3000 O O . ARG B 1 183 ? -17.758 21.982 33.059 1.00 35.96 348 ARG B O 1
ATOM 3008 N N . THR B 1 184 ? -18.737 19.991 33.356 1.00 28.24 349 THR B N 1
ATOM 3009 C CA . THR B 1 184 ? -18.236 19.499 32.083 1.00 27.59 349 THR B CA 1
ATOM 3010 C C . THR B 1 184 ? -19.097 19.825 30.866 1.00 30.17 349 THR B C 1
ATOM 3011 O O . THR B 1 184 ? -18.598 20.260 29.831 1.00 31.46 349 THR B O 1
ATOM 3015 N N . TRP B 1 185 ? -20.395 19.607 30.979 1.00 22.19 350 TRP B N 1
ATOM 3016 C CA . TRP B 1 185 ? -21.288 19.672 29.829 1.00 24.53 350 TRP B CA 1
ATOM 3017 C C . TRP B 1 185 ? -22.167 20.921 29.778 1.00 27.43 350 TRP B C 1
ATOM 3018 O O . TRP B 1 185 ? -22.853 21.142 28.771 1.00 26.22 350 TRP B O 1
ATOM 3029 N N . GLY B 1 186 ? -22.216 21.688 30.862 1.00 28.98 351 GLY B N 1
ATOM 3030 C CA . GLY B 1 186 ? -23.160 22.810 30.972 1.00 27.49 351 GLY B CA 1
ATOM 3031 C C . GLY B 1 186 ? -24.578 22.252 31.193 1.00 31.58 351 GLY B C 1
ATOM 3032 O O . GLY B 1 186 ? -24.771 21.023 31.338 1.00 29.21 351 GLY B O 1
ATOM 3033 N N . GLY B 1 187 ? -25.576 23.132 31.228 1.00 25.39 352 GLY B N 1
ATOM 3034 C CA . GLY B 1 187 ? -26.933 22.708 31.573 1.00 29.95 352 GLY B CA 1
ATOM 3035 C C . GLY B 1 187 ? -27.930 22.944 30.479 1.00 28.11 352 GLY B C 1
ATOM 3036 O O . GLY B 1 187 ? -29.120 23.028 30.749 1.00 27.70 352 GLY B O 1
ATOM 3037 N N . ARG B 1 188 ? -27.467 22.985 29.221 1.00 26.27 353 ARG B N 1
ATOM 3038 C CA . ARG B 1 188 ? -28.352 23.360 28.107 1.00 27.45 353 ARG B CA 1
ATOM 3039 C C . ARG B 1 188 ? -28.989 22.172 27.413 1.00 27.35 353 ARG B C 1
ATOM 3040 O O . ARG B 1 188 ? -29.823 22.341 26.565 1.00 27.05 353 ARG B O 1
ATOM 3048 N N . TYR B 1 189 ? -28.605 20.961 27.780 1.00 24.64 354 TYR B N 1
ATOM 3049 C CA . TYR B 1 189 ? -29.174 19.794 27.092 1.00 24.48 354 TYR B CA 1
ATOM 3050 C C . TYR B 1 189 ? -29.728 18.819 28.133 1.00 23.47 354 TYR B C 1
ATOM 3051 O O . TYR B 1 189 ? -30.948 18.688 28.285 1.00 25.08 354 TYR B O 1
ATOM 3060 N N . VAL B 1 190 ? -28.855 18.125 28.857 1.00 24.02 355 VAL B N 1
ATOM 3061 C CA . VAL B 1 190 ? -29.351 17.217 29.897 1.00 23.40 355 VAL B CA 1
ATOM 3062 C C . VAL B 1 190 ? -29.603 18.029 31.139 1.00 25.37 355 VAL B C 1
ATOM 3063 O O . VAL B 1 190 ? -28.800 18.902 31.478 1.00 25.76 355 VAL B O 1
ATOM 3067 N N . GLN B 1 191 ? -30.737 17.775 31.800 1.00 23.50 356 GLN B N 1
ATOM 3068 C CA . GLN B 1 191 ? -30.979 18.374 33.117 1.00 22.00 356 GLN B CA 1
ATOM 3069 C C . GLN B 1 191 ? -31.375 17.295 34.098 1.00 21.90 356 GLN B C 1
ATOM 3070 O O . GLN B 1 191 ? -31.718 16.168 33.684 1.00 27.22 356 GLN B O 1
ATOM 3076 N N . PHE B 1 192 ? -31.321 17.598 35.391 1.00 27.03 357 PHE B N 1
ATOM 3077 C CA . PHE B 1 192 ? -31.584 16.605 36.411 1.00 24.57 357 PHE B CA 1
ATOM 3078 C C . PHE B 1 192 ? -32.596 17.159 37.381 1.00 22.51 357 PHE B C 1
ATOM 3079 O O . PHE B 1 192 ? -32.591 18.350 37.669 1.00 26.21 357 PHE B O 1
ATOM 3087 N N . ALA B 1 193 ? -33.400 16.263 37.937 1.00 25.35 358 ALA B N 1
ATOM 3088 C CA . ALA B 1 193 ? -34.356 16.603 38.998 1.00 23.39 358 ALA B CA 1
ATOM 3089 C C . ALA B 1 193 ? -34.272 15.492 40.045 1.00 27.00 358 ALA B C 1
ATOM 3090 O O . ALA B 1 193 ? -33.729 14.434 39.782 1.00 25.52 358 ALA B O 1
ATOM 3092 N N . ILE B 1 194 ? -34.719 15.770 41.266 1.00 30.44 359 ILE B N 1
ATOM 3093 C CA . ILE B 1 194 ? -34.758 14.773 42.305 1.00 31.83 359 ILE B CA 1
ATOM 3094 C C . ILE B 1 194 ? -36.182 14.716 42.873 1.00 30.00 359 ILE B C 1
ATOM 3095 O O . ILE B 1 194 ? -36.659 15.722 43.358 1.00 29.57 359 ILE B O 1
ATOM 3100 N N . GLU B 1 195 ? -36.872 13.572 42.796 1.00 27.83 360 GLU B N 1
ATOM 3101 C CA . GLU B 1 195 ? -38.260 13.485 43.344 1.00 29.19 360 GLU B CA 1
ATOM 3102 C C . GLU B 1 195 ? -38.127 13.402 44.857 1.00 31.85 360 GLU B C 1
ATOM 3103 O O . GLU B 1 195 ? -37.284 12.662 45.353 1.00 29.79 360 GLU B O 1
ATOM 3109 N N . LEU B 1 196 ? -38.963 14.115 45.601 1.00 29.43 361 LEU B N 1
ATOM 3110 C CA . LEU B 1 196 ? -38.975 13.989 47.059 1.00 27.19 361 LEU B CA 1
ATOM 3111 C C . LEU B 1 196 ? -40.406 13.549 47.459 1.00 31.73 361 LEU B C 1
ATOM 3112 O O . LEU B 1 196 ? -41.256 14.376 47.819 1.00 30.36 361 LEU B O 1
ATOM 3117 N N . LYS B 1 197 ? -40.656 12.242 47.422 1.00 28.88 362 LYS B N 1
ATOM 3118 C CA . LYS B 1 197 ? -41.939 11.684 47.801 1.00 31.98 362 LYS B CA 1
ATOM 3119 C C . LYS B 1 197 ? -41.931 11.123 49.237 1.00 33.07 362 LYS B C 1
ATOM 3120 O O . LYS B 1 197 ? -40.882 11.059 49.870 1.00 29.82 362 LYS B O 1
ATOM 3126 N N . ASP B 1 198 ? -43.107 10.758 49.763 1.00 24.81 363 ASP B N 1
ATOM 3127 C CA . ASP B 1 198 ? -43.214 10.285 51.133 1.00 28.58 363 ASP B CA 1
ATOM 3128 C C . ASP B 1 198 ? -42.768 8.831 51.162 1.00 35.74 363 ASP B C 1
ATOM 3129 O O . ASP B 1 198 ? -43.581 7.933 51.100 1.00 37.11 363 ASP B O 1
ATOM 3134 N N . ASP B 1 199 ? -41.460 8.624 51.273 1.00 35.35 364 ASP B N 1
ATOM 3135 C CA . ASP B 1 199 ? -40.870 7.299 51.048 1.00 36.21 364 ASP B CA 1
ATOM 3136 C C . ASP B 1 199 ? -41.276 6.300 52.124 1.00 38.79 364 ASP B C 1
ATOM 3137 O O . ASP B 1 199 ? -41.427 6.662 53.287 1.00 36.34 364 ASP B O 1
ATOM 3142 N N . TRP B 1 200 ? -41.394 5.029 51.759 1.00 36.56 365 TRP B N 1
ATOM 3143 C CA . TRP B 1 200 ? -41.619 4.006 52.764 1.00 35.54 365 TRP B CA 1
ATOM 3144 C C . TRP B 1 200 ? -40.535 3.986 53.865 1.00 44.33 365 TRP B C 1
ATOM 3145 O O . TRP B 1 200 ? -40.872 4.021 55.055 1.00 42.96 365 TRP B O 1
ATOM 3156 N N . LEU B 1 201 ? -39.251 3.942 53.481 1.00 38.19 366 LEU B N 1
ATOM 3157 C CA . LEU B 1 201 ? -38.150 4.003 54.460 1.00 37.15 366 LEU B CA 1
ATOM 3158 C C . LEU B 1 201 ? -37.630 5.452 54.643 1.00 49.54 366 LEU B C 1
ATOM 3159 O O . LEU B 1 201 ? -37.165 6.080 53.680 1.00 50.48 366 LEU B O 1
ATOM 3164 N N . LYS B 1 202 ? -37.695 5.952 55.877 1.00 47.23 367 LYS B N 1
ATOM 3165 C CA . LYS B 1 202 ? -37.527 7.375 56.162 1.00 59.72 367 LYS B CA 1
ATOM 3166 C C . LYS B 1 202 ? -36.147 7.711 56.692 1.00 68.63 367 LYS B C 1
ATOM 3167 O O . LYS B 1 202 ? -35.832 8.882 56.915 1.00 69.94 367 LYS B O 1
ATOM 3173 N N . GLY B 1 203 ? -35.332 6.681 56.900 1.00 54.99 368 GLY B N 1
ATOM 3174 C CA . GLY B 1 203 ? -34.049 6.830 57.567 1.00 60.20 368 GLY B CA 1
ATOM 3175 C C . GLY B 1 203 ? -33.024 7.606 56.773 1.00 64.41 368 GLY B C 1
ATOM 3176 O O . GLY B 1 203 ? -32.667 7.218 55.662 1.00 72.62 368 GLY B O 1
ATOM 3177 N N . ARG B 1 204 ? -32.553 8.712 57.348 1.00 61.65 369 ARG B N 1
ATOM 3178 C CA . ARG B 1 204 ? -31.634 9.606 56.652 1.00 58.01 369 ARG B CA 1
ATOM 3179 C C . ARG B 1 204 ? -30.198 9.413 57.129 1.00 51.49 369 ARG B C 1
ATOM 3180 O O . ARG B 1 204 ? -29.271 9.937 56.525 1.00 49.93 369 ARG B O 1
#

B-factor: mean 40.9, std 17.57, range [15.17, 130.87]

InterPro domains:
  IPR013387 Type III secretion system, PrgH/EprH [TIGR02554] (10-392)
  IPR019029 Type III secretion system, PrgH/EprH-like [PF09480] (16-388)

Secondary structure (P-SEA, 3-state):
cccccccccbbbbbbcccbbbbbbccaaaaaaaaaaaaaccccccbbbbcaaaaaaaaaaaaacccccccccccccccccbbbbbbbcccccccaaaaaaaaaaaaaacccccbbbbbbbbaaaaaaaaaaaaaaacbbbbbbbccccccccccccccaaaaaaaaaaaaaaaaccccccbbbbbbbcc/caaaaaacccbbbbbccccbbbbbbccaaaaaaaaaaaaacccccccccccaaaaaaaaaaaaacccccccccccccccccbbbbbbbcccccccaaaaaaaaaaaaaacccccbbbbbbbbaaaaaaaaaaaaaaacccbbbbbcccbbbbbbbccccaaaaaaaaaaaaaaaaacccccbbbbbbbcccccccc

Radius of gyration: 28.0 Å; Cα contacts (8 Å, |Δi|>4): 550; chains: 2; bounding box: 78×65×70 Å

Organism: Salmonella typhimurium (strain LT2 / SGSC1412 / ATCC 700720) (NCBI:txid99287)

Sequence (385 aa):
ELDSLLGQRFQVLPGRDKMLYVAAQNERDTLWARQVLARGDYDKNARVINENEENKRISIWLDTYYPQLAYYRIHFDEPRKPVFWLLSRQRNTMSKKELEVLSQKLRALMPYADSVNITLMDDVTAAGQAEAGLKQQALPYSRRNHKGGVTFVIQGALDDVEILRARQFVDSYYRTWGGRYVQFAIELKDELDSLLGQERFQVLPGRDKMLYVAAQNERDTLWARQVLARGDYDKNARVINENEENKRISIWLDTYYPQLAYYRIHFDEPRKPVFWLSRQRNTMSKKELEVLSQKLRALMPYADSVNITLMDDVTAAGQAEAGLKQQALPYSRRNHKGGVTFVIQGALDDVEILRARQFVDSYYRTWGGRYVQFAIELKDDWLKGR

Foldseek 3Di:
DVVLVVLDCWDWFQFPVQAIEIEHADDVVQVVSQVSCCVDDCNPRYHYDYQVVVQVVVVVVCCPVVVQFAFWGWAPPPVQEIETEGAPVPDPDDPVVVVVVFVVVCVVRRRHPTYHYDHDYVCVLVVLVVVVCVVLVFDWDWDADVQAIETEGEDQDDDVSVVSVVVSQVVSCVPGNDRHYHYHYDHDD/DVVVVVQAVQWDWFQFPVQATEIEHADDVRQVVSVVSCVVPVCVVRYHYDYQVVLFVVVVVVCCPVVVQFAFFGWAPPPVQEIETEGAPPRDDDDPVRVVVVFVVSCVVRRRHVTYHYHHDYVCVLVVVVVVLCVVLVFDWDWDDDPAAIETETDADDAPVSVVVVVVSQVVSCVPGNDRHYYYHYDDDPHPDDHD

Nearest PDB structures (foldseek):
  4g1i-assembly1_A  TM=1.005E+00  e=1.057E-37  Salmonella enterica subsp. enterica serovar Typhimurium
  4g1i-assembly2_B  TM=9.800E-01  e=2.679E-34  Salmonella enterica subsp. enterica serovar Typhimurium
  3gr0-assembly2_B  TM=9.534E-01  e=2.516E-34  Salmonella enterica subsp. enterica serovar Typhimurium
  3gr1-assembly10_H  TM=9.467E-01  e=6.053E-34  Salmonella enterica subsp. enterica serovar Typhimurium
  3gr1-assembly2_F-5  TM=9.523E-01  e=1.284E-33  Salmonella enterica subsp. enterica serovar Typhimurium

Solvent-accessible surface area: 22845 Å² total; per-residue (Å²): 110,116,67,2,87,142,49,51,91,38,64,20,0,98,9,114,62,185,38,23,9,0,14,10,119,59,127,134,3,2,93,115,0,87,110,34,19,68,190,37,138,87,67,178,65,12,126,8,14,14,50,73,61,9,8,126,94,1,26,124,56,2,82,96,139,37,82,166,22,17,6,5,38,2,23,21,137,74,7,89,101,0,40,0,44,0,0,122,80,67,36,131,36,58,165,138,76,25,89,52,0,20,107,100,0,68,72,39,0,24,5,0,101,43,5,59,32,47,71,37,41,12,109,57,0,8,26,86,0,68,56,13,0,122,154,63,88,14,76,52,32,120,106,112,80,203,58,6,4,25,4,8,0,44,20,68,27,71,123,8,72,55,86,70,0,136,87,38,17,62,51,11,62,157,53,6,6,30,111,23,2,72,31,42,59,53,120,114,182,113,136,60,13,105,146,35,73,190,129,11,83,24,18,77,12,106,60,188,33,13,7,6,12,10,136,66,90,194,9,2,110,110,8,92,80,45,7,61,193,31,132,68,83,183,81,4,128,7,16,9,51,52,61,10,9,139,94,1,26,121,58,2,85,97,140,49,97,171,19,13,8,5,33,2,20,21,122,112,12,66,92,0,38,0,45,0,0,137,93,75,28,25,45,29,164,154,58,35,85,55,0,24,113,92,0,91,75,33,0,25,0,0,70,45,7,79,33,46,60,34,55,10,91,51,0,4,30,90,0,51,57,3,0,131,128,46,78,4,78,50,32,40,106,41,103,218,42,12,6,28,0,9,0,53,41,50,17,46,80,98,52,53,97,98,0,124,94,24,19,42,60,10,68,150,50,6,7,36,117,31,2,102,28,44,60,46,146,139,128,30,244,131,110,65,129